Protein AF-0000000087163931 (afdb_homodimer)

Structure (mmCIF, N/CA/C/O backbone):
data_AF-0000000087163931-model_v1
#
loop_
_entity.id
_entity.type
_entity.pdbx_description
1 polymer 'Uncharacterized protein'
#
loop_
_atom_site.group_PDB
_atom_site.id
_atom_site.type_symbol
_atom_site.label_atom_id
_atom_site.label_alt_id
_atom_site.label_comp_id
_atom_site.label_asym_id
_atom_site.label_entity_id
_atom_site.label_seq_id
_atom_site.pdbx_PDB_ins_code
_atom_site.Cartn_x
_atom_site.Cartn_y
_atom_site.Cartn_z
_atom_site.occupancy
_atom_site.B_iso_or_equiv
_atom_site.auth_seq_id
_atom_site.auth_comp_id
_atom_site.auth_asym_id
_atom_site.auth_atom_id
_atom_site.pdbx_PDB_model_num
ATOM 1 N N . MET A 1 1 ? 24.859 11.789 -17.938 1 89.94 1 MET A N 1
ATOM 2 C CA . MET A 1 1 ? 25.141 10.383 -17.672 1 89.94 1 MET A CA 1
ATOM 3 C C . MET A 1 1 ? 26.047 9.797 -18.766 1 89.94 1 MET A C 1
ATOM 5 O O . MET A 1 1 ? 25.672 8.828 -19.422 1 89.94 1 MET A O 1
ATOM 9 N N . ASN A 1 2 ? 27.188 10.312 -18.781 1 89.44 2 ASN A N 1
ATOM 10 C CA . ASN A 1 2 ? 28.094 10.109 -19.906 1 89.44 2 ASN A CA 1
ATOM 11 C C . ASN A 1 2 ? 28.797 8.758 -19.812 1 89.44 2 ASN A C 1
ATOM 13 O O . ASN A 1 2 ? 29.438 8.328 -20.766 1 89.44 2 ASN A O 1
ATOM 17 N N . SER A 1 3 ? 28.703 8.125 -18.766 1 90.62 3 SER A N 1
ATOM 18 C CA . SER A 1 3 ? 29.359 6.832 -18.609 1 90.62 3 SER A CA 1
ATOM 19 C C . SER A 1 3 ? 28.344 5.691 -18.703 1 90.62 3 SER A C 1
ATOM 21 O O . SER A 1 3 ? 28.672 4.535 -18.422 1 90.62 3 SER A O 1
ATOM 23 N N . THR A 1 4 ? 27.172 6.043 -18.984 1 92.12 4 THR A N 1
ATOM 24 C CA . THR A 1 4 ? 26.125 5.039 -19.141 1 92.12 4 THR A CA 1
ATOM 25 C C . THR A 1 4 ? 25.953 4.664 -20.609 1 92.12 4 THR A C 1
ATOM 27 O O . THR A 1 4 ? 25.828 5.543 -21.469 1 92.12 4 THR A O 1
ATOM 30 N N . THR A 1 5 ? 26 3.357 -20.859 1 90.06 5 THR A N 1
ATOM 31 C CA . THR A 1 5 ? 26.016 2.924 -22.25 1 90.06 5 THR A CA 1
ATOM 32 C C . THR A 1 5 ? 25.469 1.506 -22.391 1 90.06 5 THR A C 1
ATOM 34 O O . THR A 1 5 ? 25.438 0.75 -21.406 1 90.06 5 THR A O 1
ATOM 37 N N . LEU A 1 6 ? 25.062 1.164 -23.562 1 88.94 6 LEU A N 1
ATOM 38 C CA . LEU A 1 6 ? 24.641 -0.198 -23.875 1 88.94 6 LEU A CA 1
ATOM 39 C C . LEU A 1 6 ? 25.797 -1.001 -24.469 1 88.94 6 LEU A C 1
ATOM 41 O O . LEU A 1 6 ? 25.703 -2.225 -24.594 1 88.94 6 LEU A O 1
ATOM 45 N N . ASP A 1 7 ? 26.828 -0.286 -24.766 1 87.56 7 ASP A N 1
ATOM 46 C CA . ASP A 1 7 ? 28.047 -0.945 -25.25 1 87.56 7 ASP A CA 1
ATOM 47 C C . ASP A 1 7 ? 29 -1.251 -24.094 1 87.56 7 ASP A C 1
ATOM 49 O O . ASP A 1 7 ? 29.25 -0.392 -23.25 1 87.56 7 ASP A O 1
ATOM 53 N N . PRO A 1 8 ? 29.516 -2.488 -24.172 1 87.62 8 PRO A N 1
ATOM 54 C CA . PRO A 1 8 ? 30.438 -2.811 -23.078 1 87.62 8 PRO A CA 1
ATOM 55 C C . PRO A 1 8 ? 31.672 -1.894 -23.062 1 87.62 8 PRO A C 1
ATOM 57 O O . PRO A 1 8 ? 32.344 -1.74 -24.078 1 87.62 8 PRO A O 1
ATOM 60 N N . PRO A 1 9 ? 31.906 -1.348 -21.906 1 87.69 9 PRO A N 1
ATOM 61 C CA . PRO A 1 9 ? 33.125 -0.533 -21.797 1 87.69 9 PRO A CA 1
ATOM 62 C C . PRO A 1 9 ? 34.375 -1.372 -21.766 1 87.69 9 PRO A C 1
ATOM 64 O O . PRO A 1 9 ? 34.344 -2.59 -21.578 1 87.69 9 PRO A O 1
ATOM 67 N N . PRO A 1 10 ? 35.469 -0.564 -22.016 1 88.12 10 PRO A N 1
ATOM 68 C CA . PRO A 1 10 ? 36.75 -1.302 -21.859 1 88.12 10 PRO A CA 1
ATOM 69 C C . PRO A 1 10 ? 36.875 -1.946 -20.484 1 88.12 10 PRO A C 1
ATOM 71 O O . PRO A 1 10 ? 36.375 -1.405 -19.484 1 88.12 10 PRO A O 1
ATOM 74 N N . ARG A 1 11 ? 37.5 -3.086 -20.422 1 88.5 11 ARG A N 1
ATOM 75 C CA . ARG A 1 11 ? 37.625 -3.865 -19.203 1 88.5 11 ARG A CA 1
ATOM 76 C C . ARG A 1 11 ? 38.281 -3.033 -18.078 1 88.5 11 ARG A C 1
ATOM 78 O O . ARG A 1 11 ? 37.969 -3.242 -16.906 1 88.5 11 ARG A O 1
ATOM 85 N N . SER A 1 12 ? 39.094 -2.098 -18.453 1 89.5 12 SER A N 1
ATOM 86 C CA . SER A 1 12 ? 39.75 -1.257 -17.469 1 89.5 12 SER A CA 1
ATOM 87 C C . SER A 1 12 ? 38.781 -0.348 -16.75 1 89.5 12 SER A C 1
ATOM 89 O O . SER A 1 12 ? 39.062 0.146 -15.656 1 89.5 12 SER A O 1
ATOM 91 N N . ALA A 1 13 ? 37.688 -0.2 -17.359 1 85.81 13 ALA A N 1
ATOM 92 C CA . ALA A 1 13 ? 36.688 0.707 -16.797 1 85.81 13 ALA A CA 1
ATOM 93 C C . ALA A 1 13 ? 35.656 -0.055 -15.953 1 85.81 13 ALA A C 1
ATOM 95 O O . ALA A 1 13 ? 34.844 0.551 -15.258 1 85.81 13 ALA A O 1
ATOM 96 N N . GLY A 1 14 ? 35.75 -1.362 -16.109 1 85.56 14 GLY A N 1
ATOM 97 C CA . GLY A 1 14 ? 34.75 -2.162 -15.453 1 85.56 14 GLY A CA 1
ATOM 98 C C . GLY A 1 14 ? 35.25 -2.943 -14.266 1 85.56 14 GLY A C 1
ATOM 99 O O . GLY A 1 14 ? 36.469 -3.109 -14.109 1 85.56 14 GLY A O 1
ATOM 100 N N . ILE A 1 15 ? 34.344 -3.205 -13.289 1 89.94 15 ILE A N 1
ATOM 101 C CA . ILE A 1 15 ? 34.625 -4.164 -12.227 1 89.94 15 ILE A CA 1
ATOM 102 C C . ILE A 1 15 ? 34.219 -5.566 -12.672 1 89.94 15 ILE A C 1
ATOM 104 O O . ILE A 1 15 ? 33.031 -5.852 -12.828 1 89.94 15 ILE A O 1
ATOM 108 N N . ILE A 1 16 ? 35.188 -6.375 -12.883 1 92.19 16 ILE A N 1
ATOM 109 C CA . ILE A 1 16 ? 34.938 -7.723 -13.383 1 92.19 16 ILE A CA 1
ATOM 110 C C . ILE A 1 16 ? 35.125 -8.734 -12.258 1 92.19 16 ILE A C 1
ATOM 112 O O . ILE A 1 16 ? 36.219 -8.891 -11.734 1 92.19 16 ILE A O 1
ATOM 116 N N . PRO A 1 17 ? 34.031 -9.32 -11.891 1 91.31 17 PRO A N 1
ATOM 117 C CA . PRO A 1 17 ? 34.156 -10.297 -10.805 1 91.31 17 PRO A CA 1
ATOM 118 C C . PRO A 1 17 ? 34.844 -11.586 -11.234 1 91.31 17 PRO A C 1
ATOM 120 O O . PRO A 1 17 ? 34.906 -11.875 -12.438 1 91.31 17 PRO A O 1
ATOM 123 N N . PRO A 1 18 ? 35.344 -12.219 -10.141 1 86.88 18 PRO A N 1
ATOM 124 C CA . PRO A 1 18 ? 35.844 -13.555 -10.477 1 86.88 18 PRO A CA 1
ATOM 125 C C . PRO A 1 18 ? 34.75 -14.555 -10.781 1 86.88 18 PRO A C 1
ATOM 127 O O . PRO A 1 18 ? 33.594 -14.352 -10.375 1 86.88 18 PRO A O 1
ATOM 130 N N . GLY A 1 19 ? 34.969 -15.57 -11.648 1 84.69 19 GLY A N 1
ATOM 131 C CA . GLY A 1 19 ? 34 -16.609 -11.938 1 84.69 19 GLY A CA 1
ATOM 132 C C . GLY A 1 19 ? 33.125 -16.281 -13.133 1 84.69 19 GLY A C 1
ATOM 133 O O . GLY A 1 19 ? 33.438 -15.383 -13.914 1 84.69 19 GLY A O 1
ATOM 134 N N . PRO A 1 20 ? 32.062 -17.016 -13.227 1 84.81 20 PRO A N 1
ATOM 135 C CA . PRO A 1 20 ? 31.172 -16.797 -14.359 1 84.81 20 PRO A CA 1
ATOM 136 C C . PRO A 1 20 ? 30.438 -15.453 -14.273 1 84.81 20 PRO A C 1
ATOM 138 O O . PRO A 1 20 ? 29.969 -15.078 -13.195 1 84.81 20 PRO A O 1
ATOM 141 N N . HIS A 1 21 ? 30.5 -14.641 -15.336 1 86.62 21 HIS A N 1
ATOM 142 C CA . HIS A 1 21 ? 29.828 -13.344 -15.398 1 86.62 21 HIS A CA 1
ATOM 143 C C . HIS A 1 21 ? 29.422 -13.008 -16.828 1 86.62 21 HIS A C 1
ATOM 145 O O . HIS A 1 21 ? 29.875 -13.656 -17.781 1 86.62 21 HIS A O 1
ATOM 151 N N . TRP A 1 22 ? 28.594 -11.961 -16.906 1 86.62 22 TRP A N 1
ATOM 152 C CA . TRP A 1 22 ? 28.062 -11.594 -18.219 1 86.62 22 TRP A CA 1
ATOM 153 C C . TRP A 1 22 ? 28.672 -10.289 -18.703 1 86.62 22 TRP A C 1
ATOM 155 O O . TRP A 1 22 ? 28.078 -9.609 -19.562 1 86.62 22 TRP A O 1
ATOM 165 N N . TYR A 1 23 ? 29.812 -9.992 -18.156 1 87.38 23 TYR A N 1
ATOM 166 C CA . TYR A 1 23 ? 30.484 -8.805 -18.688 1 87.38 23 TYR A CA 1
ATOM 167 C C . TYR A 1 23 ? 30.75 -8.953 -20.172 1 87.38 23 TYR A C 1
ATOM 169 O O . TYR A 1 23 ? 31.359 -9.938 -20.609 1 87.38 23 TYR A O 1
ATOM 177 N N . GLY A 1 24 ? 30.281 -8.086 -20.891 1 84.88 24 GLY A N 1
ATOM 178 C CA . GLY A 1 24 ? 30.625 -8.039 -22.312 1 84.88 24 GLY A CA 1
ATOM 179 C C . GLY A 1 24 ? 29.719 -8.906 -23.172 1 84.88 24 GLY A C 1
ATOM 180 O O . GLY A 1 24 ? 29.906 -9 -24.375 1 84.88 24 GLY A O 1
ATOM 181 N N . ILE A 1 25 ? 28.797 -9.508 -22.562 1 81.38 25 ILE A N 1
ATOM 182 C CA . ILE A 1 25 ? 27.875 -10.344 -23.312 1 81.38 25 ILE A CA 1
ATOM 183 C C . ILE A 1 25 ? 26.938 -9.461 -24.125 1 81.38 25 ILE A C 1
ATOM 185 O O . ILE A 1 25 ? 26.438 -8.445 -23.625 1 81.38 25 ILE A O 1
ATOM 189 N N . ASP A 1 26 ? 26.906 -9.719 -25.422 1 73.69 26 ASP A N 1
ATOM 190 C CA . ASP A 1 26 ? 25.953 -9.055 -26.297 1 73.69 26 ASP A CA 1
ATOM 191 C C . ASP A 1 26 ? 24.656 -9.852 -26.406 1 73.69 26 ASP A C 1
ATOM 193 O O . ASP A 1 26 ? 24.609 -10.859 -27.125 1 73.69 26 ASP A O 1
ATOM 197 N N . ASP A 1 27 ? 23.719 -9.516 -25.688 1 72.81 27 ASP A N 1
ATOM 198 C CA . ASP A 1 27 ? 22.453 -10.242 -25.703 1 72.81 27 ASP A CA 1
ATOM 199 C C . ASP A 1 27 ? 21.469 -9.625 -26.688 1 72.81 27 ASP A C 1
ATOM 201 O O . ASP A 1 27 ? 20.25 -9.742 -26.516 1 72.81 27 ASP A O 1
ATOM 205 N N . ASP A 1 28 ? 21.938 -8.883 -27.625 1 75.69 28 ASP A N 1
ATOM 206 C CA . ASP A 1 28 ? 21.188 -8.305 -28.734 1 75.69 28 ASP A CA 1
ATOM 207 C C . ASP A 1 28 ? 19.906 -7.645 -28.25 1 75.69 28 ASP A C 1
ATOM 209 O O . ASP A 1 28 ? 19.938 -6.668 -27.5 1 75.69 28 ASP A O 1
ATOM 213 N N . ALA A 1 29 ? 18.734 -8.383 -28.672 1 72.94 29 ALA A N 1
ATOM 214 C CA . ALA A 1 29 ? 17.406 -7.809 -28.438 1 72.94 29 ALA A CA 1
ATOM 215 C C . ALA A 1 29 ? 17.125 -7.707 -26.938 1 72.94 29 ALA A C 1
ATOM 217 O O . ALA A 1 29 ? 16.266 -6.926 -26.516 1 72.94 29 ALA A O 1
ATOM 218 N N . ASN A 1 30 ? 17.969 -8.352 -26.078 1 72.69 30 ASN A N 1
ATOM 219 C CA . ASN A 1 30 ? 17.703 -8.375 -24.641 1 72.69 30 ASN A CA 1
ATOM 220 C C . ASN A 1 30 ? 18.594 -7.367 -23.906 1 72.69 30 ASN A C 1
ATOM 222 O O . ASN A 1 30 ? 18.484 -7.227 -22.688 1 72.69 30 ASN A O 1
ATOM 226 N N . ARG A 1 31 ? 19.297 -6.566 -24.672 1 75.31 31 ARG A N 1
ATOM 227 C CA . ARG A 1 31 ? 20.219 -5.609 -24.062 1 75.31 31 ARG A CA 1
ATOM 228 C C . ARG A 1 31 ? 19.484 -4.664 -23.125 1 75.31 31 ARG A C 1
ATOM 230 O O . ARG A 1 31 ? 19.984 -4.352 -22.031 1 75.31 31 ARG A O 1
ATOM 237 N N . PRO A 1 32 ? 18.281 -4.332 -23.484 1 72.12 32 PRO A N 1
ATOM 238 C CA . PRO A 1 32 ? 17.609 -3.379 -22.594 1 72.12 32 PRO A CA 1
ATOM 239 C C . PRO A 1 32 ? 17.188 -4 -21.266 1 72.12 32 PRO A C 1
ATOM 241 O O . PRO A 1 32 ? 16.891 -3.281 -20.312 1 72.12 32 PRO A O 1
ATOM 244 N N . THR A 1 33 ? 17.141 -5.234 -21.188 1 72 33 THR A N 1
ATOM 245 C CA . THR A 1 33 ? 16.688 -5.887 -19.969 1 72 33 THR A CA 1
ATOM 246 C C . THR A 1 33 ? 17.859 -6.184 -19.031 1 72 33 THR A C 1
ATOM 248 O O . THR A 1 33 ? 17.688 -6.844 -18.016 1 72 33 THR A O 1
ATOM 251 N N . GLY A 1 34 ? 18.984 -5.559 -19.266 1 77.81 34 GLY A N 1
ATOM 252 C CA . GLY A 1 34 ? 20.078 -5.859 -18.344 1 77.81 34 GLY A CA 1
ATOM 253 C C . GLY A 1 34 ? 21.438 -5.516 -18.922 1 77.81 34 GLY A C 1
ATOM 254 O O . GLY A 1 34 ? 22.469 -5.691 -18.25 1 77.81 34 GLY A O 1
ATOM 255 N N . GLY A 1 35 ? 21.484 -4.93 -20.062 1 82.62 35 GLY A N 1
ATOM 256 C CA . GLY A 1 35 ? 22.766 -4.727 -20.734 1 82.62 35 GLY A CA 1
ATOM 257 C C . GLY A 1 35 ? 23.297 -3.32 -20.562 1 82.62 35 GLY A C 1
ATOM 258 O O . GLY A 1 35 ? 24.297 -2.955 -21.203 1 82.62 35 GLY A O 1
ATOM 259 N N . ILE A 1 36 ? 22.641 -2.621 -19.703 1 88.56 36 ILE A N 1
ATOM 260 C CA . ILE A 1 36 ? 23.094 -1.244 -19.531 1 88.56 36 ILE A CA 1
ATOM 261 C C . ILE A 1 36 ? 24.25 -1.199 -18.531 1 88.56 36 ILE A C 1
ATOM 263 O O . ILE A 1 36 ? 24.125 -1.714 -17.422 1 88.56 36 ILE A O 1
ATOM 267 N N . TYR A 1 37 ? 25.344 -0.644 -18.984 1 91 37 TYR A N 1
ATOM 268 C CA . TYR A 1 37 ? 26.484 -0.362 -18.109 1 91 37 TYR A CA 1
ATOM 269 C C . TYR A 1 37 ? 26.391 1.051 -17.547 1 91 37 TYR A C 1
ATOM 271 O O . TYR A 1 37 ? 26.078 1.999 -18.266 1 91 37 TYR A O 1
ATOM 279 N N . SER A 1 38 ? 26.625 1.112 -16.266 1 92.81 38 SER A N 1
ATOM 280 C CA . SER A 1 38 ? 26.609 2.436 -15.656 1 92.81 38 SER A CA 1
ATOM 281 C C . SER A 1 38 ? 27.547 2.504 -14.453 1 92.81 38 SER A C 1
ATOM 283 O O . SER A 1 38 ? 28.344 1.594 -14.234 1 92.81 38 SER A O 1
ATOM 285 N N . CYS A 1 39 ? 27.641 3.711 -13.844 1 93.31 39 CYS A N 1
ATOM 286 C CA . CYS A 1 39 ? 28.484 3.936 -12.672 1 93.31 39 CYS A CA 1
ATOM 287 C C . CYS A 1 39 ? 27.734 4.723 -11.609 1 93.31 39 CYS A C 1
ATOM 289 O O . CYS A 1 39 ? 26.625 5.203 -11.844 1 93.31 39 CYS A O 1
ATOM 291 N N . THR A 1 40 ? 28.328 4.754 -10.438 1 93.56 40 THR A N 1
ATOM 292 C CA . THR A 1 40 ? 27.656 5.379 -9.297 1 93.56 40 THR A CA 1
ATOM 293 C C . THR A 1 40 ? 27.453 6.871 -9.547 1 93.56 40 THR A C 1
ATOM 295 O O . THR A 1 40 ? 26.453 7.445 -9.109 1 93.56 40 THR A O 1
ATOM 298 N N . ARG A 1 41 ? 28.375 7.508 -10.266 1 94.88 41 ARG A N 1
ATOM 299 C CA . ARG A 1 41 ? 28.234 8.93 -10.562 1 94.88 41 ARG A CA 1
ATOM 300 C C . ARG A 1 41 ? 27 9.203 -11.406 1 94.88 41 ARG A C 1
ATOM 302 O O . ARG A 1 41 ? 26.203 10.094 -11.086 1 94.88 41 ARG A O 1
ATOM 309 N N . ASP A 1 42 ? 26.891 8.477 -12.477 1 96.25 42 ASP A N 1
ATOM 310 C CA . ASP A 1 42 ? 25.734 8.648 -13.367 1 96.25 42 ASP A CA 1
ATOM 311 C C . ASP A 1 42 ? 24.438 8.305 -12.648 1 96.25 42 ASP A C 1
ATOM 313 O O . ASP A 1 42 ? 23.438 9.008 -12.797 1 96.25 42 ASP A O 1
ATOM 317 N N . MET A 1 43 ? 24.453 7.246 -11.883 1 96.19 43 MET A N 1
ATOM 318 C CA . MET A 1 43 ? 23.234 6.84 -11.172 1 96.19 43 MET A CA 1
ATOM 319 C C . MET A 1 43 ? 22.859 7.879 -10.117 1 96.19 43 MET A C 1
ATOM 321 O O . MET A 1 43 ? 21.672 8.109 -9.883 1 96.19 43 MET A O 1
ATOM 325 N N . SER A 1 44 ? 23.844 8.469 -9.523 1 96.06 44 SER A N 1
ATOM 326 C CA . SER A 1 44 ? 23.578 9.555 -8.586 1 96.06 44 SER A CA 1
ATOM 327 C C . SER A 1 44 ? 22.875 10.719 -9.281 1 96.06 44 SER A C 1
ATOM 329 O O . SER A 1 44 ? 21.938 11.297 -8.734 1 96.06 44 SER A O 1
ATOM 331 N N . ALA A 1 45 ? 23.375 11.062 -10.438 1 96.62 45 ALA A N 1
ATOM 332 C CA . ALA A 1 45 ? 22.734 12.133 -11.203 1 96.62 45 ALA A CA 1
ATOM 333 C C . ALA A 1 45 ? 21.297 11.773 -11.555 1 96.62 45 ALA A C 1
ATOM 335 O O . ALA A 1 45 ? 20.406 12.625 -11.461 1 96.62 45 ALA A O 1
ATOM 336 N N . TYR A 1 46 ? 21.141 10.57 -11.953 1 95.62 46 TYR A N 1
ATOM 337 C CA . TYR A 1 46 ? 19.812 10.094 -12.305 1 95.62 46 TYR A CA 1
ATOM 338 C C . TYR A 1 46 ? 18.859 10.203 -11.125 1 95.62 46 TYR A C 1
ATOM 340 O O . TYR A 1 46 ? 17.75 10.742 -11.258 1 95.62 46 TYR A O 1
ATOM 348 N N . LEU A 1 47 ? 19.234 9.734 -9.938 1 96 47 LEU A N 1
ATOM 349 C CA . LEU A 1 47 ? 18.375 9.734 -8.758 1 96 47 LEU A CA 1
ATOM 350 C C . LEU A 1 47 ? 18.094 11.164 -8.297 1 96 47 LEU A C 1
ATOM 352 O O . LEU A 1 47 ? 16.984 11.477 -7.887 1 96 47 LEU A O 1
ATOM 356 N N . ARG A 1 48 ? 19.109 12 -8.359 1 94.5 48 ARG A N 1
ATOM 357 C CA . ARG A 1 48 ? 18.891 13.398 -7.996 1 94.5 48 ARG A CA 1
ATOM 358 C C . ARG A 1 48 ? 17.859 14.047 -8.906 1 94.5 48 ARG A C 1
ATOM 360 O O . ARG A 1 48 ? 16.984 14.789 -8.438 1 94.5 48 ARG A O 1
ATOM 367 N N . TYR A 1 49 ? 18 13.734 -10.156 1 93.06 49 TYR A N 1
ATOM 368 C CA . TYR A 1 49 ? 17.031 14.273 -11.109 1 93.06 49 TYR A CA 1
ATOM 369 C C . TYR A 1 49 ? 15.625 13.773 -10.812 1 93.06 49 TYR A C 1
ATOM 371 O O . TYR A 1 49 ? 14.672 14.562 -10.781 1 93.06 49 TYR A O 1
ATOM 379 N N . ALA A 1 50 ? 15.516 12.5 -10.594 1 91.38 50 ALA A N 1
ATOM 380 C CA . ALA A 1 50 ? 14.211 11.906 -10.305 1 91.38 50 ALA A CA 1
ATOM 381 C C . ALA A 1 50 ? 13.602 12.516 -9.047 1 91.38 50 ALA A C 1
ATOM 383 O O . ALA A 1 50 ? 12.422 12.875 -9.031 1 91.38 50 ALA A O 1
ATOM 384 N N . LEU A 1 51 ? 14.359 12.734 -8.016 1 91.19 51 LEU A N 1
ATOM 385 C CA . LEU A 1 51 ? 13.883 13.227 -6.723 1 91.19 51 LEU A CA 1
ATOM 386 C C . LEU A 1 51 ? 13.484 14.695 -6.816 1 91.19 51 LEU A C 1
ATOM 388 O O . LEU A 1 51 ? 12.547 15.125 -6.145 1 91.19 51 LEU A O 1
ATOM 392 N N . THR A 1 52 ? 14.156 15.391 -7.645 1 87.12 52 THR A N 1
ATOM 393 C CA . THR A 1 52 ? 13.914 16.828 -7.699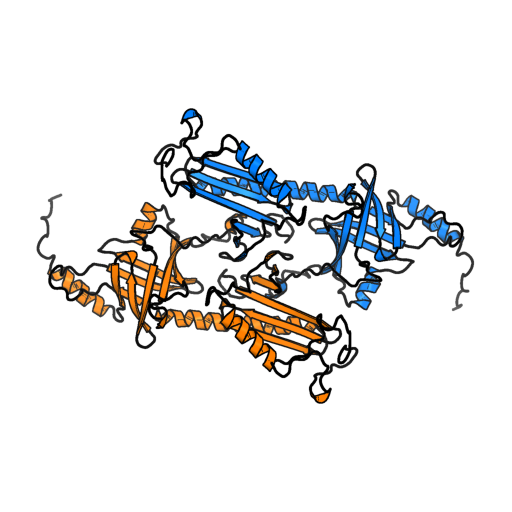 1 87.12 52 THR A CA 1
ATOM 394 C C . THR A 1 52 ? 12.781 17.141 -8.672 1 87.12 52 THR A C 1
ATOM 396 O O . THR A 1 52 ? 12.047 18.109 -8.477 1 87.12 52 THR A O 1
ATOM 399 N N . HIS A 1 53 ? 12.547 16.266 -9.656 1 85.88 53 HIS A N 1
ATOM 400 C CA . HIS A 1 53 ? 11.617 16.641 -10.719 1 85.88 53 HIS A CA 1
ATOM 401 C C . HIS A 1 53 ? 10.328 15.828 -10.633 1 85.88 53 HIS A C 1
ATOM 403 O O . HIS A 1 53 ? 9.297 16.234 -11.164 1 85.88 53 HIS A O 1
ATOM 409 N N . TYR A 1 54 ? 10.422 14.742 -9.938 1 84.19 54 TYR A N 1
ATOM 410 C CA . TYR A 1 54 ? 9.25 13.867 -10.023 1 84.19 54 TYR A CA 1
ATOM 411 C C . TYR A 1 54 ? 8.734 13.516 -8.633 1 84.19 54 TYR A C 1
ATOM 413 O O . TYR A 1 54 ? 7.965 12.57 -8.477 1 84.19 54 TYR A O 1
ATOM 421 N N . ASN A 1 55 ? 9.297 14.172 -7.621 1 74.81 55 ASN A N 1
ATOM 422 C CA . ASN A 1 55 ? 8.828 13.984 -6.254 1 74.81 55 ASN A CA 1
ATOM 423 C C . ASN A 1 55 ? 7.766 15.008 -5.883 1 74.81 55 ASN A C 1
ATOM 425 O O . ASN A 1 55 ? 8.078 16.078 -5.344 1 74.81 55 ASN A O 1
ATOM 429 N N . GLY A 1 56 ? 6.547 14.836 -6.09 1 64.25 56 GLY A N 1
ATOM 430 C CA . GLY A 1 56 ? 5.5 15.734 -5.641 1 64.25 56 GLY A CA 1
ATOM 431 C C . GLY A 1 56 ? 4.777 16.422 -6.785 1 64.25 56 GLY A C 1
ATOM 432 O O . GLY A 1 56 ? 4.957 16.062 -7.949 1 64.25 56 GLY A O 1
ATOM 433 N N . LEU A 1 57 ? 3.736 17.062 -6.398 1 56.78 57 LEU A N 1
ATOM 434 C CA . LEU A 1 57 ? 2.924 17.828 -7.34 1 56.78 57 LEU A CA 1
ATOM 435 C C . LEU A 1 57 ? 3.67 19.062 -7.828 1 56.78 57 LEU A C 1
ATOM 437 O O . LEU A 1 57 ? 3.113 19.875 -8.57 1 56.78 57 LEU A O 1
ATOM 441 N N . THR A 1 58 ? 4.98 18.922 -7.516 1 51.25 58 THR A N 1
ATOM 442 C CA . THR A 1 58 ? 5.66 20.141 -7.961 1 51.25 58 THR A CA 1
ATOM 443 C C . THR A 1 58 ? 5.895 20.094 -9.469 1 51.25 58 THR A C 1
ATOM 445 O O . THR A 1 58 ? 6.039 19.031 -10.055 1 51.25 58 THR A O 1
ATOM 448 N N . HIS A 1 59 ? 5.492 21.172 -10.078 1 50.22 59 HIS A N 1
ATOM 449 C CA . HIS A 1 59 ? 5.719 21.531 -11.469 1 50.22 59 HIS A CA 1
ATOM 450 C C . HIS A 1 59 ? 4.734 20.812 -12.391 1 50.22 59 HIS A C 1
ATOM 452 O O . HIS A 1 59 ? 5.055 20.516 -13.547 1 50.22 59 HIS A O 1
ATOM 458 N N . GLY A 1 60 ? 3.66 20.453 -11.742 1 50.06 60 GLY A N 1
ATOM 459 C CA . GLY A 1 60 ? 2.668 19.891 -12.641 1 50.06 60 GLY A CA 1
ATOM 460 C C . GLY A 1 60 ? 2.867 18.406 -12.883 1 50.06 60 GLY A C 1
ATOM 461 O O . GLY A 1 60 ? 2.139 17.797 -13.664 1 50.06 60 GLY A O 1
ATOM 462 N N . ALA A 1 61 ? 3.996 17.953 -12.352 1 53.97 61 ALA A N 1
ATOM 463 C CA . ALA A 1 61 ? 4.305 16.562 -12.703 1 53.97 61 ALA A CA 1
ATOM 464 C C . ALA A 1 61 ? 3.588 15.586 -11.781 1 53.97 61 ALA A C 1
ATOM 466 O O . ALA A 1 61 ? 3.254 15.93 -10.648 1 53.97 61 ALA A O 1
ATOM 467 N N . VAL A 1 62 ? 3.166 14.539 -12.406 1 62.84 62 VAL A N 1
ATOM 468 C CA . VAL A 1 62 ? 2.584 13.375 -11.742 1 62.84 62 VAL A CA 1
ATOM 469 C C . VAL A 1 62 ? 3.654 12.664 -10.914 1 62.84 62 VAL A C 1
ATOM 471 O O . VAL A 1 62 ? 4.785 12.484 -11.375 1 62.84 62 VAL A O 1
ATOM 474 N N . ASN A 1 63 ? 3.441 12.555 -9.594 1 75.25 63 ASN A N 1
ATOM 475 C CA . ASN A 1 63 ? 4.34 11.773 -8.742 1 75.25 63 ASN A CA 1
ATOM 476 C C . ASN A 1 63 ? 4.613 10.398 -9.328 1 75.25 63 ASN A C 1
ATOM 478 O O . ASN A 1 63 ? 3.691 9.602 -9.523 1 75.25 63 ASN A O 1
ATOM 482 N N . TRP A 1 64 ? 5.871 10.195 -9.703 1 83.81 64 TRP A N 1
ATOM 483 C CA . TRP A 1 64 ? 6.32 8.984 -10.375 1 83.81 64 TRP A CA 1
ATOM 484 C C . TRP A 1 64 ? 6.527 7.852 -9.367 1 83.81 64 TRP A C 1
ATOM 486 O O . TRP A 1 64 ? 6.863 6.727 -9.75 1 83.81 64 TRP A O 1
ATOM 496 N N . PHE A 1 65 ? 6.305 8.156 -8.062 1 89.06 65 PHE A N 1
ATOM 497 C CA . PHE A 1 65 ? 6.734 7.199 -7.051 1 89.06 65 PHE A CA 1
ATOM 498 C C . PHE A 1 65 ? 5.531 6.57 -6.359 1 89.06 65 PHE A C 1
ATOM 500 O O . PHE A 1 65 ? 5.688 5.852 -5.371 1 89.06 65 PHE A O 1
ATOM 507 N N . HIS A 1 66 ? 4.461 6.75 -6.957 1 89.31 66 HIS A N 1
ATOM 508 C CA . HIS A 1 66 ? 3.248 6.23 -6.336 1 89.31 66 HIS A CA 1
ATOM 509 C C . HIS A 1 66 ? 3.047 4.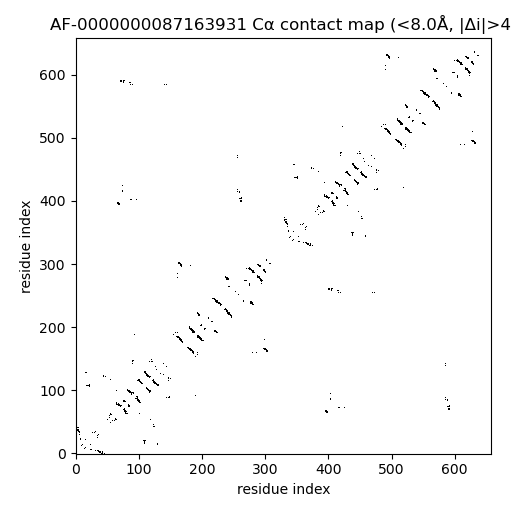758 -6.668 1 89.31 66 HIS A C 1
ATOM 511 O O . HIS A 1 66 ? 3.496 4.285 -7.715 1 89.31 66 HIS A O 1
ATOM 517 N N . PRO A 1 67 ? 2.309 4.027 -5.766 1 90.81 67 PRO A N 1
ATOM 518 C CA . PRO A 1 67 ? 1.949 2.643 -6.074 1 90.81 67 PRO A CA 1
ATOM 519 C C . PRO A 1 67 ? 0.894 2.539 -7.172 1 90.81 67 PRO A C 1
ATOM 521 O O . PRO A 1 67 ? 0.094 3.461 -7.355 1 90.81 67 PRO A O 1
ATOM 524 N N . GLN A 1 68 ? 0.972 1.372 -7.863 1 87.94 68 GLN A N 1
ATOM 525 C CA . GLN A 1 68 ? -0.003 1.134 -8.922 1 87.94 68 GLN A CA 1
ATOM 526 C C . GLN A 1 68 ? -0.699 -0.211 -8.734 1 87.94 68 GLN A C 1
ATOM 528 O O . GLN A 1 68 ? -1.784 -0.435 -9.281 1 87.94 68 GLN A O 1
ATOM 533 N N . SER A 1 69 ? -0.023 -1.054 -8.062 1 87.69 69 SER A N 1
ATOM 534 C CA . SER A 1 69 ? -0.616 -2.342 -7.723 1 87.69 69 SER A CA 1
ATOM 535 C C . SER A 1 69 ? 0.039 -2.938 -6.48 1 87.69 69 SER A C 1
ATOM 537 O O . SER A 1 69 ? 1.149 -2.551 -6.109 1 87.69 69 SER A O 1
ATOM 539 N N . PHE A 1 70 ? -0.654 -3.775 -5.91 1 87.56 70 PHE A N 1
ATOM 540 C CA . PHE A 1 70 ? -0.074 -4.484 -4.773 1 87.56 70 PHE A CA 1
ATOM 541 C C . PHE A 1 70 ? 0.872 -5.582 -5.246 1 87.56 70 PHE A C 1
ATOM 543 O O . PHE A 1 70 ? 0.655 -6.184 -6.297 1 87.56 70 PHE A O 1
ATOM 550 N N . ALA A 1 71 ? 1.898 -5.742 -4.508 1 87.44 71 ALA A N 1
ATOM 551 C CA . ALA A 1 71 ? 2.764 -6.91 -4.641 1 87.44 71 ALA A CA 1
ATOM 552 C C . ALA A 1 71 ? 2.451 -7.945 -3.566 1 87.44 71 ALA A C 1
ATOM 554 O O . ALA A 1 71 ? 1.336 -7.992 -3.043 1 87.44 71 ALA A O 1
ATOM 555 N N . ASP A 1 72 ? 3.391 -8.836 -3.373 1 81.69 72 ASP A N 1
ATOM 556 C CA . ASP A 1 72 ? 3.158 -9.836 -2.338 1 81.69 72 ASP A CA 1
ATOM 557 C C . ASP A 1 72 ? 3.355 -9.242 -0.944 1 81.69 72 ASP A C 1
ATOM 559 O O . ASP A 1 72 ? 4.164 -8.328 -0.762 1 81.69 72 ASP A O 1
ATOM 563 N N . GLY A 1 73 ? 2.535 -9.672 -0.009 1 82.69 73 GLY A N 1
ATOM 564 C CA . GLY A 1 73 ? 2.666 -9.227 1.37 1 82.69 73 GLY A CA 1
ATOM 565 C C . GLY A 1 73 ? 1.977 -7.906 1.641 1 82.69 73 GLY A C 1
ATOM 566 O O . GLY A 1 73 ? 1.261 -7.387 0.782 1 82.69 73 GLY A O 1
ATOM 567 N N . SER A 1 74 ? 2.217 -7.359 2.852 1 88.5 74 SER A N 1
ATOM 568 C CA . SER A 1 74 ? 1.499 -6.164 3.281 1 88.5 74 SER A CA 1
ATOM 569 C C . SER A 1 74 ? 2.338 -4.906 3.062 1 88.5 74 SER A C 1
ATOM 571 O O . SER A 1 74 ? 1.821 -3.791 3.137 1 88.5 74 SER A O 1
ATOM 573 N N . HIS A 1 75 ? 3.586 -5.09 2.65 1 92.94 75 HIS A N 1
ATOM 574 C CA . HIS A 1 75 ? 4.484 -3.943 2.711 1 92.94 75 HIS A CA 1
ATOM 575 C C . HIS A 1 75 ? 5.004 -3.576 1.324 1 92.94 75 HIS A C 1
ATOM 577 O O . HIS A 1 75 ? 5.73 -2.594 1.169 1 92.94 75 HIS A O 1
ATOM 583 N N . SER A 1 76 ? 4.59 -4.312 0.35 1 93.38 76 SER A N 1
ATOM 584 C CA . SER A 1 76 ? 5.203 -4.145 -0.963 1 93.38 76 SER A CA 1
ATOM 585 C C . SER A 1 76 ? 4.16 -3.789 -2.018 1 93.38 76 SER A C 1
ATOM 587 O O . SER A 1 76 ? 3.066 -4.355 -2.029 1 93.38 76 SER A O 1
ATOM 589 N N . THR A 1 77 ? 4.5 -2.857 -2.822 1 92.88 77 THR A N 1
ATOM 590 C CA . THR A 1 77 ? 3.682 -2.48 -3.969 1 92.88 77 THR A CA 1
ATOM 591 C C . THR A 1 77 ? 4.547 -2.266 -5.207 1 92.88 77 THR A C 1
ATOM 593 O O . THR A 1 77 ? 5.766 -2.102 -5.098 1 92.88 77 THR A O 1
ATOM 596 N N . TYR A 1 78 ? 3.914 -2.381 -6.336 1 91.19 78 TYR A N 1
ATOM 597 C CA . TYR A 1 78 ? 4.555 -2.029 -7.598 1 91.19 78 TYR A CA 1
ATOM 598 C C . TYR A 1 78 ? 4.145 -0.632 -8.047 1 91.19 78 TYR A C 1
ATOM 600 O O . TYR A 1 78 ? 2.98 -0.246 -7.906 1 91.19 78 TYR A O 1
ATOM 608 N N . GLY A 1 79 ? 5.109 0.064 -8.445 1 90.25 79 GLY A N 1
ATOM 609 C CA . GLY A 1 79 ? 4.891 1.257 -9.242 1 90.25 79 GLY A CA 1
ATOM 610 C C . GLY A 1 79 ? 5.23 1.063 -10.711 1 90.25 79 GLY A C 1
ATOM 611 O O . GLY A 1 79 ? 5.23 -0.064 -11.211 1 90.25 79 GLY A O 1
ATOM 612 N N . MET A 1 80 ? 5.297 2.041 -11.336 1 85.94 80 MET A N 1
ATOM 613 C CA . MET A 1 80 ? 5.734 1.991 -12.727 1 85.94 80 MET A CA 1
ATOM 614 C C . MET A 1 80 ? 7.016 2.797 -12.922 1 85.94 80 MET A C 1
ATOM 616 O O . MET A 1 80 ? 6.969 4.016 -13.094 1 85.94 80 MET A O 1
ATOM 620 N N . PRO A 1 81 ? 8.188 2.074 -12.977 1 88.94 81 PRO A N 1
ATOM 621 C CA . PRO A 1 81 ? 8.414 0.631 -12.891 1 88.94 81 PRO A CA 1
ATOM 622 C C . PRO A 1 81 ? 8.977 0.208 -11.531 1 88.94 81 PRO A C 1
ATOM 624 O O . PRO A 1 81 ? 9.836 -0.679 -11.461 1 88.94 81 PRO A O 1
ATOM 627 N N . TRP A 1 82 ? 8.523 0.761 -10.547 1 93.88 82 TRP A N 1
ATOM 628 C CA . TRP A 1 82 ? 9.203 0.716 -9.258 1 93.88 82 TRP A CA 1
ATOM 629 C C . TRP A 1 82 ? 8.734 -0.484 -8.438 1 93.88 82 TRP A C 1
ATOM 631 O O . TRP A 1 82 ? 7.633 -0.996 -8.648 1 93.88 82 TRP A O 1
ATOM 641 N N . GLU A 1 83 ? 9.641 -0.937 -7.621 1 95.12 83 GLU A N 1
ATOM 642 C CA . GLU A 1 83 ? 9.383 -1.813 -6.48 1 95.12 83 GLU A CA 1
ATOM 643 C C . GLU A 1 83 ? 9.367 -1.028 -5.172 1 95.12 83 GLU A C 1
ATOM 645 O O . GLU A 1 83 ? 10.398 -0.502 -4.746 1 95.12 83 GLU A O 1
ATOM 650 N N . ILE A 1 84 ? 8.258 -1.057 -4.52 1 96.06 84 ILE A N 1
ATOM 651 C CA . ILE A 1 84 ? 8.102 -0.101 -3.428 1 96.06 84 ILE A CA 1
ATOM 652 C C . ILE A 1 84 ? 7.914 -0.85 -2.109 1 96.06 84 ILE A C 1
ATOM 654 O O . ILE A 1 84 ? 7.102 -1.773 -2.023 1 96.06 84 ILE A O 1
ATOM 658 N N . LEU A 1 85 ? 8.711 -0.456 -1.11 1 96.12 85 LEU A N 1
ATOM 659 C CA . LEU A 1 85 ? 8.602 -0.956 0.255 1 96.12 85 LEU A CA 1
ATOM 660 C C . LEU A 1 85 ? 8.094 0.133 1.195 1 96.12 85 LEU A C 1
ATOM 662 O O . LEU A 1 85 ? 8.656 1.231 1.237 1 96.12 85 LEU A O 1
ATOM 666 N N . ARG A 1 86 ? 7.078 -0.139 1.887 1 95.56 86 ARG A N 1
ATOM 667 C CA . ARG A 1 86 ? 6.586 0.73 2.951 1 95.56 86 ARG A CA 1
ATOM 668 C C . ARG A 1 86 ? 6.457 -0.033 4.266 1 95.56 86 ARG A C 1
ATOM 670 O O . ARG A 1 86 ? 5.75 -1.042 4.336 1 95.56 86 ARG A O 1
ATOM 677 N N . THR A 1 87 ? 7.176 0.42 5.285 1 94.25 87 THR A N 1
ATOM 678 C CA . THR A 1 87 ? 7.223 -0.316 6.543 1 94.25 87 THR A CA 1
ATOM 679 C C . THR A 1 87 ? 7.449 0.633 7.719 1 94.25 87 THR A C 1
ATOM 681 O O . THR A 1 87 ? 8.031 1.707 7.551 1 94.25 87 THR A O 1
ATOM 684 N N . ASP A 1 88 ? 6.98 0.216 8.906 1 91.5 88 ASP A N 1
ATOM 685 C CA . ASP A 1 88 ? 7.18 1.02 10.109 1 91.5 88 ASP A CA 1
ATOM 686 C C . ASP A 1 88 ? 8.359 0.497 10.93 1 91.5 88 ASP A C 1
ATOM 688 O O . ASP A 1 88 ? 8.516 0.855 12.102 1 91.5 88 ASP A O 1
ATOM 692 N N . LYS A 1 89 ? 9.234 -0.277 10.328 1 93.19 89 LYS A N 1
ATOM 693 C CA . LYS A 1 89 ? 10.336 -0.908 11.047 1 93.19 89 LYS A CA 1
ATOM 694 C C . LYS A 1 89 ? 11.578 -0.022 11.039 1 93.19 89 LYS A C 1
ATOM 696 O O . LYS A 1 89 ? 12.539 -0.276 11.773 1 93.19 89 LYS A O 1
ATOM 701 N N . VAL A 1 90 ? 11.578 0.939 10.211 1 95.5 90 VAL A N 1
ATOM 702 C CA . VAL A 1 90 ? 12.797 1.718 10.016 1 95.5 90 VAL A CA 1
ATOM 703 C C . VAL A 1 90 ? 13.031 2.621 11.219 1 95.5 90 VAL A C 1
ATOM 705 O O . VAL A 1 90 ? 14.102 2.588 11.828 1 95.5 90 VAL A O 1
ATOM 708 N N . LEU A 1 91 ? 12.008 3.398 11.531 1 92.56 91 LEU A N 1
ATOM 709 C CA . LEU A 1 91 ? 12.133 4.355 12.625 1 92.56 91 LEU A CA 1
ATOM 710 C C . LEU A 1 91 ? 11.805 3.701 13.961 1 92.56 91 LEU A C 1
ATOM 712 O O . LEU A 1 91 ? 10.914 2.855 14.039 1 92.56 91 LEU A O 1
ATOM 716 N N . ARG A 1 92 ? 12.469 4.082 14.977 1 88 92 ARG A N 1
ATOM 717 C CA . ARG A 1 92 ? 12.266 3.508 16.297 1 88 92 ARG A CA 1
ATOM 718 C C . ARG A 1 92 ? 11.305 4.352 17.125 1 88 92 ARG A C 1
ATOM 720 O O . ARG A 1 92 ? 11.344 5.582 17.078 1 88 92 ARG A O 1
ATOM 727 N N . GLY A 1 93 ? 10.422 3.668 17.891 1 83.31 93 GLY A N 1
ATOM 728 C CA . GLY A 1 93 ? 9.547 4.363 18.828 1 83.31 93 GLY A CA 1
ATOM 729 C C . GLY A 1 93 ? 8.336 4.988 18.156 1 83.31 93 GLY A C 1
ATOM 730 O O . GLY A 1 93 ? 7.652 5.82 18.75 1 83.31 93 GLY A O 1
ATOM 731 N N . THR A 1 94 ? 8.125 4.758 16.953 1 84.38 94 THR A N 1
ATOM 732 C CA . THR A 1 94 ? 6.992 5.289 16.203 1 84.38 94 THR A CA 1
ATOM 733 C C . THR A 1 94 ? 6.473 4.258 15.211 1 84.38 94 THR A C 1
ATOM 735 O O . THR A 1 94 ? 7.211 3.367 14.789 1 84.38 94 THR A O 1
ATOM 738 N N . THR A 1 95 ? 5.238 4.395 14.82 1 84.69 95 THR A N 1
ATOM 739 C CA . THR A 1 95 ? 4.656 3.533 13.797 1 84.69 95 THR A CA 1
ATOM 740 C C . THR A 1 95 ? 4.609 4.254 12.453 1 84.69 95 THR A C 1
ATOM 742 O O . THR A 1 95 ? 3.959 3.787 11.516 1 84.69 95 THR A O 1
ATOM 745 N N . ARG A 1 96 ? 5.234 5.441 12.453 1 87.44 96 ARG A N 1
ATOM 746 C CA . ARG A 1 96 ? 5.293 6.152 11.18 1 87.44 96 ARG A CA 1
ATOM 747 C C . ARG A 1 96 ? 6.031 5.332 10.125 1 87.44 96 ARG A C 1
ATOM 749 O O . ARG A 1 96 ? 7.18 4.93 10.344 1 87.44 96 ARG A O 1
ATOM 756 N N . PRO A 1 97 ? 5.441 5.133 9.016 1 92.56 97 PRO A N 1
ATOM 757 C CA . PRO A 1 97 ? 6.117 4.316 8.008 1 92.56 97 PRO A CA 1
ATOM 758 C C . PRO A 1 97 ? 7.133 5.109 7.191 1 92.56 97 PRO A C 1
ATOM 760 O O . PRO A 1 97 ? 7.051 6.34 7.121 1 92.56 97 PRO A O 1
ATOM 763 N N . VAL A 1 98 ? 8.055 4.387 6.695 1 95.25 98 VAL A N 1
ATOM 764 C CA . VAL A 1 98 ? 8.992 4.887 5.699 1 95.25 98 VAL A CA 1
ATOM 765 C C . VAL A 1 98 ? 8.797 4.137 4.379 1 95.25 98 VAL A C 1
ATOM 767 O O . VAL A 1 98 ? 8.609 2.92 4.371 1 95.25 98 VAL A O 1
ATOM 770 N N . THR A 1 99 ? 8.836 4.898 3.316 1 95.81 99 THR A N 1
ATOM 771 C CA . THR A 1 99 ? 8.672 4.312 1.992 1 95.81 99 THR A CA 1
ATOM 772 C C . THR A 1 99 ? 9.992 4.32 1.229 1 95.81 99 THR A C 1
ATOM 774 O O . THR A 1 99 ? 10.656 5.352 1.144 1 95.81 99 THR A O 1
ATOM 777 N N . PHE A 1 100 ? 10.344 3.186 0.711 1 97.25 100 PHE A N 1
ATOM 778 C CA . PHE A 1 100 ? 11.469 3.057 -0.209 1 97.25 100 PHE A CA 1
ATOM 779 C C . PHE A 1 100 ? 10.984 2.734 -1.616 1 97.25 100 PHE A C 1
ATOM 781 O O . PHE A 1 100 ? 10.242 1.77 -1.817 1 97.25 100 PHE A O 1
ATOM 788 N N . VAL A 1 101 ? 11.336 3.582 -2.535 1 96.56 101 VAL A N 1
ATOM 789 C CA . VAL A 1 101 ? 11.117 3.33 -3.955 1 96.56 101 VAL A CA 1
ATOM 790 C C . VAL A 1 101 ? 12.383 2.746 -4.578 1 96.56 101 VAL A C 1
ATOM 792 O O . VAL A 1 101 ? 13.438 3.375 -4.555 1 96.56 101 VAL A O 1
ATOM 795 N N . THR A 1 102 ? 12.242 1.542 -5.133 1 97 102 THR A N 1
ATOM 796 C CA . THR A 1 102 ? 13.461 0.862 -5.551 1 97 102 THR A CA 1
ATOM 797 C C . THR A 1 102 ? 13.273 0.215 -6.922 1 97 102 THR A C 1
ATOM 799 O O . THR A 1 102 ? 12.156 0.128 -7.426 1 97 102 THR A O 1
ATOM 802 N N . LYS A 1 103 ? 14.352 -0.087 -7.488 1 95.06 103 LYS A N 1
ATOM 803 C CA . LYS A 1 103 ? 14.43 -0.951 -8.664 1 95.06 103 LYS A CA 1
ATOM 804 C C . LYS A 1 103 ? 15.719 -1.768 -8.656 1 95.06 103 LYS A C 1
ATOM 806 O O . LYS A 1 103 ? 16.812 -1.213 -8.516 1 95.06 103 LYS A O 1
ATOM 811 N N . SER A 1 104 ? 15.477 -3.043 -8.742 1 92.12 104 SER A N 1
ATOM 812 C CA . SER A 1 104 ? 16.641 -3.922 -8.734 1 92.12 104 SER A CA 1
ATOM 813 C C . SER A 1 104 ? 16.938 -4.465 -10.125 1 92.12 104 SER A C 1
ATOM 815 O O . SER A 1 104 ? 16.094 -4.406 -11.016 1 92.12 104 SER A O 1
ATOM 817 N N . GLY A 1 105 ? 18.141 -4.789 -10.305 1 87.75 105 GLY A N 1
ATOM 818 C CA . GLY A 1 105 ? 18.609 -5.441 -11.516 1 87.75 105 GLY A CA 1
ATOM 819 C C . GLY A 1 105 ? 19.719 -6.445 -11.266 1 87.75 105 GLY A C 1
ATOM 820 O O . GLY A 1 105 ? 20.422 -6.363 -10.258 1 87.75 105 GLY A O 1
ATOM 821 N N . GLY A 1 106 ? 19.75 -7.414 -12.258 1 86.94 106 GLY A N 1
ATOM 822 C CA . GLY A 1 106 ? 20.828 -8.383 -12.141 1 86.94 106 GLY A CA 1
ATOM 823 C C . GLY A 1 106 ? 21 -9.242 -13.375 1 86.94 106 GLY A C 1
ATOM 824 O O . GLY A 1 106 ? 20.016 -9.531 -14.07 1 86.94 106 GLY A O 1
ATOM 825 N N . VAL A 1 107 ? 22.25 -9.555 -13.633 1 84.94 107 VAL A N 1
ATOM 826 C CA . VAL A 1 107 ? 22.688 -10.578 -14.57 1 84.94 107 VAL A CA 1
ATOM 827 C C . VAL A 1 107 ? 23.75 -11.461 -13.906 1 84.94 107 VAL A C 1
ATOM 829 O O . VAL A 1 107 ? 24.266 -11.125 -12.844 1 84.94 107 VAL A O 1
ATOM 832 N N . PRO A 1 108 ? 23.906 -12.602 -14.445 1 83.88 108 PRO A N 1
ATOM 833 C CA . PRO A 1 108 ? 24.922 -13.453 -13.797 1 83.88 108 PRO A CA 1
ATOM 834 C C . PRO A 1 108 ? 26.203 -12.703 -13.477 1 83.88 108 PRO A C 1
ATOM 836 O O . PRO A 1 108 ? 26.781 -12.055 -14.359 1 83.88 108 PRO A O 1
ATOM 839 N N . GLY A 1 109 ? 26.578 -12.734 -12.227 1 88.81 109 GLY A N 1
ATOM 840 C CA . GLY A 1 109 ? 27.797 -12.109 -11.758 1 88.81 109 GLY A CA 1
ATOM 841 C C . GLY A 1 109 ? 27.609 -10.68 -11.305 1 88.81 109 GLY A C 1
ATOM 842 O O . GLY A 1 109 ? 28.531 -10.055 -10.781 1 88.81 109 GLY A O 1
ATOM 843 N N . TYR A 1 110 ? 26.438 -10.109 -11.508 1 91.06 110 TYR A N 1
ATOM 844 C CA . TYR A 1 110 ? 26.188 -8.719 -11.148 1 91.06 110 TYR A CA 1
ATOM 845 C C . TYR A 1 110 ? 24.812 -8.547 -10.523 1 91.06 110 TYR A C 1
ATOM 847 O O . TYR A 1 110 ? 23.844 -9.172 -10.945 1 91.06 110 TYR A O 1
ATOM 855 N N . ALA A 1 111 ? 24.734 -7.723 -9.523 1 92.31 111 ALA A N 1
ATOM 856 C CA . ALA A 1 111 ? 23.484 -7.324 -8.891 1 92.31 111 ALA A CA 1
ATOM 857 C C . ALA A 1 111 ? 23.5 -5.84 -8.539 1 92.31 111 ALA A C 1
ATOM 859 O O . ALA A 1 111 ? 24.531 -5.297 -8.141 1 92.31 111 ALA A O 1
ATOM 860 N N . SER A 1 112 ? 22.406 -5.184 -8.734 1 94.38 112 SER A N 1
ATOM 861 C CA . SER A 1 112 ? 22.328 -3.754 -8.453 1 94.38 112 SER A CA 1
ATOM 862 C C . SER A 1 112 ? 20.953 -3.371 -7.926 1 94.38 112 SER A C 1
ATOM 864 O O . SER A 1 112 ? 19.984 -4.105 -8.117 1 94.38 112 SER A O 1
ATOM 866 N N . ARG A 1 113 ? 20.938 -2.281 -7.215 1 95.81 113 ARG A N 1
ATOM 867 C CA . ARG A 1 113 ? 19.672 -1.699 -6.766 1 95.81 113 ARG A CA 1
ATOM 868 C C . ARG A 1 113 ? 19.812 -0.194 -6.562 1 95.81 113 ARG A C 1
ATOM 870 O O . ARG A 1 113 ? 20.797 0.276 -6 1 95.81 113 ARG A O 1
ATOM 877 N N . ILE A 1 114 ? 18.906 0.477 -7.105 1 96.94 114 ILE A N 1
ATOM 878 C CA . ILE A 1 114 ? 18.734 1.872 -6.719 1 96.94 114 ILE A CA 1
ATOM 879 C C . ILE A 1 114 ? 17.578 1.991 -5.727 1 96.94 114 ILE A C 1
ATOM 881 O O . ILE A 1 114 ? 16.578 1.273 -5.84 1 96.94 114 ILE A O 1
ATOM 885 N N . THR A 1 115 ? 17.75 2.842 -4.75 1 97.81 115 THR A N 1
ATOM 886 C CA . THR A 1 115 ? 16.781 3.041 -3.689 1 97.81 115 THR A CA 1
ATOM 887 C C . THR A 1 115 ? 16.609 4.523 -3.377 1 97.81 115 THR A C 1
ATOM 889 O O . THR A 1 115 ? 17.594 5.246 -3.211 1 97.81 115 THR A O 1
ATOM 892 N N . MET A 1 116 ? 15.359 4.914 -3.293 1 96.94 116 MET A N 1
ATOM 893 C CA . MET A 1 116 ? 15.078 6.297 -2.922 1 96.94 116 MET A CA 1
ATOM 894 C C . MET A 1 116 ? 14.125 6.355 -1.729 1 96.94 116 MET A C 1
ATOM 896 O O . MET A 1 116 ? 13.188 5.57 -1.643 1 96.94 116 MET A O 1
ATOM 900 N N . SER A 1 117 ? 14.438 7.188 -0.807 1 96.44 117 SER A N 1
ATOM 901 C CA . SER A 1 117 ? 13.477 7.707 0.157 1 96.44 117 SER A CA 1
ATOM 902 C C . SER A 1 117 ? 13.07 9.141 -0.184 1 96.44 117 SER A C 1
ATOM 904 O O . SER A 1 117 ? 13.727 10.094 0.237 1 96.44 117 SER A O 1
ATOM 906 N N . ALA A 1 118 ? 12.031 9.219 -0.869 1 91.81 118 ALA A N 1
ATOM 907 C CA . ALA A 1 118 ? 11.609 10.523 -1.378 1 91.81 118 ALA A CA 1
ATOM 908 C C . ALA A 1 118 ? 11.273 11.477 -0.235 1 91.81 118 ALA A C 1
ATOM 910 O O . ALA A 1 118 ? 11.547 12.672 -0.32 1 91.81 118 ALA A O 1
ATOM 911 N N . GLU A 1 119 ? 10.719 10.969 0.805 1 88.38 119 GLU A N 1
ATOM 912 C CA . GLU A 1 119 ? 10.336 11.773 1.962 1 88.38 119 GLU A CA 1
ATOM 913 C C . GLU A 1 119 ? 11.555 12.43 2.6 1 88.38 119 GLU A C 1
ATOM 915 O O . GLU A 1 119 ? 11.453 13.508 3.193 1 88.38 119 GLU A O 1
ATOM 920 N N . HIS A 1 120 ? 12.641 11.805 2.441 1 92.94 120 HIS A N 1
ATOM 921 C CA . HIS A 1 120 ? 13.852 12.312 3.076 1 92.94 120 HIS A CA 1
ATOM 922 C C . HIS A 1 120 ? 14.797 12.922 2.049 1 92.94 120 HIS A C 1
ATOM 924 O O . HIS A 1 120 ? 15.898 13.367 2.396 1 92.94 120 HIS A O 1
ATOM 930 N N . GLY A 1 121 ? 14.406 12.805 0.794 1 92.12 121 GLY A N 1
ATOM 931 C CA . GLY A 1 121 ? 15.25 13.344 -0.265 1 92.12 121 GLY A CA 1
ATOM 932 C C . GLY A 1 121 ? 16.562 12.594 -0.427 1 92.12 121 GLY A C 1
ATOM 933 O O . GLY A 1 121 ? 17.594 13.195 -0.691 1 92.12 121 GLY A O 1
ATOM 934 N N . LEU A 1 122 ? 16.516 11.32 -0.172 1 96.5 122 LEU A N 1
ATOM 935 C CA . LEU A 1 122 ? 17.719 10.508 -0.218 1 96.5 122 LEU A CA 1
ATOM 936 C C . LEU A 1 122 ? 17.656 9.5 -1.362 1 96.5 122 LEU A C 1
ATOM 938 O O . LEU A 1 122 ? 16.578 8.961 -1.659 1 96.5 122 LEU A O 1
ATOM 942 N N . GLY A 1 123 ? 18.781 9.289 -1.97 1 97.44 123 GLY A N 1
ATOM 943 C CA . GLY A 1 123 ? 18.984 8.25 -2.971 1 97.44 123 GLY A CA 1
ATOM 944 C C . GLY A 1 123 ? 20.266 7.453 -2.752 1 97.44 123 GLY A C 1
ATOM 945 O O . GLY A 1 123 ? 21.297 8.008 -2.365 1 97.44 123 GLY A O 1
ATOM 946 N N . VAL A 1 124 ? 20.156 6.164 -2.939 1 98.12 124 VAL A N 1
ATOM 947 C CA . VAL A 1 124 ? 21.297 5.262 -2.766 1 98.12 124 VAL A CA 1
ATOM 948 C C . VAL A 1 124 ? 21.406 4.332 -3.971 1 98.12 124 VAL A C 1
ATOM 950 O O . VAL A 1 124 ? 20.406 3.762 -4.414 1 98.12 124 VAL A O 1
ATOM 953 N N . THR A 1 125 ? 22.578 4.227 -4.516 1 97.5 125 THR A N 1
ATOM 954 C CA . THR A 1 125 ? 22.906 3.258 -5.562 1 97.5 125 THR A CA 1
ATOM 955 C C . THR A 1 125 ? 23.922 2.24 -5.062 1 97.5 125 THR A C 1
ATOM 957 O O . THR A 1 125 ? 24.969 2.613 -4.539 1 97.5 125 THR A O 1
ATOM 960 N N . ILE A 1 126 ? 23.578 0.973 -5.199 1 96.75 126 ILE A N 1
ATOM 961 C CA . ILE A 1 126 ? 24.5 -0.108 -4.871 1 96.75 126 ILE A CA 1
ATOM 962 C C . ILE A 1 126 ? 24.734 -0.976 -6.105 1 96.75 126 ILE A C 1
ATOM 964 O O . ILE A 1 126 ? 23.797 -1.564 -6.648 1 96.75 126 ILE A O 1
ATOM 968 N N . LEU A 1 127 ? 25.922 -0.991 -6.543 1 95 127 LEU A N 1
ATOM 969 C CA . LEU A 1 127 ? 26.375 -1.829 -7.652 1 95 127 LEU A CA 1
ATOM 970 C C . LEU A 1 127 ? 27.344 -2.902 -7.172 1 95 127 LEU A C 1
ATOM 972 O O . LEU A 1 127 ? 28.406 -2.588 -6.633 1 95 127 LEU A O 1
ATOM 976 N N . VAL A 1 128 ? 26.953 -4.137 -7.383 1 93.56 128 VAL A N 1
ATOM 977 C CA . VAL A 1 128 ? 27.766 -5.238 -6.863 1 93.56 128 VAL A CA 1
ATOM 978 C C . VAL A 1 128 ? 28.25 -6.117 -8.016 1 93.56 128 VAL A C 1
ATOM 980 O O . VAL A 1 128 ? 27.453 -6.52 -8.867 1 93.56 128 VAL A O 1
ATOM 983 N N . ALA A 1 129 ? 29.5 -6.301 -8.109 1 92.44 129 ALA A N 1
ATOM 984 C CA . ALA A 1 129 ? 30.109 -7.336 -8.938 1 92.44 129 ALA A CA 1
ATOM 985 C C . ALA A 1 129 ? 30.516 -8.547 -8.094 1 92.44 129 ALA A C 1
ATOM 987 O O . ALA A 1 129 ? 31.344 -8.438 -7.191 1 92.44 129 ALA A O 1
ATOM 988 N N . GLY A 1 130 ? 29.906 -9.648 -8.398 1 87.62 130 GLY A N 1
ATOM 989 C CA . GLY A 1 130 ? 30.094 -10.836 -7.586 1 87.62 130 GLY A CA 1
ATOM 990 C C . GLY A 1 130 ? 28.797 -11.422 -7.062 1 87.62 130 GLY A C 1
ATOM 991 O O . GLY A 1 130 ? 27.781 -11.414 -7.762 1 87.62 130 GLY A O 1
ATOM 992 N N . GLY A 1 131 ? 28.875 -12.023 -5.852 1 80.06 131 GLY A N 1
ATOM 993 C CA . GLY A 1 131 ? 27.719 -12.68 -5.262 1 80.06 131 GLY A CA 1
ATOM 994 C C . GLY A 1 131 ? 26.609 -11.711 -4.875 1 80.06 131 GLY A C 1
ATOM 995 O O . GLY A 1 131 ? 26.875 -10.68 -4.254 1 80.06 131 GLY A O 1
ATOM 996 N N . SER A 1 132 ? 25.406 -11.992 -5.227 1 80.94 132 SER A N 1
ATOM 997 C CA . SER A 1 132 ? 24.234 -11.133 -5.027 1 80.94 132 SER A CA 1
ATOM 998 C C . SER A 1 132 ? 23.875 -11.023 -3.549 1 80.94 132 SER A C 1
ATOM 1000 O O . SER A 1 132 ? 23.156 -10.109 -3.145 1 80.94 132 SER A O 1
ATOM 1002 N N . GLU A 1 133 ? 24.375 -11.883 -2.707 1 81.12 133 GLU A N 1
ATOM 1003 C CA . GLU A 1 133 ? 24.047 -11.891 -1.284 1 81.12 133 GLU A CA 1
ATOM 1004 C C . GLU A 1 133 ? 24.516 -10.609 -0.602 1 81.12 133 GLU A C 1
ATOM 1006 O O . GLU A 1 133 ? 23.906 -10.148 0.363 1 81.12 133 GLU A O 1
ATOM 1011 N N . PHE A 1 134 ? 25.531 -10.062 -1.123 1 87.94 134 PHE A N 1
ATOM 1012 C CA . PHE A 1 134 ? 26.078 -8.844 -0.542 1 87.94 134 PHE A CA 1
ATOM 1013 C C . PHE A 1 134 ? 25.125 -7.672 -0.726 1 87.94 134 PHE A C 1
ATOM 1015 O O . PHE A 1 134 ? 25.062 -6.777 0.118 1 87.94 134 PHE A O 1
ATOM 1022 N N . LEU A 1 135 ? 24.406 -7.691 -1.782 1 91.62 135 LEU A N 1
ATOM 1023 C CA . LEU A 1 135 ? 23.5 -6.59 -2.082 1 91.62 135 LEU A CA 1
ATOM 1024 C C . LEU A 1 135 ? 22.469 -6.418 -0.968 1 91.62 135 LEU A C 1
ATOM 1026 O O . LEU A 1 135 ? 22.219 -5.293 -0.527 1 91.62 135 LEU A O 1
ATOM 1030 N N . GLU A 1 136 ? 21.938 -7.461 -0.451 1 86.5 136 GLU A N 1
ATOM 1031 C CA . GLU A 1 136 ? 20.906 -7.395 0.585 1 86.5 136 GLU A CA 1
ATOM 1032 C C . GLU A 1 136 ? 21.484 -6.844 1.89 1 86.5 136 GLU A C 1
ATOM 1034 O O . GLU A 1 136 ? 20.844 -6.027 2.553 1 86.5 136 GLU A O 1
ATOM 1039 N N . VAL A 1 137 ? 22.641 -7.332 2.182 1 90.75 137 VAL A N 1
ATOM 1040 C CA . VAL A 1 137 ? 23.297 -6.883 3.402 1 90.75 137 VAL A CA 1
ATOM 1041 C C . VAL A 1 137 ? 23.625 -5.395 3.293 1 90.75 137 VAL A C 1
ATOM 1043 O O . VAL A 1 137 ? 23.344 -4.621 4.215 1 90.75 137 VAL A O 1
ATOM 1046 N N . ALA A 1 138 ? 24.172 -5.031 2.174 1 95.19 138 ALA A N 1
ATOM 1047 C CA . ALA A 1 138 ? 24.547 -3.637 1.957 1 95.19 138 ALA A CA 1
ATOM 1048 C C . ALA A 1 138 ? 23.328 -2.73 1.998 1 95.19 138 ALA A C 1
ATOM 1050 O O . ALA A 1 138 ? 23.375 -1.629 2.553 1 95.19 138 ALA A O 1
ATOM 1051 N N . GLN A 1 139 ? 22.281 -3.193 1.441 1 95.81 139 GLN A N 1
ATOM 1052 C CA . GLN A 1 139 ? 21.047 -2.432 1.423 1 95.81 139 GLN A CA 1
ATOM 1053 C C . GLN A 1 139 ? 20.578 -2.088 2.838 1 95.81 139 GLN A C 1
ATOM 1055 O O . GLN A 1 139 ? 20.266 -0.935 3.129 1 95.81 139 GLN A O 1
ATOM 1060 N N . GLU A 1 140 ? 20.562 -3.07 3.67 1 96 140 GLU A N 1
ATOM 1061 C CA . GLU A 1 140 ? 20.156 -2.896 5.062 1 96 140 GLU A CA 1
ATOM 1062 C C . GLU A 1 140 ? 21.094 -1.95 5.797 1 96 140 GLU A C 1
ATOM 1064 O O . GLU A 1 140 ? 20.656 -0.988 6.43 1 96 140 GLU A O 1
ATOM 1069 N N . LEU A 1 141 ? 22.344 -2.162 5.664 1 96.5 141 LEU A N 1
ATOM 1070 C CA . LEU A 1 141 ? 23.359 -1.479 6.449 1 96.5 141 LEU A CA 1
ATOM 1071 C C . LEU A 1 141 ? 23.484 -0.02 6.023 1 96.5 141 LEU A C 1
ATOM 1073 O O . LEU A 1 141 ? 23.875 0.832 6.824 1 96.5 141 LEU A O 1
ATOM 1077 N N . VAL A 1 142 ? 23.109 0.27 4.816 1 97.56 142 VAL A N 1
ATOM 1078 C CA . VAL A 1 142 ? 23.297 1.627 4.312 1 97.56 142 VAL A CA 1
ATOM 1079 C C . VAL A 1 142 ? 22 2.418 4.465 1 97.56 142 VAL A C 1
ATOM 1081 O O . VAL A 1 142 ? 21.984 3.494 5.066 1 97.56 142 VAL A O 1
ATOM 1084 N N . THR A 1 143 ? 20.922 1.923 4.043 1 98.19 143 THR A N 1
ATOM 1085 C CA . THR A 1 143 ? 19.703 2.709 3.902 1 98.19 143 THR A CA 1
ATOM 1086 C C . THR A 1 143 ? 19.062 2.967 5.266 1 98.19 143 THR A C 1
ATOM 1088 O O . THR A 1 143 ? 18.578 4.07 5.531 1 98.19 143 THR A O 1
ATOM 1091 N N . VAL A 1 144 ? 19.062 1.97 6.16 1 97.69 144 VAL A N 1
ATOM 1092 C CA . VAL A 1 144 ? 18.328 2.068 7.418 1 97.69 144 VAL A CA 1
ATOM 1093 C C . VAL A 1 144 ? 18.969 3.123 8.312 1 97.69 144 VAL A C 1
ATOM 1095 O O . VAL A 1 144 ? 18.312 4.082 8.727 1 97.69 144 VAL A O 1
ATOM 1098 N N . PRO A 1 145 ? 20.266 3.023 8.547 1 97.81 145 PRO A N 1
ATOM 1099 C CA . PRO A 1 145 ? 20.844 4.074 9.375 1 97.81 145 PRO A CA 1
ATOM 1100 C C . PRO A 1 145 ? 20.797 5.449 8.719 1 97.81 145 PRO A C 1
ATOM 1102 O O . PRO A 1 145 ? 20.672 6.465 9.406 1 97.81 145 PRO A O 1
ATOM 1105 N N . LEU A 1 146 ? 20.922 5.496 7.445 1 98.12 146 LEU A N 1
ATOM 1106 C CA . LEU A 1 146 ? 20.891 6.77 6.738 1 98.12 146 LEU A CA 1
ATOM 1107 C C . LEU A 1 146 ? 19.531 7.453 6.914 1 98.12 146 LEU A C 1
ATOM 1109 O O . LEU A 1 146 ? 19.469 8.641 7.223 1 98.12 146 LEU A O 1
ATOM 1113 N N . VAL A 1 147 ? 18.5 6.75 6.762 1 97.81 147 VAL A N 1
ATOM 1114 C CA . VAL A 1 147 ? 17.156 7.305 6.898 1 97.81 147 VAL A CA 1
ATOM 1115 C C . VAL A 1 147 ? 16.906 7.699 8.352 1 97.81 147 VAL A C 1
ATOM 1117 O O . VAL A 1 147 ? 16.312 8.75 8.625 1 97.81 147 VAL A O 1
ATOM 1120 N N . ARG A 1 148 ? 17.359 6.887 9.258 1 96.62 148 ARG A N 1
ATOM 1121 C CA . ARG A 1 148 ? 17.234 7.227 10.672 1 96.62 148 ARG A CA 1
ATOM 1122 C C . ARG A 1 148 ? 17.938 8.539 10.992 1 96.62 148 ARG A C 1
ATOM 1124 O O . ARG A 1 148 ? 17.391 9.383 11.711 1 96.62 148 ARG A O 1
ATOM 1131 N N . ALA A 1 149 ? 19.109 8.672 10.453 1 97.12 149 ALA A N 1
ATOM 1132 C CA . ALA A 1 149 ? 19.859 9.898 10.672 1 97.12 149 ALA A CA 1
ATOM 1133 C C . ALA A 1 149 ? 19.156 11.094 10.047 1 97.12 149 ALA A C 1
ATOM 1135 O O . ALA A 1 149 ? 19.047 12.156 10.672 1 97.12 149 ALA A O 1
ATOM 1136 N N . ALA A 1 150 ? 18.719 10.922 8.883 1 96.56 150 ALA A N 1
ATOM 1137 C CA . ALA A 1 150 ? 18 12 8.203 1 96.56 150 ALA A CA 1
ATOM 1138 C C . ALA A 1 150 ? 16.75 12.391 8.977 1 96.56 150 ALA A C 1
ATOM 1140 O O . ALA A 1 150 ? 16.422 13.578 9.094 1 96.56 150 ALA A O 1
ATOM 1141 N N . ASP A 1 151 ? 16.047 11.438 9.422 1 93.69 151 ASP A N 1
ATOM 1142 C CA . ASP A 1 151 ? 14.836 11.688 10.188 1 93.69 151 ASP A CA 1
ATOM 1143 C C . ASP A 1 151 ? 15.141 12.469 11.461 1 93.69 151 ASP A C 1
ATOM 1145 O O . ASP A 1 151 ? 14.414 13.398 11.82 1 93.69 151 ASP A O 1
ATOM 1149 N N . ARG A 1 152 ? 16.188 12.078 12.141 1 92.5 152 ARG A N 1
ATOM 1150 C CA . ARG A 1 152 ? 16.594 12.781 13.352 1 92.5 152 ARG A CA 1
ATOM 1151 C C . ARG A 1 152 ? 16.906 14.242 13.055 1 92.5 152 ARG A C 1
ATOM 1153 O O . ARG A 1 152 ? 16.5 15.133 13.805 1 92.5 152 ARG A O 1
ATOM 1160 N N . VAL A 1 153 ? 17.625 14.469 12.039 1 93.5 153 VAL A N 1
ATOM 1161 C CA . VAL A 1 153 ? 17.984 15.828 11.656 1 93.5 153 VAL A CA 1
ATOM 1162 C C . VAL A 1 153 ? 16.719 16.625 11.328 1 93.5 153 VAL A C 1
ATOM 1164 O O . VAL A 1 153 ? 16.578 17.781 11.734 1 93.5 153 VAL A O 1
ATOM 1167 N N . ALA A 1 154 ? 15.836 16.031 10.617 1 90.75 154 ALA A N 1
ATOM 1168 C CA . ALA A 1 154 ? 14.578 16.688 10.266 1 90.75 154 ALA A CA 1
ATOM 1169 C C . ALA A 1 154 ? 13.789 17.062 11.516 1 90.75 154 ALA A C 1
ATOM 1171 O O . ALA A 1 154 ? 13.25 18.172 11.609 1 90.75 154 ALA A O 1
ATOM 1172 N N . LEU A 1 155 ? 13.68 16.172 12.422 1 88.94 155 LEU A N 1
ATOM 1173 C CA . LEU A 1 155 ? 12.953 16.422 13.664 1 88.94 155 LEU A CA 1
ATOM 1174 C C 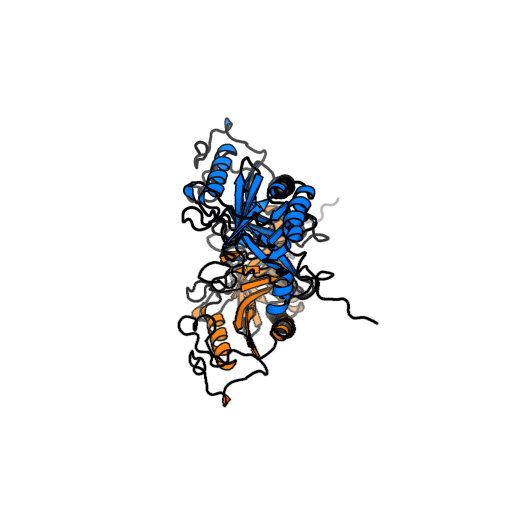. LEU A 1 155 ? 13.609 17.547 14.461 1 88.94 155 LEU A C 1
ATOM 1176 O O . LEU A 1 155 ? 12.922 18.375 15.047 1 88.94 155 LEU A O 1
ATOM 1180 N N . GLU A 1 156 ? 14.891 17.547 14.469 1 90.31 156 GLU A N 1
ATOM 1181 C CA . GLU A 1 156 ? 15.617 18.609 15.141 1 90.31 156 GLU A CA 1
ATOM 1182 C C . GLU A 1 156 ? 15.32 19.969 14.508 1 90.31 156 GLU A C 1
ATOM 1184 O O . GLU A 1 156 ? 15.203 20.984 15.203 1 90.31 156 GLU A O 1
ATOM 1189 N N . GLN A 1 157 ? 15.172 19.953 13.258 1 90.25 157 GLN A N 1
ATOM 1190 C CA . GLN A 1 157 ? 14.914 21.203 12.531 1 90.25 157 GLN A CA 1
ATOM 1191 C C . GLN A 1 157 ? 13.523 21.734 12.844 1 90.25 157 GLN A C 1
ATOM 1193 O O . GLN A 1 157 ? 13.242 22.922 12.602 1 90.25 157 GLN A O 1
ATOM 1198 N N . LEU A 1 158 ? 12.664 20.938 13.352 1 92 158 LEU A N 1
ATOM 1199 C CA . LEU A 1 158 ? 11.32 21.375 13.703 1 92 158 LEU A CA 1
ATOM 1200 C C . LEU A 1 158 ? 11.359 22.328 14.898 1 92 158 LEU A C 1
ATOM 1202 O O . LEU A 1 158 ? 10.383 23.031 15.172 1 92 158 LEU A O 1
ATOM 1206 N N . GLN A 1 159 ? 12.422 22.344 15.602 1 89.88 159 GLN A N 1
ATOM 1207 C CA . GLN A 1 159 ? 12.562 23.219 16.766 1 89.88 159 GLN A CA 1
ATOM 1208 C C . GLN A 1 159 ? 12.344 24.672 16.391 1 89.88 159 GLN A C 1
ATOM 1210 O O . GLN A 1 159 ? 11.898 25.469 17.219 1 89.88 159 GLN A O 1
ATOM 1215 N N . ARG A 1 160 ? 12.641 24.953 15.18 1 91.69 160 ARG A N 1
ATOM 1216 C CA . ARG A 1 160 ? 12.523 26.344 14.734 1 91.69 160 ARG A CA 1
ATOM 1217 C C . ARG A 1 160 ? 11.07 26.797 14.75 1 91.69 160 ARG A C 1
ATOM 1219 O O . ARG A 1 160 ? 10.789 28 14.742 1 91.69 160 ARG A O 1
ATOM 1226 N N . TYR A 1 161 ? 10.141 25.859 14.711 1 94 161 TYR A N 1
ATOM 1227 C CA . TYR A 1 161 ? 8.719 26.172 14.695 1 94 161 TYR A CA 1
ATOM 1228 C C . TYR A 1 161 ? 8.156 26.203 16.109 1 94 161 TYR A C 1
ATOM 1230 O O . TYR A 1 161 ? 7.062 26.734 16.344 1 94 161 TYR A O 1
ATOM 1238 N N . GLU A 1 162 ? 8.867 25.641 17.031 1 93 162 GLU A N 1
ATOM 1239 C CA . GLU A 1 162 ? 8.391 25.531 18.406 1 93 162 GLU A CA 1
ATOM 1240 C C . GLU A 1 162 ? 8.328 26.906 19.078 1 93 162 GLU A C 1
ATOM 1242 O O . GLU A 1 162 ? 9.195 27.75 18.844 1 93 162 GLU A O 1
ATOM 1247 N N . GLY A 1 163 ? 7.262 27 19.938 1 93.44 163 GLY A N 1
ATOM 1248 C CA . GLY A 1 163 ? 7.148 28.234 20.703 1 93.44 163 GLY A CA 1
ATOM 1249 C C . GLY A 1 163 ? 5.711 28.625 20.984 1 93.44 163 GLY A C 1
ATOM 1250 O O . GLY A 1 163 ? 4.777 27.906 20.625 1 93.44 163 GLY A O 1
ATOM 1251 N N . THR A 1 164 ? 5.645 29.688 21.719 1 94.69 164 THR A N 1
ATOM 1252 C CA . THR A 1 164 ? 4.352 30.312 21.984 1 94.69 164 THR A CA 1
ATOM 1253 C C . THR A 1 164 ? 4.168 31.562 21.125 1 94.69 164 THR A C 1
ATOM 1255 O O . THR A 1 164 ? 5.066 32.406 21.031 1 94.69 164 THR A O 1
ATOM 1258 N N . TYR A 1 165 ? 3.082 31.578 20.484 1 94.81 165 TYR A N 1
ATOM 1259 C CA . TYR A 1 165 ? 2.713 32.688 19.609 1 94.81 165 TYR A CA 1
ATOM 1260 C C . TYR A 1 165 ? 1.538 33.469 20.188 1 94.81 165 TYR A C 1
ATOM 1262 O O . TYR A 1 165 ? 0.54 32.875 20.609 1 94.81 165 TYR A O 1
ATOM 1270 N N . VAL A 1 166 ? 1.655 34.781 20.203 1 92.94 166 VAL A N 1
ATOM 1271 C CA . VAL A 1 166 ? 0.641 35.625 20.844 1 92.94 166 VAL A CA 1
ATOM 1272 C C . VAL A 1 166 ? 0.23 36.75 19.906 1 92.94 166 VAL A C 1
ATOM 1274 O O . VAL A 1 166 ? 1.032 37.219 19.078 1 92.94 166 VAL A O 1
ATOM 1277 N N . ALA A 1 167 ? -1.038 37.031 20.031 1 90.25 167 ALA A N 1
ATOM 1278 C CA . ALA A 1 167 ? -1.527 38.188 19.266 1 90.25 167 ALA A CA 1
ATOM 1279 C C . ALA A 1 167 ? -0.874 39.469 19.75 1 90.25 167 ALA A C 1
ATOM 1281 O O . ALA A 1 167 ? -0.721 39.688 20.953 1 90.25 167 ALA A O 1
ATOM 1282 N N . VAL A 1 168 ? -0.156 40.094 18.859 1 72.81 168 VAL A N 1
ATOM 1283 C CA . VAL A 1 168 ? 0.411 41.375 19.266 1 72.81 168 VAL A CA 1
ATOM 1284 C C . VAL A 1 168 ? -0.546 42.5 18.875 1 72.81 168 VAL A C 1
ATOM 1286 O O . VAL A 1 168 ? -1.236 42.406 17.859 1 72.81 168 VAL A O 1
ATOM 1289 N N . GLY A 1 169 ? -1.013 43.188 19.781 1 59.28 169 GLY A N 1
ATOM 1290 C CA . GLY A 1 169 ? -1.876 44.344 19.609 1 59.28 169 GLY A CA 1
ATOM 1291 C C . GLY A 1 169 ? -1.532 45.156 18.391 1 59.28 169 GLY A C 1
ATOM 1292 O O . GLY A 1 169 ? -0.357 45.438 18.109 1 59.28 169 GLY A O 1
ATOM 1293 N N . GLY A 1 170 ? -1.913 44.844 17.219 1 48.22 170 GLY A N 1
ATOM 1294 C CA . GLY A 1 170 ? -1.756 45.812 16.156 1 48.22 170 GLY A CA 1
ATOM 1295 C C . GLY A 1 170 ? -1.922 47.25 16.625 1 48.22 170 GLY A C 1
ATOM 1296 O O . GLY A 1 170 ? -2.477 47.469 17.703 1 48.22 170 GLY A O 1
ATOM 1297 N N . SER A 1 171 ? -0.935 48.125 16.188 1 39.47 171 SER A N 1
ATOM 1298 C CA . SER A 1 171 ? -1.054 49.562 16.328 1 39.47 171 SER A CA 1
ATOM 1299 C C . SER A 1 171 ? -2.455 50.031 15.977 1 39.47 171 SER A C 1
ATOM 1301 O O . SER A 1 171 ? -2.705 51.25 15.891 1 39.47 171 SER A O 1
ATOM 1303 N N . ASN A 1 172 ? -3.293 49.375 15.266 1 38.56 172 ASN A N 1
ATOM 1304 C CA . ASN A 1 172 ? -4.426 50.25 14.953 1 38.56 172 ASN A CA 1
ATOM 1305 C C . ASN A 1 172 ? -5.141 50.719 16.219 1 38.56 172 ASN A C 1
ATOM 1307 O O . ASN A 1 172 ? -5.406 49.906 17.125 1 38.56 172 ASN A O 1
ATOM 1311 N N . ALA A 1 173 ? -5.199 52.031 16.547 1 41 173 ALA A N 1
ATOM 1312 C CA . ALA A 1 173 ? -5.77 52.938 17.531 1 41 173 ALA A CA 1
ATOM 1313 C C . ALA A 1 173 ? -7.121 52.438 18.031 1 41 173 ALA A C 1
ATOM 1315 O O . ALA A 1 173 ? -7.512 52.688 19.172 1 41 173 ALA A O 1
ATOM 1316 N N . ASP A 1 174 ? -8.039 52.094 17.094 1 40.59 174 ASP A N 1
ATOM 1317 C CA . ASP A 1 174 ? -9.414 52.156 17.578 1 40.59 174 ASP A CA 1
ATOM 1318 C C . ASP A 1 174 ? -9.727 50.969 18.469 1 40.59 174 ASP A C 1
ATOM 1320 O O . ASP A 1 174 ? -10.664 51 19.281 1 40.59 174 ASP A O 1
ATOM 1324 N N . HIS A 1 175 ? -9.664 49.719 18.047 1 43.06 175 HIS A N 1
ATOM 1325 C CA . HIS A 1 175 ? -10.117 48.656 18.938 1 43.06 175 HIS A CA 1
ATOM 1326 C C . HIS A 1 175 ? -8.938 48 19.641 1 43.06 175 HIS A C 1
ATOM 1328 O O . HIS A 1 175 ? -8.242 47.156 19.047 1 43.06 175 HIS A O 1
ATOM 1334 N N . GLU A 1 176 ? -8.203 48.625 20.562 1 42.44 176 GLU A N 1
ATOM 1335 C CA . GLU A 1 176 ? -7.109 48.438 21.5 1 42.44 176 GLU A CA 1
ATOM 1336 C C . GLU A 1 176 ? -7.191 47.031 22.141 1 42.44 176 GLU A C 1
ATOM 1338 O O . GLU A 1 176 ? -6.367 46.688 22.984 1 42.44 176 GLU A O 1
ATOM 1343 N N . GLU A 1 177 ? -8.391 46.469 22.266 1 47.75 177 GLU A N 1
ATOM 1344 C CA . GLU A 1 177 ? -8.391 45.312 23.156 1 47.75 177 GLU A CA 1
ATOM 1345 C C . GLU A 1 177 ? -7.57 44.156 22.594 1 47.75 177 GLU A C 1
ATOM 1347 O O . GLU A 1 177 ? -7.785 43.75 21.438 1 47.75 177 GLU A O 1
ATOM 1352 N N . ALA A 1 178 ? -6.332 44.062 22.969 1 54.31 178 ALA A N 1
ATOM 1353 C CA . ALA A 1 178 ? -5.426 42.969 22.641 1 54.31 178 ALA A CA 1
ATOM 1354 C C . ALA A 1 178 ? -6.176 41.656 22.578 1 54.31 178 ALA A C 1
ATOM 1356 O O . ALA A 1 178 ? -6.875 41.281 23.531 1 54.31 178 ALA A O 1
ATOM 1357 N N . LEU A 1 179 ? -6.469 41.156 21.359 1 71.81 179 LEU A N 1
ATOM 1358 C CA . LEU A 1 179 ? -7.105 39.844 21.219 1 71.81 179 LEU A CA 1
ATOM 1359 C C . LEU A 1 179 ? -6.371 38.812 22.047 1 71.81 179 LEU A C 1
ATOM 1361 O O . LEU A 1 179 ? -5.137 38.75 22.047 1 71.81 179 LEU A O 1
ATOM 1365 N N . ASN A 1 180 ? -6.965 38.281 23.188 1 84.12 180 ASN A N 1
ATOM 1366 C CA . ASN A 1 180 ? -6.445 37.188 24.016 1 84.12 180 ASN A CA 1
ATOM 1367 C C . ASN A 1 180 ? -6.348 35.875 23.203 1 84.12 180 ASN A C 1
ATOM 1369 O O . ASN A 1 180 ? -7.133 34.938 23.422 1 84.12 180 ASN A O 1
ATOM 1373 N N . THR A 1 181 ? -5.391 36.031 22.266 1 92 181 THR A N 1
ATOM 1374 C CA . THR A 1 181 ? -5.172 34.844 21.422 1 92 181 THR A CA 1
ATOM 1375 C C . THR A 1 181 ? -3.736 34.344 21.562 1 92 181 THR A C 1
ATOM 1377 O O . THR A 1 181 ? -2.789 35.125 21.406 1 92 181 THR A O 1
ATOM 1380 N N . THR A 1 182 ? -3.619 33.125 21.953 1 93.56 182 THR A N 1
ATOM 1381 C CA . THR A 1 182 ? -2.332 32.469 22.156 1 93.56 182 THR A CA 1
ATOM 1382 C C . THR A 1 182 ? -2.352 31.062 21.562 1 93.56 182 THR A C 1
ATOM 1384 O O . THR A 1 182 ? -3.346 30.344 21.688 1 93.56 182 THR A O 1
ATOM 1387 N N . LEU A 1 183 ? -1.261 30.703 20.906 1 95.88 183 LEU A N 1
ATOM 1388 C CA . LEU A 1 183 ? -1.09 29.375 20.359 1 95.88 183 LEU A CA 1
ATOM 1389 C C . LEU A 1 183 ? 0.31 28.844 20.641 1 95.88 183 LEU A C 1
ATOM 1391 O O . LEU A 1 183 ? 1.303 29.531 20.422 1 95.88 183 LEU A O 1
ATOM 1395 N N . THR A 1 184 ? 0.371 27.672 21.203 1 96 184 THR A N 1
ATOM 1396 C CA . THR A 1 184 ? 1.657 27.062 21.516 1 96 184 THR A CA 1
ATOM 1397 C C . THR A 1 184 ? 1.884 25.812 20.672 1 96 184 THR A C 1
ATOM 1399 O O . THR A 1 184 ? 1.015 24.953 20.594 1 96 184 THR A O 1
ATOM 1402 N N . VAL A 1 185 ? 3.021 25.781 20.078 1 95.88 185 VAL A N 1
ATOM 1403 C CA . VAL A 1 185 ? 3.447 24.656 19.25 1 95.88 185 VAL A CA 1
ATOM 1404 C C . VAL A 1 185 ? 4.648 23.953 19.906 1 95.88 185 VAL A C 1
ATOM 1406 O O . VAL A 1 185 ? 5.605 24.625 20.312 1 95.88 185 VAL A O 1
ATOM 1409 N N . ARG A 1 186 ? 4.57 22.672 20 1 94.25 186 ARG A N 1
ATOM 1410 C CA . ARG A 1 186 ? 5.668 21.891 20.562 1 94.25 186 ARG A CA 1
ATOM 1411 C C . ARG A 1 186 ? 6.051 20.75 19.625 1 94.25 186 ARG A C 1
ATOM 1413 O O . ARG A 1 186 ? 5.203 20.203 18.922 1 94.25 186 ARG A O 1
ATOM 1420 N N . ASN A 1 187 ? 7.309 20.5 19.656 1 90.75 187 ASN A N 1
ATOM 1421 C CA . ASN A 1 187 ? 7.82 19.312 18.984 1 90.75 187 ASN A CA 1
ATOM 1422 C C . ASN A 1 187 ? 7.766 18.094 19.891 1 90.75 187 ASN A C 1
ATOM 1424 O O . ASN A 1 187 ? 8.438 18.047 20.938 1 90.75 187 ASN A O 1
ATOM 1428 N N . VAL A 1 188 ? 6.949 17.156 19.562 1 84.88 188 VAL A N 1
ATOM 1429 C CA . VAL A 1 188 ? 6.801 15.922 20.344 1 84.88 188 VAL A CA 1
ATOM 1430 C C . VAL A 1 188 ? 7.602 14.797 19.688 1 84.88 188 VAL A C 1
ATOM 1432 O O . VAL A 1 188 ? 7.539 14.602 18.484 1 84.88 188 VAL A O 1
ATOM 1435 N N . LYS A 1 189 ? 8.289 14.047 20.531 1 78.06 189 LYS A N 1
ATOM 1436 C CA . LYS A 1 189 ? 9.195 13 20.062 1 78.06 189 LYS A CA 1
ATOM 1437 C C . LYS A 1 189 ? 8.461 12.016 19.156 1 78.06 189 LYS A C 1
ATOM 1439 O O . LYS A 1 189 ? 7.379 11.531 19.5 1 78.06 189 LYS A O 1
ATOM 1444 N N . HIS A 1 190 ? 8.984 11.836 17.984 1 73.56 190 HIS A N 1
ATOM 1445 C CA . HIS A 1 190 ? 8.633 10.859 16.969 1 73.56 190 HIS A CA 1
ATOM 1446 C C . HIS A 1 190 ? 7.32 11.219 16.281 1 73.56 190 HIS A C 1
ATOM 1448 O O . HIS A 1 190 ? 6.859 10.5 15.398 1 73.56 190 HIS A O 1
ATOM 1454 N N . THR A 1 191 ? 6.594 12.32 16.734 1 77.62 191 THR A N 1
ATOM 1455 C CA . THR A 1 191 ? 5.332 12.633 16.078 1 77.62 191 THR A CA 1
ATOM 1456 C C . THR A 1 191 ? 5.43 13.961 15.32 1 77.62 191 THR A C 1
ATOM 1458 O O . THR A 1 191 ? 4.742 14.164 14.32 1 77.62 191 THR A O 1
ATOM 1461 N N . GLY A 1 192 ? 6.273 14.844 15.836 1 87.81 192 GLY A N 1
ATOM 1462 C CA . GLY A 1 192 ? 6.41 16.125 15.172 1 87.81 192 GLY A CA 1
ATOM 1463 C C . GLY A 1 192 ? 5.715 17.266 15.906 1 87.81 192 GLY A C 1
ATOM 1464 O O . GLY A 1 192 ? 5.641 17.25 17.141 1 87.81 192 GLY A O 1
ATOM 1465 N N . LEU A 1 193 ? 5.219 18.234 15.203 1 94.19 193 LEU A N 1
ATOM 1466 C CA . LEU A 1 193 ? 4.676 19.453 15.797 1 94.19 193 LEU A CA 1
ATOM 1467 C C . LEU A 1 193 ? 3.223 19.25 16.219 1 94.19 193 LEU A C 1
ATOM 1469 O O . LEU A 1 193 ? 2.42 18.734 15.438 1 94.19 193 LEU A O 1
ATOM 1473 N N . ARG A 1 194 ? 2.977 19.703 17.406 1 94.06 194 ARG A N 1
ATOM 1474 C CA . ARG A 1 194 ? 1.621 19.672 17.938 1 94.06 194 ARG A CA 1
ATOM 1475 C C . ARG A 1 194 ? 1.226 21.016 18.531 1 94.06 194 ARG A C 1
ATOM 1477 O O . ARG A 1 194 ? 2.07 21.734 19.062 1 94.06 194 ARG A O 1
ATOM 1484 N N . ILE A 1 195 ? -0.037 21.219 18.344 1 95 195 ILE A N 1
ATOM 1485 C CA . ILE A 1 195 ? -0.588 22.344 19.094 1 95 195 ILE A CA 1
ATOM 1486 C C . ILE A 1 195 ? -0.966 21.891 20.516 1 95 195 ILE A C 1
ATOM 1488 O O . ILE A 1 195 ? -1.84 21.031 20.672 1 95 195 ILE A O 1
ATOM 1492 N N . THR A 1 196 ? -0.338 22.484 21.484 1 92.81 196 THR A N 1
ATOM 1493 C CA . THR A 1 196 ? -0.592 22.031 22.859 1 92.81 196 THR A CA 1
ATOM 1494 C C . THR A 1 196 ? -1.509 23.016 23.578 1 92.81 196 THR A C 1
ATOM 1496 O O . THR A 1 196 ? -2.098 22.672 24.609 1 92.81 196 THR A O 1
ATOM 1499 N N . ARG A 1 197 ? -1.576 24.219 23.078 1 93.06 197 ARG A N 1
ATOM 1500 C CA . ARG A 1 197 ? -2.48 25.234 23.594 1 93.06 197 ARG A CA 1
ATOM 1501 C C . ARG A 1 197 ? -2.953 26.156 22.469 1 93.06 197 ARG A C 1
ATOM 1503 O O . ARG A 1 197 ? -2.164 26.547 21.609 1 93.06 197 ARG A O 1
ATOM 1510 N N . PHE A 1 198 ? -4.227 26.438 22.547 1 94.56 198 PHE A N 1
ATOM 1511 C CA . PHE A 1 198 ? -4.809 27.359 21.578 1 94.56 198 PHE A CA 1
ATOM 1512 C C . PHE A 1 198 ? -5.988 28.109 22.203 1 94.56 198 PHE A C 1
ATOM 1514 O O . PHE A 1 198 ? -7.062 27.531 22.391 1 94.56 198 PHE A O 1
ATOM 1521 N N . VAL A 1 199 ? -5.754 29.297 22.516 1 92.88 199 VAL A N 1
ATOM 1522 C CA . VAL A 1 199 ? -6.785 30.203 23 1 92.88 199 VAL A CA 1
ATOM 1523 C C . VAL A 1 199 ? -7.055 31.281 21.969 1 92.88 199 VAL A C 1
ATOM 1525 O O . VAL A 1 199 ? -6.129 31.984 21.547 1 92.88 199 VAL A O 1
ATOM 1528 N N . SER A 1 200 ? -8.219 31.375 21.547 1 91.38 200 SER A N 1
ATOM 1529 C CA . SER A 1 200 ? -8.633 32.438 20.625 1 91.38 200 SER A CA 1
ATOM 1530 C C . SER A 1 200 ? -9.633 33.375 21.297 1 91.38 200 SER A C 1
ATOM 1532 O O . SER A 1 200 ? -10.758 32.969 21.609 1 91.38 200 SER A O 1
ATOM 1534 N N . ASN A 1 201 ? -9.188 34.562 21.469 1 88.69 201 ASN A N 1
ATOM 1535 C CA . ASN A 1 201 ? -10.016 35.562 22.094 1 88.69 201 ASN A CA 1
ATOM 1536 C C . ASN A 1 201 ? -10.609 35.062 23.422 1 88.69 201 ASN A C 1
ATOM 1538 O O . ASN A 1 201 ? -11.812 35.156 23.641 1 88.69 201 ASN A O 1
ATOM 1542 N N . GLY A 1 202 ? -9.781 34.438 24.109 1 88.38 202 GLY A N 1
ATOM 1543 C CA . GLY A 1 202 ? -10.148 34.031 25.453 1 88.38 202 GLY A CA 1
ATOM 1544 C C . GLY A 1 202 ? -10.812 32.656 25.484 1 88.38 202 GLY A C 1
ATOM 1545 O O . GLY A 1 202 ? -11.094 32.125 26.562 1 88.38 202 GLY A O 1
ATOM 1546 N N . THR A 1 203 ? -11.07 32.062 24.359 1 91.12 203 THR A N 1
ATOM 1547 C CA . THR A 1 203 ? -11.75 30.781 24.281 1 91.12 203 THR A CA 1
ATOM 1548 C C . THR A 1 203 ? -10.758 29.656 24 1 91.12 203 THR A C 1
ATOM 1550 O O . THR A 1 203 ? -9.922 29.781 23.094 1 91.12 203 THR A O 1
ATOM 1553 N N . ASP A 1 204 ? -10.852 28.656 24.812 1 92.06 204 ASP A N 1
ATOM 1554 C CA . ASP A 1 204 ? -10.062 27.453 24.531 1 92.06 204 ASP A CA 1
ATOM 1555 C C . ASP A 1 204 ? -10.586 26.75 23.281 1 92.06 204 ASP A C 1
ATOM 1557 O O . ASP A 1 204 ? -11.617 26.078 23.328 1 92.06 204 ASP A O 1
ATOM 1561 N N . VAL A 1 205 ? -9.844 26.828 22.312 1 89.31 205 VAL A N 1
ATOM 1562 C CA . VAL A 1 205 ? -10.289 26.344 21 1 89.31 205 VAL A CA 1
ATOM 1563 C C . VAL A 1 205 ? -10.336 24.812 21.016 1 89.31 205 VAL A C 1
ATOM 1565 O O . VAL A 1 205 ? -11.281 24.219 20.484 1 89.31 205 VAL A O 1
ATOM 1568 N N . LEU A 1 206 ? -9.359 24.172 21.531 1 86.94 206 LEU A N 1
ATOM 1569 C CA . LEU A 1 206 ? -9.328 22.703 21.562 1 86.94 206 LEU A CA 1
ATOM 1570 C C . LEU A 1 206 ? -10.516 22.156 22.344 1 86.94 206 LEU A C 1
ATOM 1572 O O . LEU A 1 206 ? -11.148 21.188 21.906 1 86.94 206 LEU A O 1
ATOM 1576 N N . ALA A 1 207 ? -10.82 22.734 23.438 1 86.75 207 ALA A N 1
ATOM 1577 C CA . ALA A 1 207 ? -11.984 22.328 24.219 1 86.75 207 ALA A CA 1
ATOM 1578 C C . ALA A 1 207 ? -13.273 22.516 23.438 1 86.75 207 ALA A C 1
ATOM 1580 O O . ALA A 1 207 ? -14.164 21.672 23.469 1 86.75 207 ALA A O 1
ATOM 1581 N N . GLY A 1 208 ? -13.312 23.609 22.812 1 85.06 208 GLY A N 1
ATOM 1582 C CA . GLY A 1 208 ? -14.469 23.859 21.969 1 85.06 208 GLY A CA 1
ATOM 1583 C C . GLY A 1 208 ? -14.641 22.844 20.875 1 85.06 208 GLY A C 1
ATOM 1584 O O . GLY A 1 208 ? -15.75 22.344 20.641 1 85.06 208 GLY A O 1
ATOM 1585 N N . LEU A 1 209 ? -13.547 22.531 20.203 1 82.19 209 LEU A N 1
ATOM 1586 C CA . LEU A 1 209 ? -13.578 21.547 19.125 1 82.19 209 LEU A CA 1
ATOM 1587 C C . LEU A 1 209 ? -14.039 20.188 19.641 1 82.19 209 LEU A C 1
ATOM 1589 O O . LEU A 1 209 ? -14.812 19.5 18.969 1 82.19 209 LEU A O 1
ATOM 1593 N N . ARG A 1 210 ? -13.555 19.812 20.75 1 82.25 210 ARG A N 1
ATOM 1594 C CA . ARG A 1 210 ? -13.953 18.547 21.344 1 82.25 210 ARG A CA 1
ATOM 1595 C C . ARG A 1 210 ? -15.461 18.5 21.578 1 82.25 210 ARG A C 1
ATOM 1597 O O . ARG A 1 210 ? -16.109 17.5 21.297 1 82.25 210 ARG A O 1
ATOM 1604 N N . ARG A 1 211 ? -16 19.547 22.047 1 78.94 211 ARG A N 1
ATOM 1605 C CA . ARG A 1 211 ? -17.422 19.625 22.344 1 78.94 211 ARG A CA 1
ATOM 1606 C C . ARG A 1 211 ? -18.266 19.578 21.062 1 78.94 211 ARG A C 1
ATOM 1608 O O . ARG A 1 211 ? -19.25 18.844 20.984 1 78.94 211 ARG A O 1
ATOM 1615 N N . VAL A 1 212 ? -17.781 20.266 20.125 1 74.06 212 VAL A N 1
ATOM 1616 C CA . VAL A 1 212 ? -18.578 20.453 18.922 1 74.06 212 VAL A CA 1
ATOM 1617 C C . VAL A 1 212 ? -18.453 19.234 18.016 1 74.06 212 VAL A C 1
ATOM 1619 O O . VAL A 1 212 ? -19.422 18.812 17.391 1 74.06 212 VAL A O 1
ATOM 1622 N N . LEU A 1 213 ? -17.266 18.688 17.984 1 72.88 213 LEU A N 1
ATOM 1623 C CA . LEU A 1 213 ? -17.016 17.594 17.031 1 72.88 213 LEU A CA 1
ATOM 1624 C C . LEU A 1 213 ? -17.062 16.25 17.734 1 72.88 213 LEU A C 1
ATOM 1626 O O . LEU A 1 213 ? -16.969 15.203 17.094 1 72.88 213 LEU A O 1
ATOM 1630 N N . GLY A 1 214 ? -17.219 16.328 19.016 1 72.88 214 GLY A N 1
ATOM 1631 C CA . GLY A 1 214 ? -17.25 15.078 19.75 1 72.88 214 GLY A CA 1
ATOM 1632 C C . GLY A 1 214 ? -15.93 14.336 19.734 1 72.88 214 GLY A C 1
ATOM 1633 O O . GLY A 1 214 ? -15.906 13.102 19.641 1 72.88 214 GLY A O 1
ATOM 1634 N N . LEU A 1 215 ? -14.914 15.086 19.797 1 75.5 215 LEU A N 1
ATOM 1635 C CA . LEU A 1 215 ? -13.594 14.469 19.781 1 75.5 215 LEU A CA 1
ATOM 1636 C C . LEU A 1 215 ? -13.266 13.867 21.141 1 75.5 215 LEU A C 1
ATOM 1638 O O . LEU A 1 215 ? -13.688 14.383 22.172 1 75.5 215 LEU A O 1
ATOM 1642 N N . ARG A 1 216 ? -12.531 12.898 21.156 1 75.94 216 ARG A N 1
ATOM 1643 C CA . ARG A 1 216 ? -12.102 12.227 22.375 1 75.94 216 ARG A CA 1
ATOM 1644 C C . ARG A 1 216 ? -11.062 13.07 23.109 1 75.94 216 ARG A C 1
ATOM 1646 O O . ARG A 1 216 ? -10.375 13.891 22.516 1 75.94 216 ARG A O 1
ATOM 1653 N N . ALA A 1 217 ? -10.984 12.758 24.344 1 76 217 ALA A N 1
ATOM 1654 C CA . ALA A 1 217 ? -10.016 13.461 25.172 1 76 217 ALA A CA 1
ATOM 1655 C C . ALA A 1 217 ? -8.586 13.164 24.719 1 76 217 ALA A C 1
ATOM 1657 O O . ALA A 1 217 ? -7.695 14 24.875 1 76 217 ALA A O 1
ATOM 1658 N N . SER A 1 218 ? -8.359 12.031 24.094 1 77.88 218 SER A N 1
ATOM 1659 C CA . SER A 1 218 ? -7.043 11.602 23.641 1 77.88 218 SER A CA 1
ATOM 1660 C C . SER A 1 218 ? -6.676 12.242 22.312 1 77.88 218 SER A C 1
ATOM 166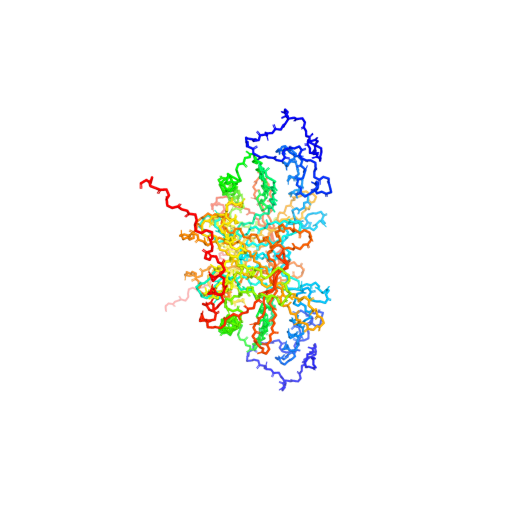2 O O . SER A 1 218 ? -5.562 12.07 21.812 1 77.88 218 SER A O 1
ATOM 1664 N N . THR A 1 219 ? -7.52 13.078 21.844 1 82.38 219 THR A N 1
ATOM 1665 C CA . THR A 1 219 ? -7.273 13.688 20.547 1 82.38 219 THR A CA 1
ATOM 1666 C C . THR A 1 219 ? -6.359 14.906 20.688 1 82.38 219 THR A C 1
ATOM 1668 O O . THR A 1 219 ? -6.516 15.703 21.609 1 82.38 219 THR A O 1
ATOM 1671 N N . HIS A 1 220 ? -5.383 14.93 19.906 1 85.69 220 HIS A N 1
ATOM 1672 C CA . HIS A 1 220 ? -4.535 16.109 19.844 1 85.69 220 HIS A CA 1
ATOM 1673 C C . HIS A 1 220 ? -4.516 16.703 18.438 1 85.69 220 HIS A C 1
ATOM 1675 O O . HIS A 1 220 ? -4.977 16.062 17.484 1 85.69 220 HIS A O 1
ATOM 1681 N N . LEU A 1 221 ? -4.039 17.984 18.344 1 90.06 221 LEU A N 1
ATOM 1682 C CA . LEU A 1 221 ? -3.902 18.625 17.047 1 90.06 221 LEU A CA 1
ATOM 1683 C C . LEU A 1 221 ? -2.477 18.5 16.516 1 90.06 221 LEU A C 1
ATOM 1685 O O . LEU A 1 221 ? -1.543 19.062 17.094 1 90.06 221 LEU A O 1
ATOM 1689 N N . GLN A 1 222 ? -2.432 17.797 15.453 1 91 222 GLN A N 1
ATOM 1690 C CA . GLN A 1 222 ? -1.151 17.562 14.797 1 91 222 GLN A CA 1
ATOM 1691 C C . GLN A 1 222 ? -0.966 18.5 13.609 1 91 222 GLN A C 1
ATOM 1693 O O . GLN A 1 222 ? -1.886 18.688 12.812 1 91 222 GLN A O 1
ATOM 1698 N N . LEU A 1 223 ? 0.24 19.109 13.609 1 94.12 223 LEU A N 1
ATOM 1699 C CA . LEU A 1 223 ? 0.54 19.953 12.461 1 94.12 223 LEU A CA 1
ATOM 1700 C C . LEU A 1 223 ? 1.201 19.141 11.352 1 94.12 223 LEU A C 1
ATOM 1702 O O . LEU A 1 223 ? 2.139 18.375 11.609 1 94.12 223 LEU A O 1
ATOM 1706 N N . THR A 1 224 ? 0.679 19.312 10.188 1 89.88 224 THR A N 1
ATOM 1707 C CA . THR A 1 224 ? 1.208 18.656 9 1 89.88 224 THR A CA 1
ATOM 1708 C C . THR A 1 224 ? 1.562 19.672 7.922 1 89.88 224 THR A C 1
ATOM 1710 O O . THR A 1 224 ? 0.746 20.531 7.582 1 89.88 224 THR A O 1
ATOM 1713 N N . PRO A 1 225 ? 2.74 19.578 7.387 1 88.81 225 PRO A N 1
ATOM 1714 C CA . PRO A 1 225 ? 3.102 20.531 6.32 1 88.81 225 PRO A CA 1
ATOM 1715 C C . PRO A 1 225 ? 2.398 20.219 5 1 88.81 225 PRO A C 1
ATOM 1717 O O . PRO A 1 225 ? 2.209 19.047 4.656 1 88.81 225 PRO A O 1
ATOM 1720 N N . THR A 1 226 ? 1.982 21.203 4.289 1 84.44 226 THR A N 1
ATOM 1721 C CA . THR A 1 226 ? 1.388 21.031 2.969 1 84.44 226 THR A CA 1
ATOM 1722 C C . THR A 1 226 ? 2.455 21.094 1.88 1 84.44 226 THR A C 1
ATOM 1724 O O . THR A 1 226 ? 2.201 20.734 0.729 1 84.44 226 THR A O 1
ATOM 1727 N N . LEU A 1 227 ? 3.621 21.578 2.217 1 79.69 227 LEU A N 1
ATOM 1728 C CA . LEU A 1 227 ? 4.742 21.812 1.316 1 79.69 227 LEU A CA 1
ATOM 1729 C C . LEU A 1 227 ? 4.422 22.953 0.346 1 79.69 227 LEU A C 1
ATOM 1731 O O . LEU A 1 227 ? 5.059 23.062 -0.705 1 79.69 227 LEU A O 1
ATOM 1735 N N . LEU A 1 228 ? 3.416 23.719 0.758 1 84.94 228 LEU A N 1
ATOM 1736 C CA . LEU A 1 228 ? 3.043 24.906 -0.002 1 84.94 228 LEU A CA 1
ATOM 1737 C C . LEU A 1 228 ? 3.434 26.188 0.747 1 84.94 228 LEU A C 1
ATOM 1739 O O . LEU A 1 228 ? 3.688 26.141 1.953 1 84.94 228 LEU A O 1
ATOM 1743 N N . TYR A 1 229 ? 3.5 27.219 -0.094 1 90.75 229 TYR A N 1
ATOM 1744 C CA . TYR A 1 229 ? 3.818 28.531 0.441 1 90.75 229 TYR A CA 1
ATOM 1745 C C . TYR A 1 229 ? 2.729 29.547 0.092 1 90.75 229 TYR A C 1
ATOM 1747 O O . TYR A 1 229 ? 2.096 29.438 -0.962 1 90.75 229 TYR A O 1
ATOM 1755 N N . LYS A 1 230 ? 2.535 30.406 1.021 1 91.19 230 LYS A N 1
ATOM 1756 C CA . LYS A 1 230 ? 1.604 31.5 0.713 1 91.19 230 LYS A CA 1
ATOM 1757 C C . LYS A 1 230 ? 2.127 32.375 -0.427 1 91.19 230 LYS A C 1
ATOM 1759 O O . LYS A 1 230 ? 1.362 32.781 -1.296 1 91.19 230 LYS A O 1
ATOM 1764 N N . ASN A 1 231 ? 3.375 32.656 -0.408 1 91.06 231 ASN A N 1
ATOM 1765 C CA . ASN A 1 231 ? 4.086 33.281 -1.523 1 91.06 231 ASN A CA 1
ATOM 1766 C C . ASN A 1 231 ? 4.988 32.281 -2.238 1 91.06 231 ASN A C 1
ATOM 1768 O O . ASN A 1 231 ? 6.125 32.062 -1.827 1 91.06 231 ASN A O 1
ATOM 1772 N N . PHE A 1 232 ? 4.535 31.812 -3.295 1 85.06 232 PHE A N 1
ATOM 1773 C CA . PHE A 1 232 ? 5.199 30.719 -3.988 1 85.06 232 PHE A CA 1
ATOM 1774 C C . PHE A 1 232 ? 6.52 31.172 -4.59 1 85.06 232 PHE A C 1
ATOM 1776 O O . PHE A 1 232 ? 7.531 30.469 -4.488 1 85.06 232 PHE A O 1
ATOM 1783 N N . GLU A 1 233 ? 6.531 32.344 -5.219 1 85.75 233 GLU A N 1
ATOM 1784 C CA . GLU A 1 233 ? 7.723 32.844 -5.891 1 85.75 233 GLU A CA 1
ATOM 1785 C C . GLU A 1 233 ? 8.875 33.031 -4.902 1 85.75 233 GLU A C 1
ATOM 1787 O O . GLU A 1 233 ? 10.016 32.656 -5.199 1 85.75 233 GLU A O 1
ATOM 1792 N N . ARG A 1 234 ? 8.508 33.5 -3.764 1 88.12 234 ARG A N 1
ATOM 1793 C CA . ARG A 1 234 ? 9.539 33.812 -2.775 1 88.12 234 ARG A CA 1
ATOM 1794 C C . ARG A 1 234 ? 9.727 32.656 -1.809 1 88.12 234 ARG A C 1
ATOM 1796 O O . ARG A 1 234 ? 10.602 32.688 -0.939 1 88.12 234 ARG A O 1
ATOM 1803 N N . GLN A 1 235 ? 8.891 31.609 -1.913 1 86.19 235 GLN A N 1
ATOM 1804 C CA . GLN A 1 235 ? 8.883 30.484 -0.985 1 86.19 235 GLN A CA 1
ATOM 1805 C C . GLN A 1 235 ? 8.812 30.953 0.461 1 86.19 235 GLN A C 1
ATOM 1807 O O . GLN A 1 235 ? 9.617 30.547 1.298 1 86.19 235 GLN A O 1
ATOM 1812 N N . ALA A 1 236 ? 7.867 31.906 0.627 1 91.62 236 ALA A N 1
ATOM 1813 C CA . ALA A 1 236 ? 7.652 32.5 1.943 1 91.62 236 ALA A CA 1
ATOM 1814 C C . ALA A 1 236 ? 6.254 32.188 2.465 1 91.62 236 ALA A C 1
ATOM 1816 O O . ALA A 1 236 ? 5.289 32.156 1.695 1 91.62 236 ALA A O 1
ATOM 1817 N N . GLY A 1 237 ? 6.227 32 3.775 1 94.81 237 GLY A N 1
ATOM 1818 C CA . GLY A 1 237 ? 4.957 31.625 4.371 1 94.81 237 GLY A CA 1
ATOM 1819 C C . GLY A 1 237 ? 4.621 30.156 4.18 1 94.81 237 GLY A C 1
ATOM 1820 O O . GLY A 1 237 ? 3.807 29.812 3.32 1 94.81 237 GLY A O 1
ATOM 1821 N N . GLU A 1 238 ? 5.168 29.312 4.996 1 94.12 238 GLU A N 1
ATOM 1822 C CA . GLU A 1 238 ? 4.93 27.875 4.895 1 94.12 238 GLU A CA 1
ATOM 1823 C C . GLU A 1 238 ? 3.535 27.516 5.402 1 94.12 238 GLU A C 1
ATOM 1825 O O . GLU A 1 238 ? 3.193 27.797 6.551 1 94.12 238 GLU A O 1
ATOM 1830 N N . ALA A 1 239 ? 2.838 26.891 4.547 1 93.19 239 ALA A N 1
ATOM 1831 C CA . ALA A 1 239 ? 1.466 26.531 4.891 1 93.19 239 ALA A CA 1
ATOM 1832 C C . ALA A 1 239 ? 1.414 25.156 5.562 1 93.19 239 ALA A C 1
ATOM 1834 O O . ALA A 1 239 ? 1.986 24.188 5.059 1 93.19 239 ALA A O 1
ATOM 1835 N N . TRP A 1 240 ? 0.776 25.094 6.648 1 94.12 240 TRP A N 1
ATOM 1836 C CA . TRP A 1 240 ? 0.564 23.875 7.418 1 94.12 240 TRP A CA 1
ATOM 1837 C C . TRP A 1 240 ? -0.917 23.672 7.719 1 94.12 240 TRP A C 1
ATOM 1839 O O . TRP A 1 240 ? -1.724 24.578 7.547 1 94.12 240 TRP A O 1
ATOM 1849 N N . ARG A 1 241 ? -1.262 22.453 8.078 1 92.62 241 ARG A N 1
ATOM 1850 C CA . ARG A 1 241 ? -2.615 22.125 8.516 1 92.62 241 ARG A CA 1
ATOM 1851 C C . ARG A 1 241 ? -2.605 21.469 9.891 1 92.62 241 ARG A C 1
ATOM 1853 O O . ARG A 1 241 ? -1.742 20.641 10.18 1 92.62 241 ARG A O 1
ATOM 1860 N N . ALA A 1 242 ? -3.547 21.891 10.688 1 92.19 242 ALA A N 1
ATOM 1861 C CA . ALA A 1 242 ? -3.789 21.203 11.953 1 92.19 242 ALA A CA 1
ATOM 1862 C C . ALA A 1 242 ? -4.824 20.094 11.773 1 92.19 242 ALA A C 1
ATOM 1864 O O . ALA A 1 242 ? -5.945 20.344 11.336 1 92.19 242 ALA A O 1
ATOM 1865 N N . VAL A 1 243 ? -4.395 18.938 12.148 1 87.5 243 VAL A N 1
ATOM 1866 C CA . VAL A 1 243 ? -5.285 17.781 12.008 1 87.5 243 VAL A CA 1
ATOM 1867 C C . VAL A 1 243 ? -5.512 17.141 13.375 1 87.5 243 VAL A C 1
ATOM 1869 O O . VAL A 1 243 ? -4.574 16.984 14.156 1 87.5 243 VAL A O 1
ATOM 1872 N N . ALA A 1 244 ? -6.809 16.828 13.617 1 83.69 244 ALA A N 1
ATOM 1873 C CA . ALA A 1 244 ? -7.125 16.109 14.852 1 83.69 244 ALA A CA 1
ATOM 1874 C C . ALA A 1 244 ? -6.723 14.641 14.75 1 83.69 244 ALA A C 1
ATOM 1876 O O . ALA A 1 244 ? -7.176 13.93 13.852 1 83.69 244 ALA A O 1
ATOM 1877 N N . VAL A 1 245 ? -5.871 14.25 15.609 1 81.19 245 VAL A N 1
ATOM 1878 C CA . VAL A 1 245 ? -5.375 12.875 15.609 1 81.19 245 VAL A CA 1
ATOM 1879 C C . VAL A 1 245 ? -5.602 12.242 16.984 1 81.19 245 VAL A C 1
ATOM 1881 O O . VAL A 1 245 ? -5.379 12.883 18.016 1 81.19 245 VAL A O 1
ATOM 1884 N N . GLU A 1 246 ? -6.105 11.078 16.922 1 74.75 246 GLU A N 1
ATOM 1885 C CA . GLU A 1 246 ? -6.305 10.344 18.172 1 74.75 246 GLU A CA 1
ATOM 1886 C C . GLU A 1 246 ? -5.043 9.594 18.578 1 74.75 246 GLU A C 1
ATOM 1888 O O . GLU A 1 246 ? -4.406 8.938 17.75 1 74.75 246 GLU A O 1
ATOM 1893 N N . ASP A 1 247 ? -4.648 9.883 19.781 1 68.88 247 ASP A N 1
ATOM 1894 C CA . ASP A 1 247 ? -3.543 9.094 20.328 1 68.88 247 ASP A CA 1
ATOM 1895 C C . ASP A 1 247 ? -3.949 7.633 20.516 1 68.88 247 ASP A C 1
ATOM 1897 O O . ASP A 1 247 ? -5.066 7.344 20.953 1 68.88 247 ASP A O 1
ATOM 1901 N N . PRO A 1 248 ? -3.121 6.754 19.859 1 59.94 248 PRO A N 1
ATOM 1902 C CA . PRO A 1 248 ? -3.527 5.359 20.047 1 59.94 248 PRO A CA 1
ATOM 1903 C C . PRO A 1 248 ? -3.791 4.996 21.5 1 59.94 248 PRO A C 1
ATOM 1905 O O . PRO A 1 248 ? -3.131 5.523 22.406 1 59.94 248 PRO A O 1
ATOM 1908 N N . SER A 1 249 ? -5.051 4.883 21.891 1 55.06 249 SER A N 1
ATOM 1909 C CA . SER A 1 249 ? -5.262 4.367 23.25 1 55.06 249 SER A CA 1
ATOM 1910 C C . SER A 1 249 ? -4.195 3.34 23.609 1 55.06 249 SER A C 1
ATOM 1912 O O . SER A 1 249 ? -3.463 2.855 22.75 1 55.06 249 SER A O 1
ATOM 1914 N N . ASP A 1 250 ? -4.238 2.99 24.922 1 50.22 250 ASP A N 1
ATOM 1915 C CA . ASP A 1 250 ? -3.436 1.952 25.562 1 50.22 250 ASP A CA 1
ATOM 1916 C C . ASP A 1 250 ? -3.453 0.662 24.75 1 50.22 250 ASP A C 1
ATOM 1918 O O . ASP A 1 250 ? -4.441 -0.075 24.766 1 50.22 250 ASP A O 1
ATOM 1922 N N . GLY A 1 251 ? -2.467 0.449 23.875 1 52.09 251 GLY A N 1
ATOM 1923 C CA . GLY A 1 251 ? -1.99 -0.782 23.266 1 52.09 251 GLY A CA 1
ATOM 1924 C C . GLY A 1 251 ? -2.617 -1.058 21.906 1 52.09 251 GLY A C 1
ATOM 1925 O O . GLY A 1 251 ? -3.564 -0.379 21.516 1 52.09 251 GLY A O 1
ATOM 1926 N N . PRO A 1 252 ? -1.885 -1.562 21.078 1 54 252 PRO A N 1
ATOM 1927 C CA . PRO A 1 252 ? -2.355 -2.027 19.766 1 54 252 PRO A CA 1
ATOM 1928 C C . PRO A 1 252 ? -3.701 -2.744 19.859 1 54 252 PRO A C 1
ATOM 1930 O O . PRO A 1 252 ? -3.887 -3.625 20.703 1 54 252 PRO A O 1
ATOM 1933 N N . SER A 1 253 ? -4.77 -1.984 19.484 1 64 253 SER A N 1
ATOM 1934 C CA . SER A 1 253 ? -6 -2.762 19.391 1 64 253 SER A CA 1
ATOM 1935 C C . SER A 1 253 ? -5.852 -3.92 18.422 1 64 253 SER A C 1
ATOM 1937 O O . SER A 1 253 ? -5.117 -3.816 17.438 1 64 253 SER A O 1
ATOM 1939 N N . GLY A 1 254 ? -6.023 -5.102 18.734 1 77.06 254 GLY A N 1
ATOM 1940 C CA . GLY A 1 254 ? -6.035 -6.281 17.891 1 77.06 254 GLY A CA 1
ATOM 1941 C C . GLY A 1 254 ? -7.105 -6.23 16.812 1 77.06 254 GLY A C 1
ATOM 1942 O O . GLY A 1 254 ? -7.18 -7.125 15.961 1 77.06 254 GLY A O 1
ATOM 1943 N N . ALA A 1 255 ? -7.828 -5.012 16.719 1 87.25 255 ALA A N 1
ATOM 1944 C CA . ALA A 1 255 ? -8.906 -4.965 15.742 1 87.25 255 ALA A CA 1
ATOM 1945 C C . ALA A 1 255 ? -8.352 -4.703 14.344 1 87.25 255 ALA A C 1
ATOM 1947 O O . ALA A 1 255 ? -7.453 -3.879 14.164 1 87.25 255 ALA A O 1
ATOM 1948 N N . VAL A 1 256 ? -8.891 -5.418 13.398 1 93.31 256 VAL A N 1
ATOM 1949 C CA . VAL A 1 256 ? -8.43 -5.367 12.016 1 93.31 256 VAL A CA 1
ATOM 1950 C C . VAL A 1 256 ? -8.594 -3.951 11.461 1 93.31 256 VAL A C 1
ATOM 1952 O O . VAL A 1 256 ? -7.676 -3.398 10.859 1 93.31 256 VAL A O 1
ATOM 1955 N N . TRP A 1 257 ? -9.672 -3.289 11.711 1 91.88 257 TRP A N 1
ATOM 1956 C CA . TRP A 1 257 ? -10.023 -2.033 11.055 1 91.88 257 TRP A CA 1
ATOM 1957 C C . TRP A 1 257 ? -9.328 -0.854 11.727 1 91.88 257 TRP A C 1
ATOM 1959 O O . TRP A 1 257 ? -9.359 0.268 11.219 1 91.88 257 TRP A O 1
ATOM 1969 N N . ASP A 1 258 ? -8.648 -1.102 12.82 1 85.88 258 ASP A N 1
ATOM 1970 C CA . ASP A 1 258 ? -7.785 -0.084 13.422 1 85.88 258 ASP A CA 1
ATOM 1971 C C . ASP A 1 258 ? -6.598 0.236 12.516 1 85.88 258 ASP A C 1
ATOM 1973 O O . ASP A 1 258 ? -5.941 1.265 12.68 1 85.88 258 ASP A O 1
ATOM 1977 N N . ASP A 1 259 ? -6.387 -0.636 11.578 1 87.38 259 ASP A N 1
ATOM 1978 C CA . ASP A 1 259 ? -5.266 -0.444 10.664 1 87.38 259 ASP A CA 1
ATOM 1979 C C . ASP A 1 259 ? -5.625 0.548 9.555 1 87.38 259 ASP A C 1
ATOM 1981 O O . ASP A 1 259 ? -4.746 1.04 8.844 1 87.38 259 ASP A O 1
ATOM 1985 N N . LEU A 1 260 ? -6.887 0.767 9.398 1 85.44 260 LEU A N 1
ATOM 1986 C CA . LEU A 1 260 ? -7.285 1.724 8.367 1 85.44 260 LEU A CA 1
ATOM 1987 C C . LEU A 1 260 ? -7.109 3.154 8.867 1 85.44 260 LEU A C 1
ATOM 1989 O O . LEU A 1 260 ? -7.777 3.574 9.812 1 85.44 260 LEU A O 1
ATOM 1993 N N . CYS A 1 261 ? -6.234 3.828 8.234 1 77.94 261 CYS A N 1
ATOM 1994 C CA . CYS A 1 261 ? -5.949 5.215 8.586 1 77.94 261 CYS A CA 1
ATOM 1995 C C . CYS A 1 261 ? -6.086 6.125 7.371 1 77.94 261 CYS A C 1
ATOM 1997 O O . CYS A 1 261 ? -5.148 6.25 6.578 1 77.94 261 CYS A O 1
ATOM 1999 N N . ILE A 1 262 ? -7.223 6.703 7.266 1 76 262 ILE A N 1
ATOM 2000 C CA . ILE A 1 262 ? -7.492 7.605 6.156 1 76 262 ILE A CA 1
ATOM 2001 C C . ILE A 1 262 ? -7.477 9.055 6.648 1 76 262 ILE A C 1
ATOM 2003 O O . ILE A 1 262 ? -8.062 9.367 7.688 1 76 262 ILE A O 1
ATOM 2007 N N . THR A 1 263 ? -6.594 9.734 6.117 1 67.56 263 THR A N 1
ATOM 2008 C CA . THR A 1 263 ? -6.438 11.109 6.582 1 67.56 263 THR A CA 1
ATOM 2009 C C . THR A 1 263 ? -7.289 12.062 5.746 1 67.56 263 THR A C 1
ATOM 2011 O O . THR A 1 263 ? -7.359 11.93 4.523 1 67.56 263 THR A O 1
ATOM 2014 N N . ASN A 1 264 ? -8.156 12.719 6.477 1 65.06 264 ASN A N 1
ATOM 2015 C CA . ASN A 1 264 ? -8.812 13.883 5.891 1 65.06 264 ASN A CA 1
ATOM 2016 C C . ASN A 1 264 ? -8.234 15.188 6.43 1 65.06 264 ASN A C 1
ATOM 2018 O O . ASN A 1 264 ? -8.398 15.508 7.609 1 65.06 264 ASN A O 1
ATOM 2022 N N . VAL A 1 265 ? -7.48 15.812 5.582 1 63.5 265 VAL A N 1
ATOM 2023 C CA . VAL A 1 265 ? -6.793 17.016 6.027 1 63.5 265 VAL A CA 1
ATOM 2024 C C . VAL A 1 265 ? -7.695 18.234 5.824 1 63.5 265 VAL A C 1
ATOM 2026 O O . VAL A 1 265 ? -7.492 19.281 6.445 1 63.5 265 VAL A O 1
ATOM 2029 N N . GLU A 1 266 ? -8.641 18.047 4.996 1 61.22 266 GLU A N 1
ATOM 2030 C CA . GLU A 1 266 ? -9.453 19.219 4.707 1 61.22 266 GLU A CA 1
ATOM 2031 C C . GLU A 1 266 ? -10.727 19.234 5.551 1 61.22 266 GLU A C 1
ATOM 2033 O O . GLU A 1 266 ? -11.477 18.25 5.562 1 61.22 266 GLU A O 1
ATOM 2038 N N . TYR A 1 267 ? -10.75 20.109 6.445 1 62.72 267 TYR A N 1
ATOM 2039 C CA . TYR A 1 267 ? -11.945 20.328 7.254 1 62.72 267 TYR A CA 1
ATOM 2040 C C . TYR A 1 267 ? -12.82 21.422 6.641 1 62.72 267 TYR A C 1
ATOM 2042 O O . TYR A 1 267 ? -12.594 21.844 5.504 1 62.72 267 TYR A O 1
ATOM 2050 N N . GLN A 1 268 ? -13.758 21.828 7.379 1 61.94 268 GLN A N 1
ATOM 2051 C CA . GLN A 1 268 ? -14.758 22.828 7.008 1 61.94 268 GLN A CA 1
ATOM 2052 C C . GLN A 1 268 ? -14.102 24.188 6.754 1 61.94 268 GLN A C 1
ATOM 2054 O O . GLN A 1 268 ? -13.07 24.5 7.348 1 61.94 268 GLN A O 1
ATOM 2059 N N . ASP A 1 269 ? -14.477 24.703 5.582 1 61.91 269 ASP A N 1
ATOM 2060 C CA . ASP A 1 269 ? -14.031 26.047 5.254 1 61.91 269 ASP A CA 1
ATOM 2061 C C . ASP A 1 269 ? -15.023 27.094 5.75 1 61.91 269 ASP A C 1
ATOM 2063 O O . ASP A 1 269 ? -16.203 26.797 5.934 1 61.91 269 ASP A O 1
ATOM 2067 N N . TYR A 1 270 ? -14.461 28.109 6.289 1 59.12 270 TYR A N 1
ATOM 2068 C CA . TYR A 1 270 ? -15.25 29.328 6.5 1 59.12 270 TYR A CA 1
ATOM 2069 C C . TYR A 1 270 ? -14.852 30.422 5.52 1 59.12 270 TYR A C 1
ATOM 2071 O O . TYR A 1 270 ? -13.703 30.875 5.523 1 59.12 270 TYR A O 1
ATOM 2079 N N . ALA A 1 271 ? -15.805 30.812 4.707 1 63.66 271 ALA A N 1
ATOM 2080 C CA . ALA A 1 271 ? -15.578 31.844 3.697 1 63.66 271 ALA A CA 1
ATOM 2081 C C . ALA A 1 271 ? -14.414 31.469 2.783 1 63.66 271 ALA A C 1
ATOM 2083 O O . ALA A 1 271 ? -13.57 32.312 2.459 1 63.66 271 ALA A O 1
ATOM 2084 N N . GLY A 1 272 ? -14.219 30.266 2.541 1 70.69 272 GLY A N 1
ATOM 2085 C CA . GLY A 1 272 ? -13.258 29.781 1.563 1 70.69 272 GLY A CA 1
ATOM 2086 C C . GLY A 1 272 ? -11.883 29.531 2.152 1 70.69 272 GLY A C 1
ATOM 2087 O O . GLY A 1 272 ? -10.945 29.188 1.429 1 70.69 272 GLY A O 1
ATOM 2088 N N . VAL A 1 273 ? -11.766 29.844 3.432 1 78.75 273 VAL A N 1
ATOM 2089 C CA . VAL A 1 273 ? -10.469 29.641 4.078 1 78.75 273 VAL A CA 1
ATOM 2090 C C . VAL A 1 273 ? -10.562 28.5 5.078 1 78.75 273 VAL A C 1
ATOM 2092 O O . VAL A 1 273 ? -11.453 28.484 5.934 1 78.75 273 VAL A O 1
ATOM 2095 N N . PRO A 1 274 ? -9.672 27.656 4.918 1 81.5 274 PRO A N 1
ATOM 2096 C CA . PRO A 1 274 ? -9.703 26.547 5.875 1 81.5 274 PRO A CA 1
ATOM 2097 C C . PRO A 1 274 ? -9.383 26.984 7.301 1 81.5 274 PRO A C 1
ATOM 2099 O O . PRO A 1 274 ? -8.43 27.734 7.523 1 81.5 274 PRO A O 1
ATOM 2102 N N . PHE A 1 275 ? -10.133 26.5 8.281 1 84.44 275 PHE A N 1
ATOM 2103 C CA . PHE A 1 275 ? -9.984 26.891 9.672 1 84.44 275 PHE A CA 1
ATOM 2104 C C . PHE A 1 275 ? -8.742 26.266 10.289 1 84.44 275 PHE A C 1
ATOM 2106 O O . PHE A 1 275 ? -8.258 26.719 11.328 1 84.44 275 PHE A O 1
ATOM 2113 N N . ASN A 1 276 ? -8.188 25.266 9.633 1 90.19 276 ASN A N 1
ATOM 2114 C CA . ASN A 1 276 ? -7.086 24.531 10.25 1 90.19 276 ASN A CA 1
ATOM 2115 C C . ASN A 1 276 ? -5.754 24.859 9.578 1 90.19 276 ASN A C 1
ATOM 2117 O O . ASN A 1 276 ? -4.77 24.141 9.758 1 90.19 276 ASN A O 1
ATOM 2121 N N . GLU A 1 277 ? -5.785 25.922 8.828 1 93.31 277 GLU A N 1
ATOM 2122 C CA . GLU A 1 277 ? -4.551 26.328 8.172 1 93.31 277 GLU A CA 1
ATOM 2123 C C . GLU A 1 277 ? -3.703 27.219 9.086 1 93.31 277 GLU A C 1
ATOM 2125 O O . GLU A 1 277 ? -4.23 28.094 9.773 1 93.31 277 GLU A O 1
ATOM 2130 N N . LEU A 1 278 ? -2.463 26.969 9.102 1 95.5 278 LEU A N 1
ATOM 2131 C CA . LEU A 1 278 ? -1.441 27.797 9.75 1 95.5 278 LEU A CA 1
ATOM 2132 C C . LEU A 1 278 ? -0.327 28.141 8.773 1 95.5 278 LEU A C 1
ATOM 2134 O O . LEU A 1 278 ? 0.095 27.312 7.973 1 95.5 278 LEU A O 1
ATOM 2138 N N . VAL A 1 279 ? 0.07 29.375 8.891 1 96.38 279 VAL A N 1
ATOM 2139 C CA . VAL A 1 279 ? 1.166 29.812 8.031 1 96.38 279 VAL A CA 1
ATOM 2140 C C . VAL A 1 279 ? 2.326 30.312 8.883 1 96.38 279 VAL A C 1
ATOM 2142 O O . VAL A 1 279 ? 2.188 31.297 9.609 1 96.38 279 VAL A O 1
ATOM 2145 N N . PHE A 1 280 ? 3.451 29.672 8.75 1 96.94 280 PHE A N 1
ATOM 2146 C CA . PHE A 1 280 ? 4.656 30.078 9.461 1 96.94 280 PHE A CA 1
ATOM 2147 C C . PHE A 1 280 ? 5.504 31 8.609 1 96.94 280 PHE A C 1
ATOM 2149 O O . PHE A 1 280 ? 5.879 30.656 7.484 1 96.94 280 PHE A O 1
ATOM 2156 N N . TRP A 1 281 ? 5.789 32.094 9.102 1 95.06 281 TRP A N 1
ATOM 2157 C CA . TRP A 1 281 ? 6.648 33.062 8.43 1 95.06 281 TRP A CA 1
ATOM 2158 C C . TRP A 1 281 ? 8.031 33.094 9.062 1 95.06 281 TRP A C 1
ATOM 2160 O O . TRP A 1 281 ? 8.172 33.406 10.25 1 95.06 281 TRP A O 1
ATOM 2170 N N . MET A 1 282 ? 8.938 32.781 8.188 1 90.81 282 MET A N 1
ATOM 2171 C CA . MET A 1 282 ? 10.32 32.688 8.656 1 90.81 282 MET A CA 1
ATOM 2172 C C . MET A 1 282 ? 11.016 34.031 8.555 1 90.81 282 MET A C 1
ATOM 2174 O O . MET A 1 282 ? 10.758 34.812 7.621 1 90.81 282 MET A O 1
ATOM 2178 N N . GLY A 1 283 ? 11.758 34.375 9.562 1 81.75 283 GLY A N 1
ATOM 2179 C CA . GLY A 1 283 ? 12.703 35.469 9.586 1 81.75 283 GLY A CA 1
ATOM 2180 C C . GLY A 1 283 ? 14.047 35.094 10.18 1 81.75 283 GLY A C 1
ATOM 2181 O O . GLY A 1 283 ? 14.117 34.656 11.328 1 81.75 283 GLY A O 1
ATOM 2182 N N . LEU A 1 284 ? 15.125 35.375 9.414 1 78.81 284 LEU A N 1
ATOM 2183 C CA . LEU A 1 284 ? 16.5 35.094 9.836 1 78.81 284 LEU A CA 1
ATOM 2184 C C . LEU A 1 284 ? 16.656 33.656 10.297 1 78.81 284 LEU A C 1
ATOM 2186 O O . LEU A 1 284 ? 17.172 33.406 11.375 1 78.81 284 LEU A O 1
ATOM 2190 N N . GLY A 1 285 ? 16.016 32.625 9.672 1 79 285 GLY A N 1
ATOM 2191 C CA . GLY A 1 285 ? 16.219 31.219 9.898 1 79 285 GLY A CA 1
ATOM 2192 C C . GLY A 1 285 ? 15.273 30.625 10.93 1 79 285 GLY A C 1
ATOM 2193 O O . GLY A 1 285 ? 15.289 29.422 11.195 1 79 285 GLY A O 1
ATOM 2194 N N . GLU A 1 286 ? 14.453 31.453 11.625 1 85.31 286 GLU A N 1
ATOM 2195 C CA . GLU A 1 286 ? 13.477 30.984 12.602 1 85.31 286 GLU A CA 1
ATOM 2196 C C . GLU A 1 286 ? 12.086 31.531 12.305 1 85.31 286 GLU A C 1
ATOM 2198 O O . GLU A 1 286 ? 11.945 32.531 11.609 1 85.31 286 GLU A O 1
ATOM 2203 N N . VAL A 1 287 ? 11.18 30.844 12.836 1 93.56 287 VAL A N 1
ATOM 2204 C CA . VAL A 1 287 ? 9.82 31.344 12.695 1 93.56 287 VAL A CA 1
ATOM 2205 C C . VAL A 1 287 ? 9.609 32.531 13.625 1 93.56 287 VAL A C 1
ATOM 2207 O O . VAL A 1 287 ? 9.945 32.469 14.812 1 93.56 287 VAL A O 1
ATOM 2210 N N . ARG A 1 288 ? 9.023 33.625 13.102 1 90.94 288 ARG A N 1
ATOM 2211 C CA . ARG A 1 288 ? 8.789 34.844 13.891 1 90.94 288 ARG A CA 1
ATOM 2212 C C . ARG A 1 288 ? 7.297 35.125 14.008 1 90.94 288 ARG A C 1
ATOM 2214 O O . ARG A 1 288 ? 6.852 35.719 14.992 1 90.94 288 ARG A O 1
ATOM 2221 N N . GLU A 1 289 ? 6.711 34.719 12.977 1 93.94 289 GLU A N 1
ATOM 2222 C CA . GLU A 1 289 ? 5.285 35.031 12.914 1 93.94 289 GLU A CA 1
ATOM 2223 C C . GLU A 1 289 ? 4.473 33.812 12.5 1 93.94 289 GLU A C 1
ATOM 2225 O O . GLU A 1 289 ? 4.934 33 11.688 1 93.94 289 GLU A O 1
ATOM 2230 N N . LEU A 1 290 ? 3.334 33.719 13.078 1 96.19 290 LEU A N 1
ATOM 2231 C CA . LEU A 1 290 ? 2.361 32.656 12.742 1 96.19 290 LEU A CA 1
ATOM 2232 C C . LEU A 1 290 ? 1.026 33.281 12.344 1 96.19 290 LEU A C 1
ATOM 2234 O O . LEU A 1 290 ? 0.415 34.031 13.125 1 96.19 290 LEU A O 1
ATOM 2238 N N . GLU A 1 291 ? 0.635 33 11.164 1 95.06 291 GLU A N 1
ATOM 2239 C CA . GLU A 1 291 ? -0.646 33.5 10.656 1 95.06 291 GLU A 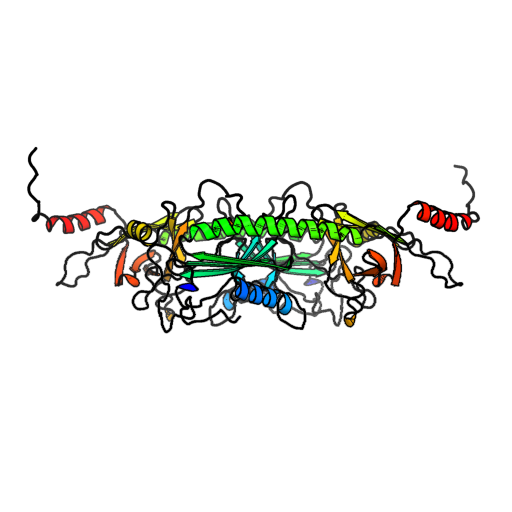CA 1
ATOM 2240 C C . GLU A 1 291 ? -1.715 32.406 10.727 1 95.06 291 GLU A C 1
ATOM 2242 O O . GLU A 1 291 ? -1.458 31.266 10.367 1 95.06 291 GLU A O 1
ATOM 2247 N N . LEU A 1 292 ? -2.842 32.812 11.203 1 93.94 292 LEU A N 1
ATOM 2248 C CA . LEU A 1 292 ? -4.039 31.984 11.195 1 93.94 292 LEU A CA 1
ATOM 2249 C C . LEU A 1 292 ? -5.102 32.562 10.266 1 93.94 292 LEU A C 1
ATOM 2251 O O . LEU A 1 292 ? -5.977 33.312 10.719 1 93.94 292 LEU A O 1
ATOM 2255 N N . PRO A 1 293 ? -5.098 32.125 9.07 1 90.94 293 PRO A N 1
ATOM 2256 C CA . PRO A 1 293 ? -5.984 32.75 8.078 1 90.94 293 PRO A CA 1
ATOM 2257 C C . PRO A 1 293 ? -7.461 32.594 8.43 1 90.94 293 PRO A C 1
ATOM 2259 O O . PRO A 1 293 ? -8.242 33.531 8.258 1 90.94 293 PRO A O 1
ATOM 2262 N N . GLY A 1 294 ? -7.812 31.5 8.828 1 87.88 294 GLY A N 1
ATOM 2263 C CA . GLY A 1 294 ? -9.203 31.281 9.195 1 87.88 294 GLY A CA 1
ATOM 2264 C C . GLY A 1 294 ? -9.68 32.219 10.305 1 87.88 294 GLY A C 1
ATOM 2265 O O . GLY A 1 294 ? -10.867 32.531 10.391 1 87.88 294 GLY A O 1
ATOM 2266 N N . TYR A 1 295 ? -8.781 32.625 11.109 1 87.31 295 TYR A N 1
ATOM 2267 C CA . TYR A 1 295 ? -9.086 33.5 12.234 1 87.31 295 TYR A CA 1
ATOM 2268 C C . TYR A 1 295 ? -8.727 34.938 11.906 1 87.31 295 TYR A C 1
ATOM 2270 O O . TYR A 1 295 ? -8.922 35.844 12.727 1 87.31 295 TYR A O 1
ATOM 2278 N N . ARG A 1 296 ? -8.133 35.125 10.766 1 87.75 296 ARG A N 1
ATOM 2279 C CA . ARG A 1 296 ? -7.742 36.438 10.273 1 87.75 296 ARG A CA 1
ATOM 2280 C C . ARG A 1 296 ? -6.855 37.156 11.281 1 87.75 296 ARG A C 1
ATOM 2282 O O . ARG A 1 296 ? -7.094 38.312 11.602 1 87.75 296 ARG A O 1
ATOM 2289 N N . ILE A 1 297 ? -5.875 36.469 11.773 1 90.62 297 ILE A N 1
ATOM 2290 C CA . ILE A 1 297 ? -5 37.031 12.781 1 90.62 297 ILE A CA 1
ATOM 2291 C C . ILE A 1 297 ? -3.561 36.594 12.539 1 90.62 297 ILE A C 1
ATOM 2293 O O . ILE A 1 297 ? -3.322 35.531 11.969 1 90.62 297 ILE A O 1
ATOM 2297 N N . LYS A 1 298 ? -2.66 37.406 12.945 1 92.44 298 LYS A N 1
ATOM 2298 C CA . LYS A 1 298 ? -1.233 37.094 12.969 1 92.44 298 LYS A CA 1
ATOM 2299 C C . LYS A 1 298 ? -0.685 37.125 14.391 1 92.44 298 LYS A C 1
ATOM 2301 O O . LYS A 1 298 ? -0.993 38.031 15.164 1 92.44 298 LYS A O 1
ATOM 2306 N N . LEU A 1 299 ? -0.001 36.156 14.648 1 94.19 299 LEU A N 1
ATOM 2307 C CA . LEU A 1 299 ? 0.624 36.031 15.953 1 94.19 299 LEU A CA 1
ATOM 2308 C C . LEU A 1 299 ? 2.139 36.188 15.852 1 94.19 299 LEU A C 1
ATOM 2310 O O . LEU A 1 299 ? 2.715 35.938 14.789 1 94.19 299 LEU A O 1
ATOM 2314 N N . ARG A 1 300 ? 2.758 36.625 16.938 1 92.88 300 ARG A N 1
ATOM 2315 C CA . ARG A 1 300 ? 4.211 36.75 17.016 1 92.88 300 ARG A CA 1
ATOM 2316 C C . ARG A 1 300 ? 4.785 35.75 18.047 1 92.88 300 ARG A C 1
ATOM 2318 O O . ARG A 1 300 ? 4.199 35.562 19.109 1 92.88 300 ARG A O 1
ATOM 2325 N N . LYS A 1 301 ? 5.887 35.188 17.703 1 92.62 301 LYS A N 1
ATOM 2326 C CA . LYS A 1 301 ? 6.574 34.281 18.609 1 92.62 301 LYS A CA 1
ATOM 2327 C C . LYS A 1 301 ? 7.152 35.031 19.812 1 92.62 301 LYS A C 1
ATOM 2329 O O . LYS A 1 301 ? 7.797 36.062 19.641 1 92.62 301 LYS A O 1
ATOM 2334 N N . VAL A 1 302 ? 6.91 34.469 21.016 1 87.06 302 VAL A N 1
ATOM 2335 C CA . VAL A 1 302 ? 7.41 35.156 22.203 1 87.06 302 VAL A CA 1
ATOM 2336 C C . VAL A 1 302 ? 8.547 34.344 22.828 1 87.06 302 VAL A C 1
ATOM 2338 O O . VAL A 1 302 ? 8.5 33.125 22.859 1 87.06 302 VAL A O 1
ATOM 2341 N N . GLU A 1 303 ? 9.828 34.688 22.891 1 70.44 303 GLU A N 1
ATOM 2342 C CA . GLU A 1 303 ? 10.984 34 23.438 1 70.44 303 GLU A CA 1
ATOM 2343 C C . GLU A 1 303 ? 10.867 33.844 24.953 1 70.44 303 GLU A C 1
ATOM 2345 O O . GLU A 1 303 ? 11.266 32.812 25.516 1 70.44 303 GLU A O 1
ATOM 2350 N N . HIS A 1 304 ? 10.75 34.812 25.953 1 58.69 304 HIS A N 1
ATOM 2351 C CA . HIS A 1 304 ? 10.773 34.812 27.422 1 58.69 304 HIS A CA 1
ATOM 2352 C C . HIS A 1 304 ? 9.398 35.125 28 1 58.69 304 HIS A C 1
ATOM 2354 O O . HIS A 1 304 ? 8.672 35.969 27.453 1 58.69 304 HIS A O 1
ATOM 2360 N N . TRP A 1 305 ? 8.875 34.094 28.781 1 48.22 305 TRP A N 1
ATOM 2361 C CA . TRP A 1 305 ? 7.625 34.25 29.531 1 48.22 305 TRP A CA 1
ATOM 2362 C C . TRP A 1 305 ? 7.5 35.688 30.047 1 48.22 305 TRP A C 1
ATOM 2364 O O . TRP A 1 305 ? 6.391 36.188 30.25 1 48.22 305 TRP A O 1
ATOM 2374 N N . ASP A 1 306 ? 8.523 36.156 30.484 1 48 306 ASP A N 1
ATOM 2375 C CA . ASP A 1 306 ? 8.469 37.5 31.062 1 48 306 ASP A CA 1
ATOM 2376 C C . ASP A 1 306 ? 7.879 38.5 30.094 1 48 306 ASP A C 1
ATOM 2378 O O . ASP A 1 306 ? 7.227 39.469 30.5 1 48 306 ASP A O 1
ATOM 2382 N N . GLU A 1 307 ? 7.965 38.25 28.969 1 45.88 307 GLU A N 1
ATOM 2383 C CA . GLU A 1 307 ? 7.34 39.156 28.016 1 45.88 307 GLU A CA 1
ATOM 2384 C C . GLU A 1 307 ? 5.832 38.938 27.938 1 45.88 307 GLU A C 1
ATOM 2386 O O . GLU A 1 307 ? 5.074 39.875 27.672 1 45.88 307 GLU A O 1
ATOM 2391 N N . LEU A 1 308 ? 5.461 37.781 28.266 1 47.5 308 LEU A N 1
ATOM 2392 C CA . LEU A 1 308 ? 4.043 37.469 28.375 1 47.5 308 LEU A CA 1
ATOM 2393 C C . LEU A 1 308 ? 3.4 38.219 29.531 1 47.5 308 LEU A C 1
ATOM 2395 O O . LEU A 1 308 ? 2.254 38.656 29.438 1 47.5 308 LEU A O 1
ATOM 2399 N N . ARG A 1 309 ? 4.098 38.281 30.719 1 45.59 309 ARG A N 1
ATOM 2400 C CA . ARG A 1 309 ? 3.631 39.062 31.875 1 45.59 309 ARG A CA 1
ATOM 2401 C C . ARG A 1 309 ? 3.477 40.531 31.531 1 45.59 309 ARG A C 1
ATOM 2403 O O . ARG A 1 309 ? 2.545 41.188 31.984 1 45.59 309 ARG A O 1
ATOM 2410 N N . GLU A 1 310 ? 4.371 41.031 30.875 1 44.97 310 GLU A N 1
ATOM 2411 C CA . GLU A 1 310 ? 4.227 42.438 30.531 1 44.97 310 GLU A CA 1
ATOM 2412 C C . GLU A 1 310 ? 3.049 42.656 29.594 1 44.97 310 GLU A C 1
ATOM 2414 O O . GLU A 1 310 ? 2.326 43.656 29.719 1 44.97 310 GLU A O 1
ATOM 2419 N N . HIS A 1 311 ? 2.832 41.688 28.859 1 45.25 311 HIS A N 1
ATOM 2420 C CA . HIS A 1 311 ? 1.7 41.812 27.953 1 45.25 311 HIS A CA 1
ATOM 2421 C C . HIS A 1 311 ? 0.392 41.438 28.641 1 45.25 311 HIS A C 1
ATOM 2423 O O . HIS A 1 311 ? -0.66 42 28.328 1 45.25 311 HIS A O 1
ATOM 2429 N N . ALA A 1 312 ? 0.409 40.531 29.562 1 43.12 312 ALA A N 1
ATOM 2430 C CA . ALA A 1 312 ? -0.745 40.25 30.406 1 43.12 312 ALA A CA 1
ATOM 2431 C C . ALA A 1 312 ? -1 41.406 31.375 1 43.12 312 ALA A C 1
ATOM 2433 O O . ALA A 1 312 ? -2.15 41.719 31.688 1 43.12 312 ALA A O 1
ATOM 2434 N N . ASN A 1 313 ? -0.022 42 32 1 42.53 313 ASN A N 1
ATOM 2435 C CA . ASN A 1 313 ? -0.191 43.188 32.875 1 42.53 313 ASN A CA 1
ATOM 2436 C C . ASN A 1 313 ? -0.763 44.375 32.094 1 42.53 313 ASN A C 1
ATOM 2438 O O . ASN A 1 313 ? -1.507 45.156 32.656 1 42.53 313 ASN A O 1
ATOM 2442 N N . LEU A 1 314 ? -0.474 44.469 30.859 1 37.97 314 LEU A N 1
ATOM 2443 C CA . LEU A 1 314 ? -1.097 45.562 30.109 1 37.97 314 LEU A CA 1
ATOM 2444 C C . LEU A 1 314 ? -2.57 45.281 29.859 1 37.97 314 LEU A C 1
ATOM 2446 O O . LEU A 1 314 ? -3.389 46.188 29.781 1 37.97 314 LEU A O 1
ATOM 2450 N N . ALA A 1 315 ? -2.957 44 29.828 1 36.38 315 ALA A N 1
ATOM 2451 C CA . ALA A 1 315 ? -4.379 43.688 29.734 1 36.38 315 ALA A CA 1
ATOM 2452 C C . ALA A 1 315 ? -5.059 43.781 31.094 1 36.38 315 ALA A C 1
ATOM 2454 O O . ALA A 1 315 ? -6.238 44.125 31.188 1 36.38 315 ALA A O 1
ATOM 2455 N N . SER A 1 316 ? -4.402 43.406 32.219 1 35.94 316 SER A N 1
ATOM 2456 C CA . SER A 1 316 ? -5.012 43.5 33.531 1 35.94 316 SER A CA 1
ATOM 2457 C C . SER A 1 316 ? -5.184 44.969 33.938 1 35.94 316 SER A C 1
ATOM 2459 O O . SER A 1 316 ? -6.086 45.312 34.719 1 35.94 316 SER A O 1
ATOM 2461 N N . ASP A 1 317 ? -4.352 45.875 33.625 1 35.03 317 ASP A N 1
ATOM 2462 C CA . ASP A 1 317 ? -4.598 47.219 34.094 1 35.03 317 ASP A CA 1
ATOM 2463 C C . ASP A 1 317 ? -5.91 47.781 33.531 1 35.03 317 ASP A C 1
ATOM 2465 O O . ASP A 1 317 ? -6.484 48.719 34.094 1 35.03 317 ASP A O 1
ATOM 2469 N N . GLY A 1 318 ? -6.484 47.281 32.469 1 31.14 318 GLY A N 1
ATOM 2470 C CA . GLY A 1 318 ? -7.777 47.844 32.094 1 31.14 318 GLY A CA 1
ATOM 2471 C C . GLY A 1 318 ? -8.938 47.156 32.781 1 31.14 318 GLY A C 1
ATOM 2472 O O . GLY A 1 318 ? -10.086 47.594 32.656 1 31.14 318 GLY A O 1
ATOM 2473 N N . GLN A 1 319 ? -8.93 45.875 33.219 1 30.55 319 GLN A N 1
ATOM 2474 C CA . GLN A 1 319 ? -10.133 45.344 33.875 1 30.55 319 GLN A CA 1
ATOM 2475 C C . GLN A 1 319 ? -10.117 45.656 35.375 1 30.55 319 GLN A C 1
ATOM 2477 O O . GLN A 1 319 ? -9.867 44.781 36.188 1 30.55 319 GLN A O 1
ATOM 2482 N N . GLN A 1 320 ? -9.5 46.625 35.969 1 27.52 320 GLN A N 1
ATOM 2483 C CA . GLN A 1 320 ? -9.875 46.906 37.344 1 27.52 320 GLN A CA 1
ATOM 2484 C C . GLN A 1 320 ? -11.383 47.094 37.5 1 27.52 320 GLN A C 1
ATOM 2486 O O . GLN A 1 320 ? -11.914 47.156 38.594 1 27.52 320 GLN A O 1
ATOM 2491 N N . ALA A 1 321 ? -12.164 47.625 36.5 1 29.98 321 ALA A N 1
ATOM 2492 C CA . ALA A 1 321 ? -13.445 48.156 36.969 1 29.98 321 ALA A CA 1
ATOM 2493 C C . ALA A 1 321 ? -14.406 47.031 37.344 1 29.98 321 ALA A C 1
ATOM 2495 O O . ALA A 1 321 ? -15.203 47.188 38.281 1 29.98 321 ALA A O 1
ATOM 2496 N N . LEU A 1 322 ? -14.711 46.031 36.562 1 24.53 322 LEU A N 1
ATOM 2497 C CA . LEU A 1 322 ? -16 45.406 36.844 1 24.53 322 LEU A CA 1
ATOM 2498 C C . LEU A 1 322 ? -15.859 44.312 37.906 1 24.53 322 LEU A C 1
ATOM 2500 O O . LEU A 1 322 ? -15.539 43.156 37.594 1 24.53 322 LEU A O 1
ATOM 2504 N N . VAL A 1 323 ? -15.141 44.562 39 1 23.2 323 VAL A N 1
ATOM 2505 C CA . VAL A 1 323 ? -15.141 43.656 40.156 1 23.2 323 VAL A CA 1
ATOM 2506 C C . VAL A 1 323 ? -16.562 43.438 40.656 1 23.2 323 VAL A C 1
ATOM 2508 O O . VAL A 1 323 ? -17.234 44.406 41.062 1 23.2 323 VAL A O 1
ATOM 2511 N N . ALA A 1 324 ? -17.359 42.438 40.094 1 23.39 324 ALA A N 1
ATOM 2512 C CA . ALA A 1 324 ? -18.641 42.219 40.781 1 23.39 324 ALA A CA 1
ATOM 2513 C C . ALA A 1 324 ? -18.453 42 42.281 1 23.39 324 ALA A C 1
ATOM 2515 O O . ALA A 1 324 ? -17.438 41.438 42.688 1 23.39 324 ALA A O 1
ATOM 2516 N N . PRO A 1 325 ? -19.172 42.656 43.156 1 24.31 325 PRO A N 1
ATOM 2517 C CA . PRO A 1 325 ? -19.266 42.594 44.625 1 24.31 325 PRO A CA 1
ATOM 2518 C C . PRO A 1 325 ? -19.359 41.156 45.125 1 24.31 325 PRO A C 1
ATOM 2520 O O . PRO A 1 325 ? -19.781 40.25 44.375 1 24.31 325 PRO A O 1
ATOM 2523 N N . GLY A 1 326 ? -18.484 40.688 46.062 1 21.11 326 GLY A N 1
ATOM 2524 C CA . GLY A 1 326 ? -18.516 39.531 46.938 1 21.11 326 GLY A CA 1
ATOM 2525 C C . GLY A 1 326 ? -19.891 39.219 47.469 1 21.11 326 GLY A C 1
ATOM 2526 O O . GLY A 1 326 ? -20.609 40.125 47.906 1 21.11 326 GLY A O 1
ATOM 2527 N N . ALA A 1 327 ? -20.625 38.156 47 1 21.22 327 ALA A N 1
ATOM 2528 C CA . ALA A 1 327 ? -21.547 37.375 47.844 1 21.22 327 ALA A CA 1
ATOM 2529 C C . ALA A 1 327 ? -20.969 37.188 49.25 1 21.22 327 ALA A C 1
ATOM 2531 O O . ALA A 1 327 ? -19.781 36.844 49.406 1 21.22 327 ALA A O 1
ATOM 2532 N N . GLU A 1 328 ? -21.344 37.75 50.281 1 21.89 328 GLU A N 1
ATOM 2533 C CA . GLU A 1 328 ? -21.578 37.438 51.688 1 21.89 328 GLU A CA 1
ATOM 2534 C C . GLU A 1 328 ? -21.891 35.969 51.875 1 21.89 328 GLU A C 1
ATOM 2536 O O . GLU A 1 328 ? -22.531 35.344 51 1 21.89 328 GLU A O 1
ATOM 2541 N N . VAL A 1 329 ? -21.344 35.344 53 1 20.39 329 VAL A N 1
ATOM 2542 C CA . VAL A 1 329 ? -21.844 34.094 53.562 1 20.39 329 VAL A CA 1
ATOM 2543 C C . VAL A 1 329 ? -23.344 34.219 53.844 1 20.39 329 VAL A C 1
ATOM 2545 O O . VAL A 1 329 ? -23.812 35.281 54.312 1 20.39 329 VAL A O 1
ATOM 2548 N N . MET B 1 1 ? -30.828 0.051 -9.953 1 89.69 1 MET B N 1
ATOM 2549 C CA . MET B 1 1 ? -30.75 0.784 -8.695 1 89.69 1 MET B CA 1
ATOM 2550 C C . MET B 1 1 ? -31.875 1.801 -8.586 1 89.69 1 MET B C 1
ATOM 2552 O O . MET B 1 1 ? -31.625 3 -8.445 1 89.69 1 MET B O 1
ATOM 2556 N N . ASN B 1 2 ? -33 1.288 -8.508 1 89.25 2 ASN B N 1
ATOM 2557 C CA . ASN B 1 2 ? -34.219 2.078 -8.688 1 89.25 2 ASN B CA 1
ATOM 2558 C C . ASN B 1 2 ? -34.594 2.822 -7.41 1 89.25 2 ASN B C 1
ATOM 2560 O O . ASN B 1 2 ? -35.469 3.691 -7.43 1 89.25 2 ASN B O 1
ATOM 2564 N N . SER B 1 3 ? -34 2.525 -6.379 1 90.5 3 SER B N 1
ATOM 2565 C CA . SER B 1 3 ? -34.312 3.191 -5.117 1 90.5 3 SER B CA 1
ATOM 2566 C C . SER B 1 3 ? -33.25 4.203 -4.746 1 90.5 3 SER B C 1
ATOM 2568 O O . SER B 1 3 ? -33.25 4.742 -3.639 1 90.5 3 SER B O 1
ATOM 2570 N N . THR B 1 4 ? -32.344 4.355 -5.617 1 92.12 4 THR B N 1
ATOM 2571 C CA . THR B 1 4 ? -31.281 5.328 -5.402 1 92.12 4 THR B CA 1
ATOM 2572 C C . THR B 1 4 ? -31.625 6.656 -6.074 1 92.12 4 THR B C 1
ATOM 2574 O O . THR B 1 4 ? -31.984 6.688 -7.254 1 92.12 4 THR B O 1
ATOM 2577 N N . THR B 1 5 ? -31.516 7.719 -5.277 1 90.06 5 THR B N 1
ATOM 2578 C CA . THR B 1 5 ? -31.984 9 -5.793 1 90.06 5 THR B CA 1
ATOM 2579 C C . THR B 1 5 ? -31.297 10.156 -5.07 1 90.06 5 THR B C 1
ATOM 2581 O O . THR B 1 5 ? -30.797 9.984 -3.961 1 90.06 5 THR B O 1
ATOM 2584 N N . LEU B 1 6 ? -31.312 11.297 -5.68 1 88.94 6 LEU B N 1
ATOM 2585 C CA . LEU B 1 6 ? -30.812 12.523 -5.062 1 88.94 6 LEU B CA 1
ATOM 2586 C C . LEU B 1 6 ? -31.953 13.297 -4.406 1 88.94 6 LEU B C 1
ATOM 2588 O O . LEU B 1 6 ? -31.719 14.242 -3.654 1 88.94 6 LEU B O 1
ATOM 2592 N N . ASP B 1 7 ? -33.156 12.852 -4.707 1 87.62 7 ASP B N 1
ATOM 2593 C CA . ASP B 1 7 ? -34.312 13.438 -4.066 1 87.62 7 ASP B CA 1
ATOM 2594 C C . ASP B 1 7 ? -34.688 12.672 -2.805 1 87.62 7 ASP B C 1
ATOM 2596 O O . ASP B 1 7 ? -34.75 11.438 -2.814 1 87.62 7 ASP B O 1
ATOM 2600 N N . PRO B 1 8 ? -35 13.477 -1.784 1 87.62 8 PRO B N 1
ATOM 2601 C CA . PRO B 1 8 ? -35.375 12.773 -0.559 1 87.62 8 PRO B CA 1
ATOM 2602 C C . PRO B 1 8 ? -36.656 11.93 -0.735 1 87.62 8 PRO B C 1
ATOM 2604 O O . PRO B 1 8 ? -37.688 12.43 -1.195 1 87.62 8 PRO B O 1
ATOM 2607 N N . PRO B 1 9 ? -36.5 10.711 -0.356 1 87.69 9 PRO B N 1
ATOM 2608 C CA . PRO B 1 9 ? -37.719 9.859 -0.402 1 87.69 9 PRO B CA 1
ATOM 2609 C C . PRO B 1 9 ? -38.719 10.203 0.691 1 87.69 9 PRO B C 1
ATOM 2611 O O . PRO B 1 9 ? -38.375 10.922 1.641 1 87.69 9 PRO B O 1
ATOM 2614 N N . PRO B 1 10 ? -39.938 9.648 0.384 1 88.19 10 PRO B N 1
ATOM 2615 C CA . PRO B 1 10 ? -40.906 9.836 1.476 1 88.19 10 PRO B CA 1
ATOM 2616 C C . PRO B 1 10 ? -40.406 9.281 2.805 1 88.19 10 PRO B C 1
ATOM 2618 O O . PRO B 1 10 ? -39.656 8.289 2.824 1 88.19 10 PRO B O 1
ATOM 2621 N N . ARG B 1 11 ? -40.75 9.914 3.898 1 88.44 11 ARG B N 1
ATOM 2622 C CA . ARG B 1 11 ? -40.281 9.555 5.23 1 88.44 11 ARG B CA 1
ATOM 2623 C C . ARG B 1 11 ? -40.594 8.094 5.543 1 88.44 11 ARG B C 1
ATOM 2625 O O . ARG B 1 11 ? -39.844 7.449 6.281 1 88.44 11 ARG B O 1
ATOM 2632 N N . SER B 1 12 ? -41.625 7.57 4.973 1 89.62 12 SER B N 1
ATOM 2633 C CA . SER B 1 12 ? -42 6.184 5.219 1 89.62 12 SER B CA 1
ATOM 2634 C C . SER B 1 12 ? -41 5.215 4.633 1 89.62 12 SER B C 1
ATOM 2636 O O . SER B 1 12 ? -40.938 4.051 5.043 1 89.62 12 SER B O 1
ATOM 2638 N N . ALA B 1 13 ? -40.25 5.727 3.746 1 85.94 13 ALA B N 1
ATOM 2639 C CA . ALA B 1 13 ? -39.281 4.871 3.062 1 85.94 13 ALA B CA 1
ATOM 2640 C C . ALA B 1 13 ? -37.906 4.969 3.713 1 85.94 13 ALA B C 1
ATOM 2642 O O . ALA B 1 13 ? -37 4.188 3.396 1 85.94 13 ALA B O 1
ATOM 2643 N N . GLY B 1 14 ? -37.844 5.961 4.582 1 85.38 14 GLY B N 1
ATOM 2644 C CA . GLY B 1 14 ? -36.531 6.215 5.152 1 85.38 14 GLY B CA 1
ATOM 2645 C C . GLY B 1 14 ? -36.406 5.828 6.617 1 85.38 14 GLY B C 1
ATOM 2646 O O . GLY B 1 14 ? -37.438 5.625 7.281 1 85.38 14 GLY B O 1
ATOM 2647 N N . ILE B 1 15 ? -35.156 5.473 7.047 1 89.81 15 ILE B N 1
ATOM 2648 C CA . ILE B 1 15 ? -34.875 5.332 8.469 1 89.81 15 ILE B CA 1
ATOM 2649 C C . ILE B 1 15 ? -34.438 6.68 9.047 1 89.81 15 ILE B C 1
ATOM 2651 O O . ILE B 1 15 ? -33.375 7.191 8.703 1 89.81 15 ILE B O 1
ATOM 2655 N N . ILE B 1 16 ? -35.281 7.223 9.859 1 92.19 16 ILE B N 1
ATOM 2656 C CA . ILE B 1 16 ? -35 8.547 10.422 1 92.19 16 ILE B CA 1
ATOM 2657 C C . ILE B 1 16 ? -34.594 8.406 11.883 1 92.19 16 ILE B C 1
ATOM 2659 O O . ILE B 1 16 ? -35.375 7.957 12.719 1 92.19 16 ILE B O 1
ATOM 2663 N N . PRO B 1 17 ? -33.344 8.719 12.109 1 91.44 17 PRO B N 1
ATOM 2664 C CA . PRO B 1 17 ? -32.875 8.594 13.492 1 91.44 17 PRO B CA 1
ATOM 2665 C C . PRO B 1 17 ? -33.438 9.672 14.406 1 91.44 17 PRO B C 1
ATOM 2667 O O . PRO B 1 17 ? -33.906 10.703 13.93 1 91.44 17 PRO B O 1
ATOM 2670 N N . PRO B 1 18 ? -33.375 9.242 15.695 1 86.94 18 PRO B N 1
ATOM 2671 C CA . PRO B 1 18 ? -33.719 10.305 16.641 1 86.94 18 PRO B CA 1
ATOM 2672 C C . PRO B 1 18 ? -32.656 11.391 16.734 1 86.94 18 PRO B C 1
ATOM 2674 O O . PRO B 1 18 ? -31.5 11.148 16.406 1 86.94 18 PRO B O 1
ATOM 2677 N N . GLY B 1 19 ? -33.031 12.672 17.031 1 84.81 19 GLY B N 1
ATOM 2678 C CA . GLY B 1 19 ? -32.062 13.75 17.234 1 84.81 19 GLY B CA 1
ATOM 2679 C C . GLY B 1 19 ? -31.781 14.523 15.961 1 84.81 19 GLY B C 1
ATOM 2680 O O . GLY B 1 19 ? -32.5 14.406 14.969 1 84.81 19 GLY B O 1
ATOM 2681 N N . PRO B 1 20 ? -30.734 15.266 16.016 1 85 20 PRO B N 1
ATOM 2682 C CA . PRO B 1 20 ? -30.391 16.062 14.836 1 85 20 PRO B CA 1
ATOM 2683 C C . PRO B 1 20 ? -29.922 15.203 13.664 1 85 20 PRO B C 1
ATOM 2685 O O . PRO B 1 20 ? -29.156 14.25 13.859 1 85 20 PRO B O 1
ATOM 2688 N N . HIS B 1 21 ? -30.516 15.398 12.484 1 86.81 21 HIS B N 1
ATOM 2689 C CA . HIS B 1 21 ? -30.156 14.672 11.273 1 86.81 21 HIS B CA 1
ATOM 2690 C C . HIS B 1 21 ? -30.375 15.523 10.031 1 86.81 21 HIS B C 1
ATOM 2692 O O . HIS B 1 21 ? -31.016 16.562 10.094 1 86.81 21 HIS B O 1
ATOM 2698 N N . TRP B 1 22 ? -29.828 14.992 8.914 1 86.81 22 TRP B N 1
ATOM 2699 C CA . TRP B 1 22 ? -29.891 15.758 7.672 1 86.81 22 TRP B CA 1
ATOM 2700 C C . TRP B 1 22 ? -30.844 15.109 6.676 1 86.81 22 TRP B C 1
ATOM 2702 O O . TRP B 1 22 ? -30.734 15.336 5.469 1 86.81 22 TRP B O 1
ATOM 2712 N N . TYR B 1 23 ? -31.734 14.328 7.234 1 87.44 23 TYR B N 1
ATOM 2713 C CA . TYR B 1 23 ? -32.75 13.773 6.328 1 87.44 23 TYR B CA 1
ATOM 2714 C C . TYR B 1 23 ? -33.531 14.883 5.645 1 87.44 23 TYR B C 1
ATOM 2716 O O . TYR B 1 23 ? -34.094 15.758 6.316 1 87.44 23 TYR B O 1
ATOM 2724 N N . GLY B 1 24 ? -33.531 14.875 4.414 1 85 24 GLY B N 1
ATOM 2725 C CA . GLY B 1 24 ? -34.375 15.789 3.666 1 85 24 GLY B CA 1
ATOM 2726 C C . GLY B 1 24 ? -33.719 17.141 3.426 1 85 24 GLY B C 1
ATOM 2727 O O . GLY B 1 24 ? -34.344 18.031 2.834 1 85 24 GLY B O 1
ATOM 2728 N N . ILE B 1 25 ? -32.562 17.266 3.863 1 81.25 25 ILE B N 1
ATOM 2729 C CA . ILE B 1 25 ? -31.859 18.531 3.645 1 81.25 25 ILE B CA 1
ATOM 2730 C C . ILE B 1 25 ? -31.453 18.656 2.178 1 81.25 25 ILE B C 1
ATOM 2732 O O . ILE B 1 25 ? -31 17.688 1.571 1 81.25 25 ILE B O 1
ATOM 2736 N N . ASP B 1 26 ? -31.875 19.75 1.568 1 74.06 26 ASP B N 1
ATOM 2737 C CA . ASP B 1 26 ? -31.453 20.062 0.209 1 74.06 26 ASP B CA 1
ATOM 2738 C C . ASP B 1 26 ? -30.188 20.922 0.217 1 74.06 26 ASP B C 1
ATOM 2740 O O . ASP B 1 26 ? -30.25 22.125 0.483 1 74.06 26 ASP B O 1
ATOM 2744 N N . ASP B 1 27 ? -29.109 20.359 0.056 1 73.12 27 ASP B N 1
ATOM 2745 C CA . ASP B 1 27 ? -27.844 21.078 0.094 1 73.12 27 ASP B CA 1
ATOM 2746 C C . ASP B 1 27 ? -27.406 21.516 -1.307 1 73.12 27 ASP B C 1
ATOM 2748 O O . ASP B 1 27 ? -26.219 21.672 -1.577 1 73.12 27 ASP B O 1
ATOM 2752 N N . ASP B 1 28 ? -28.312 21.578 -2.221 1 75.94 28 ASP B N 1
ATOM 2753 C CA . ASP B 1 28 ? -28.141 22.094 -3.576 1 75.94 28 ASP B CA 1
ATOM 2754 C C . ASP B 1 28 ? -26.891 21.516 -4.234 1 75.94 28 ASP B C 1
ATOM 2756 O O . ASP B 1 28 ? -26.797 20.312 -4.457 1 75.94 28 ASP B O 1
ATOM 2760 N N . ALA B 1 29 ? -25.859 22.531 -4.402 1 73.31 29 ALA B N 1
ATOM 2761 C CA . ALA B 1 29 ? -24.656 22.188 -5.156 1 73.31 29 ALA B CA 1
ATOM 2762 C C . ALA B 1 29 ? -23.859 21.109 -4.438 1 73.31 29 ALA B C 1
ATOM 2764 O O . ALA B 1 29 ? -23.031 20.422 -5.051 1 73.31 29 ALA B O 1
ATOM 2765 N N . ASN B 1 30 ? -24.203 20.781 -3.15 1 72.81 30 ASN B N 1
ATOM 2766 C CA . ASN B 1 30 ? -23.422 19.828 -2.375 1 72.81 30 ASN B CA 1
ATOM 2767 C C . ASN B 1 30 ? -24.109 18.469 -2.312 1 72.81 30 ASN B C 1
ATOM 2769 O O . ASN B 1 30 ? -23.578 17.516 -1.727 1 72.81 30 ASN B O 1
ATOM 2773 N N . ARG B 1 31 ? -25.188 18.344 -3.055 1 75.38 31 ARG B N 1
ATOM 2774 C CA . ARG B 1 31 ? -25.953 17.109 -3.029 1 75.38 31 ARG B CA 1
ATOM 2775 C C . ARG B 1 31 ? -25.094 15.914 -3.418 1 75.38 31 ARG B C 1
ATOM 2777 O O . ARG B 1 31 ? -25.188 14.852 -2.805 1 75.38 31 ARG B O 1
ATOM 2784 N N . PRO B 1 32 ? -24.188 16.141 -4.34 1 72.56 32 PRO B N 1
ATOM 2785 C CA . PRO B 1 32 ? -23.391 14.969 -4.742 1 72.56 32 PRO B CA 1
ATOM 2786 C C . PRO B 1 32 ? -22.406 14.523 -3.662 1 72.56 32 PRO B C 1
ATOM 2788 O O . PRO B 1 32 ? -21.906 13.398 -3.717 1 72.56 32 PRO B O 1
ATOM 2791 N N . THR B 1 33 ? -22.109 15.32 -2.75 1 72 33 THR B N 1
ATOM 2792 C CA . THR B 1 33 ? -21.125 14.977 -1.735 1 72 33 THR B CA 1
ATOM 2793 C C . THR B 1 33 ? -21.797 14.32 -0.53 1 72 33 THR B C 1
ATOM 2795 O O . THR B 1 33 ? -21.141 14.07 0.485 1 72 33 THR B O 1
ATOM 2798 N N . GLY B 1 34 ? -23.016 13.859 -0.675 1 77.81 34 GLY B N 1
ATOM 2799 C CA . GLY B 1 34 ? -23.609 13.242 0.493 1 77.81 34 GLY B CA 1
ATOM 2800 C C . GLY B 1 34 ? -25.125 13.188 0.429 1 77.81 34 GLY B C 1
ATOM 2801 O O . GLY B 1 34 ? -25.781 12.656 1.338 1 77.81 34 GLY B O 1
ATOM 2802 N N . GLY B 1 35 ? -25.703 13.594 -0.639 1 82.5 35 GLY B N 1
ATOM 2803 C CA . GLY B 1 35 ? -27.141 13.727 -0.702 1 82.5 35 GLY B CA 1
ATOM 2804 C C . GLY B 1 35 ? -27.828 12.555 -1.392 1 82.5 35 GLY B C 1
ATOM 2805 O O . GLY B 1 35 ? -29.031 12.594 -1.646 1 82.5 35 GLY B O 1
ATOM 2806 N N . ILE B 1 36 ? -27.016 11.562 -1.613 1 88.44 36 ILE B N 1
ATOM 2807 C CA . ILE B 1 36 ? -27.609 10.43 -2.314 1 88.44 36 ILE B CA 1
ATOM 2808 C C . ILE B 1 36 ? -28.281 9.5 -1.312 1 88.44 36 ILE B C 1
ATOM 2810 O O . ILE B 1 36 ? -27.672 9.086 -0.322 1 88.44 36 ILE B O 1
ATOM 2814 N N . TYR B 1 37 ? -29.547 9.25 -1.564 1 91 37 TYR B N 1
ATOM 2815 C CA . TYR B 1 37 ? -30.297 8.25 -0.814 1 91 37 TYR B CA 1
ATOM 2816 C C . TYR B 1 37 ? -30.234 6.895 -1.512 1 91 37 TYR B C 1
ATOM 2818 O O . TYR B 1 37 ? -30.391 6.812 -2.732 1 91 37 TYR B O 1
ATOM 2826 N N . SER B 1 38 ? -29.984 5.906 -0.708 1 92.69 38 SER B N 1
ATOM 2827 C CA . SER B 1 38 ? -29.969 4.566 -1.287 1 92.69 38 SER B CA 1
ATOM 2828 C C . SER B 1 38 ? -30.391 3.514 -0.265 1 92.69 38 SER B C 1
ATOM 2830 O O . SER B 1 38 ? -30.891 3.852 0.812 1 92.69 38 SER B O 1
ATOM 2832 N N . CYS B 1 39 ? -30.453 2.236 -0.72 1 93.25 39 CYS B N 1
ATOM 2833 C CA . CYS B 1 39 ? -30.812 1.112 0.136 1 93.25 39 CYS B CA 1
ATOM 2834 C C . CYS B 1 39 ? -29.859 -0.06 -0.069 1 93.25 39 CYS B C 1
ATOM 2836 O O . CYS B 1 39 ? -29.031 -0.039 -0.978 1 93.25 39 CYS B O 1
ATOM 2838 N N . THR B 1 40 ? -29.969 -1.009 0.825 1 93.38 40 THR B N 1
ATOM 2839 C CA . THR B 1 40 ? -29.031 -2.133 0.808 1 93.38 40 THR B CA 1
ATOM 2840 C C . THR B 1 40 ? -29.188 -2.943 -0.477 1 93.38 40 THR B C 1
ATOM 2842 O O . THR B 1 40 ? -28.219 -3.486 -0.996 1 93.38 40 THR B O 1
ATOM 2845 N N . ARG B 1 41 ? -30.406 -3.025 -1.007 1 94.75 41 ARG B N 1
ATOM 2846 C CA . ARG B 1 41 ? -30.641 -3.77 -2.24 1 94.75 41 ARG B CA 1
ATOM 2847 C C . ARG B 1 41 ? -29.875 -3.148 -3.406 1 94.75 41 ARG B C 1
ATOM 2849 O O . ARG B 1 41 ? -29.172 -3.85 -4.145 1 94.75 41 ARG B O 1
ATOM 2856 N N . ASP B 1 42 ? -30.047 -1.877 -3.582 1 96.19 42 ASP B N 1
ATOM 2857 C CA . ASP B 1 42 ? -29.375 -1.178 -4.668 1 96.19 42 ASP B CA 1
ATOM 2858 C C . ASP B 1 42 ? -27.859 -1.225 -4.488 1 96.19 42 ASP B C 1
ATOM 2860 O O . ASP B 1 42 ? -27.125 -1.433 -5.453 1 96.19 42 ASP B O 1
ATOM 2864 N N . MET B 1 43 ? -27.406 -1.045 -3.281 1 96.12 43 MET B N 1
ATOM 2865 C CA . MET B 1 43 ? -25.969 -1.07 -3.025 1 96.12 43 MET B CA 1
ATOM 2866 C C . MET B 1 43 ? -25.391 -2.461 -3.279 1 96.12 43 MET B C 1
ATOM 2868 O O . MET B 1 43 ? -24.266 -2.594 -3.75 1 96.12 43 MET B O 1
ATOM 2872 N N . SER B 1 44 ? -26.172 -3.445 -2.967 1 96 44 SER B N 1
ATOM 2873 C CA . SER B 1 44 ? -25.75 -4.809 -3.281 1 96 44 SER B CA 1
ATOM 2874 C C . SER B 1 44 ? -25.578 -5.004 -4.785 1 96 44 SER B C 1
ATOM 2876 O O . SER B 1 44 ? -24.625 -5.629 -5.23 1 96 44 SER B O 1
ATOM 2878 N N . ALA B 1 45 ? -26.531 -4.496 -5.523 1 96.56 45 ALA B N 1
ATOM 2879 C CA . ALA B 1 45 ? -26.438 -4.574 -6.977 1 96.56 45 ALA B CA 1
ATOM 2880 C C . ALA B 1 45 ? -25.188 -3.844 -7.484 1 96.56 45 ALA B C 1
ATOM 2882 O O . ALA B 1 45 ? -24.484 -4.34 -8.367 1 96.56 45 ALA B O 1
ATOM 2883 N N . TYR B 1 46 ? -24.984 -2.715 -6.922 1 95.5 46 TYR B N 1
ATOM 2884 C CA . TYR B 1 46 ? -23.828 -1.911 -7.301 1 95.5 46 TYR B CA 1
ATOM 2885 C C . TYR B 1 46 ? -22.531 -2.668 -7.039 1 95.5 46 TYR B C 1
ATOM 2887 O O . TYR B 1 46 ? -21.672 -2.76 -7.918 1 95.5 46 TYR B O 1
ATOM 2895 N N . LEU B 1 47 ? -22.344 -3.246 -5.855 1 95.88 47 LEU B N 1
ATOM 2896 C CA . LEU B 1 47 ? -21.125 -3.945 -5.48 1 95.88 47 LEU B CA 1
ATOM 2897 C C . LEU B 1 47 ? -20.938 -5.203 -6.324 1 95.88 47 LEU B C 1
ATOM 2899 O O . LEU B 1 47 ? -19.812 -5.523 -6.727 1 95.88 47 LEU B O 1
ATOM 2903 N N . ARG B 1 48 ? -22.016 -5.898 -6.578 1 94.56 48 ARG B N 1
ATOM 2904 C CA . ARG B 1 48 ? -21.938 -7.074 -7.438 1 94.56 48 ARG B CA 1
ATOM 2905 C C . ARG B 1 48 ? -21.438 -6.699 -8.828 1 94.56 48 ARG B C 1
ATOM 2907 O O . ARG B 1 48 ? -20.594 -7.391 -9.406 1 94.56 48 ARG B O 1
ATOM 2914 N N . TYR B 1 49 ? -21.984 -5.625 -9.297 1 93 49 TYR B N 1
ATOM 2915 C CA . TYR B 1 49 ? -21.547 -5.16 -10.609 1 93 49 TYR B CA 1
ATOM 2916 C C . TYR B 1 49 ? -20.078 -4.793 -10.609 1 93 49 TYR B C 1
ATOM 2918 O O . TYR B 1 49 ? -19.328 -5.191 -11.508 1 93 49 TYR B O 1
ATOM 2926 N N . ALA B 1 50 ? -19.688 -4.051 -9.617 1 91.31 50 ALA B N 1
ATOM 2927 C CA . ALA B 1 50 ? -18.281 -3.637 -9.516 1 91.31 50 ALA B CA 1
ATOM 2928 C C . ALA B 1 50 ? -17.359 -4.844 -9.43 1 91.31 50 ALA B C 1
ATOM 2930 O O . ALA B 1 50 ? -16.344 -4.906 -10.125 1 91.31 50 ALA B O 1
ATOM 2931 N N . LEU B 1 51 ? -17.688 -5.852 -8.688 1 91.12 51 LEU B N 1
ATOM 2932 C CA . LEU B 1 51 ? -16.859 -7.023 -8.445 1 91.12 51 LEU B CA 1
ATOM 2933 C C . LEU B 1 51 ? -16.766 -7.895 -9.695 1 91.12 51 LEU B C 1
ATOM 2935 O O . LEU B 1 51 ? -15.734 -8.516 -9.953 1 91.12 51 LEU B O 1
ATOM 2939 N N . THR B 1 52 ? -17.812 -7.895 -10.43 1 87.19 52 THR B N 1
ATOM 2940 C CA . THR B 1 52 ? -17.844 -8.797 -11.57 1 87.19 52 THR B CA 1
ATOM 2941 C C . THR B 1 52 ? -17.25 -8.133 -12.812 1 87.19 52 THR B C 1
ATOM 2943 O O . THR B 1 52 ? -16.672 -8.805 -13.672 1 87.19 52 THR B O 1
ATOM 2946 N N . HIS B 1 53 ? -17.25 -6.793 -12.859 1 85.56 53 HIS B N 1
ATOM 2947 C CA . HIS B 1 53 ? -16.875 -6.129 -14.102 1 85.56 53 HIS B CA 1
ATOM 2948 C C . HIS B 1 53 ? -15.531 -5.422 -13.961 1 85.56 53 HIS B C 1
ATOM 2950 O O . HIS B 1 53 ? -14.859 -5.156 -14.961 1 85.56 53 HIS B O 1
ATOM 2956 N N . TYR B 1 54 ? -15.164 -5.188 -12.742 1 83.62 54 TYR B N 1
ATOM 2957 C CA . TYR B 1 54 ? -13.992 -4.336 -12.609 1 83.62 54 TYR B CA 1
ATOM 2958 C C . TYR B 1 54 ? -12.93 -5 -11.734 1 83.62 54 TYR B C 1
ATOM 2960 O O . TYR B 1 54 ? -12.023 -4.332 -11.242 1 83.62 54 TYR B O 1
ATOM 2968 N N . ASN B 1 55 ? -13.172 -6.262 -11.383 1 73.88 55 ASN B N 1
ATOM 2969 C CA . ASN B 1 55 ? -12.195 -7.027 -10.617 1 73.88 55 ASN B CA 1
ATOM 2970 C C . ASN B 1 55 ? -11.258 -7.82 -11.523 1 73.88 55 ASN B C 1
ATOM 2972 O O . ASN B 1 55 ? -11.523 -8.984 -11.828 1 73.88 55 ASN B O 1
ATOM 2976 N N . GLY B 1 56 ? -10.195 -7.34 -11.984 1 63.75 56 GLY B N 1
ATOM 2977 C CA . GLY B 1 56 ? -9.227 -8.109 -12.75 1 63.75 56 GLY B CA 1
ATOM 2978 C C . GLY B 1 56 ? -9.109 -7.652 -14.188 1 63.75 56 GLY B C 1
ATOM 2979 O O . GLY B 1 56 ? -9.664 -6.613 -14.57 1 63.75 56 GLY B O 1
ATOM 2980 N N . LEU B 1 57 ? -8.109 -8.172 -14.797 1 56.38 57 LEU B N 1
ATOM 2981 C CA . LEU B 1 57 ? -7.848 -7.898 -16.203 1 56.38 57 LEU B CA 1
ATOM 2982 C C . LEU B 1 57 ? -8.914 -8.523 -17.094 1 56.38 57 LEU B C 1
ATOM 2984 O O . LEU B 1 57 ? -8.828 -8.461 -18.328 1 56.38 57 LEU B O 1
ATOM 2988 N N . THR B 1 58 ? -9.953 -8.906 -16.328 1 50.69 58 THR B N 1
ATOM 2989 C CA . THR B 1 58 ? -10.938 -9.531 -17.203 1 50.69 58 THR B CA 1
ATOM 2990 C C . THR B 1 58 ? -11.711 -8.469 -17.984 1 50.69 58 THR B C 1
ATOM 2992 O O . THR B 1 58 ? -11.891 -7.344 -17.5 1 50.69 58 THR B O 1
ATOM 2995 N N . HIS B 1 59 ? -11.727 -8.695 -19.25 1 50.09 59 HIS B N 1
ATOM 2996 C CA . HIS B 1 59 ? -12.5 -7.984 -20.25 1 50.09 59 HIS B CA 1
ATOM 2997 C C . HIS B 1 59 ? -11.82 -6.676 -20.656 1 50.09 59 HIS B C 1
ATOM 2999 O O . HIS B 1 59 ? -12.492 -5.711 -21.031 1 50.09 59 HIS B O 1
ATOM 3005 N N . GLY B 1 60 ? -10.547 -6.707 -20.406 1 49.78 60 GLY B N 1
ATOM 3006 C CA . GLY B 1 60 ? -9.867 -5.516 -20.891 1 49.78 60 GLY B CA 1
ATOM 3007 C C . GLY B 1 60 ? -9.906 -4.363 -19.906 1 49.78 60 GLY B C 1
ATOM 3008 O O . GLY B 1 60 ? -9.422 -3.268 -20.219 1 49.78 60 GLY B O 1
ATOM 3009 N N . ALA B 1 61 ? -10.672 -4.617 -18.844 1 53.34 61 ALA B N 1
ATOM 3010 C CA . ALA B 1 61 ? -10.875 -3.463 -17.984 1 53.34 61 ALA B CA 1
ATOM 3011 C C . ALA B 1 61 ? -9.719 -3.305 -17 1 53.34 61 ALA B C 1
ATOM 3013 O O . ALA B 1 61 ? -9.031 -4.277 -16.672 1 53.34 61 ALA B O 1
ATOM 3014 N N . VAL B 1 62 ? -9.406 -2.064 -16.797 1 62.41 62 VAL B N 1
ATOM 3015 C CA . VAL B 1 62 ? -8.445 -1.623 -15.797 1 62.41 62 VAL B CA 1
ATOM 3016 C C . VAL B 1 62 ? -8.992 -1.903 -14.398 1 62.41 62 VAL B C 1
ATOM 3018 O O . VAL B 1 62 ? -10.164 -1.645 -14.125 1 62.41 62 VAL B O 1
ATOM 3021 N N . ASN B 1 63 ? -8.289 -2.746 -13.617 1 74.88 63 ASN B N 1
ATOM 3022 C CA . ASN B 1 63 ? -8.664 -2.973 -12.227 1 74.88 63 ASN B CA 1
ATOM 3023 C C . ASN B 1 63 ? -8.906 -1.658 -11.492 1 74.88 63 ASN B C 1
ATOM 3025 O O . ASN B 1 63 ? -8.008 -0.821 -11.398 1 74.88 63 ASN B O 1
ATOM 3029 N N . TRP B 1 64 ? -10.156 -1.475 -11.086 1 83.5 64 TRP B N 1
ATOM 3030 C CA . TRP B 1 64 ? -10.625 -0.246 -10.453 1 83.5 64 TRP B CA 1
ATOM 3031 C C . TRP B 1 64 ? -10.242 -0.218 -8.977 1 83.5 64 TRP B C 1
ATOM 3033 O O . TRP B 1 64 ? -10.523 0.76 -8.273 1 83.5 64 TRP B O 1
ATOM 3043 N N . PHE B 1 65 ? -9.594 -1.319 -8.5 1 89.06 65 PHE B N 1
ATOM 3044 C CA . PHE B 1 65 ? -9.438 -1.451 -7.059 1 89.06 65 PHE B CA 1
ATOM 3045 C C . PHE B 1 65 ? -7.977 -1.311 -6.656 1 89.06 65 PHE B C 1
ATOM 3047 O O . PHE B 1 65 ? -7.621 -1.562 -5.504 1 89.06 65 PHE B O 1
ATOM 3054 N N . HIS B 1 66 ? -7.254 -0.816 -7.535 1 89.31 66 HIS B N 1
ATOM 3055 C CA . HIS B 1 66 ? -5.828 -0.703 -7.258 1 89.31 66 HIS B CA 1
ATOM 3056 C C . HIS B 1 66 ? -5.516 0.575 -6.484 1 89.31 66 HIS B C 1
ATOM 3058 O O . HIS B 1 66 ? -6.238 1.568 -6.602 1 89.31 66 HIS B O 1
ATOM 3064 N N . PRO B 1 67 ? -4.375 0.552 -5.711 1 90.88 67 PRO B N 1
ATOM 3065 C CA . PRO B 1 67 ? -3.928 1.78 -5.051 1 90.88 67 PRO B CA 1
ATOM 3066 C C . PRO B 1 67 ? -3.367 2.807 -6.031 1 90.88 67 PRO B C 1
ATOM 3068 O O . PRO B 1 67 ? -2.859 2.438 -7.094 1 90.88 67 PRO B O 1
ATOM 3071 N N . GLN B 1 68 ? -3.512 4.078 -5.594 1 87.94 68 GLN B N 1
ATOM 3072 C CA . GLN B 1 68 ? -2.984 5.156 -6.422 1 87.94 68 GLN B CA 1
ATOM 3073 C C . GLN B 1 68 ? -2.051 6.059 -5.621 1 87.94 68 GLN B C 1
ATOM 3075 O O . GLN B 1 68 ? -1.218 6.762 -6.191 1 87.94 68 GLN B O 1
ATOM 3080 N N . SER B 1 69 ? -2.287 6.059 -4.363 1 87.81 69 SER B N 1
ATOM 3081 C CA . SER B 1 69 ? -1.4 6.793 -3.467 1 87.81 69 SER B CA 1
ATOM 3082 C C . SER B 1 69 ? -1.43 6.207 -2.061 1 87.81 69 SER B C 1
ATOM 3084 O O . SER B 1 69 ? -2.369 5.496 -1.698 1 87.81 69 SER B O 1
ATOM 3086 N N . PHE B 1 70 ? -0.444 6.492 -1.389 1 87.75 70 PHE B N 1
ATOM 3087 C CA . PHE B 1 70 ? -0.425 6.07 0.007 1 87.75 70 PHE B CA 1
ATOM 3088 C C . PHE B 1 70 ? -1.28 6.996 0.863 1 87.75 70 PHE B C 1
ATOM 3090 O O . PHE B 1 70 ? -1.379 8.195 0.583 1 87.75 70 PHE B O 1
ATOM 3097 N N . ALA B 1 71 ? -1.905 6.418 1.804 1 87.69 71 ALA B N 1
ATOM 3098 C CA . ALA B 1 71 ? -2.549 7.164 2.881 1 87.69 71 ALA B CA 1
ATOM 3099 C C . ALA B 1 71 ? -1.684 7.168 4.137 1 87.69 71 ALA B C 1
ATOM 3101 O O . ALA B 1 71 ? -0.461 7.02 4.059 1 87.69 71 ALA B O 1
ATOM 3102 N N . ASP B 1 72 ? -2.326 7.48 5.238 1 81.69 72 ASP B N 1
ATOM 3103 C CA . ASP B 1 72 ? -1.553 7.469 6.477 1 81.69 72 ASP B CA 1
ATOM 3104 C C . ASP B 1 72 ? -1.312 6.043 6.965 1 81.69 72 ASP B C 1
ATOM 3106 O O . ASP B 1 72 ? -2.131 5.152 6.727 1 81.69 72 ASP B O 1
ATOM 3110 N N . GLY B 1 73 ? -0.145 5.805 7.516 1 82.81 73 GLY B N 1
ATOM 3111 C CA . GLY B 1 73 ? 0.175 4.504 8.078 1 82.81 73 GLY B CA 1
ATOM 3112 C C . GLY B 1 73 ? 0.687 3.518 7.043 1 82.81 73 GLY B C 1
ATOM 3113 O O . GLY B 1 73 ? 0.924 3.887 5.891 1 82.81 73 GLY B O 1
ATOM 3114 N N . SER B 1 74 ? 0.842 2.258 7.469 1 88.62 74 SER B N 1
ATOM 3115 C CA . SER B 1 74 ? 1.467 1.255 6.613 1 88.62 74 SER B CA 1
ATOM 3116 C C . SER B 1 74 ? 0.418 0.413 5.895 1 88.62 74 SER B C 1
ATOM 3118 O O . SER B 1 74 ? 0.737 -0.309 4.945 1 88.62 74 SER B O 1
ATOM 3120 N N . HIS B 1 75 ? -0.838 0.61 6.246 1 93 75 HIS B N 1
ATOM 3121 C CA . HIS B 1 75 ? -1.817 -0.372 5.797 1 93 75 HIS B CA 1
ATOM 3122 C C . HIS B 1 75 ? -2.875 0.273 4.906 1 93 75 HIS B C 1
ATOM 3124 O O . HIS B 1 75 ? -3.76 -0.413 4.391 1 93 75 HIS B O 1
ATOM 3130 N N . SER B 1 76 ? -2.756 1.547 4.695 1 93.44 76 SER B N 1
ATOM 3131 C CA . SER B 1 76 ? -3.84 2.258 4.027 1 93.44 76 SER B CA 1
ATOM 3132 C C . SER B 1 76 ? -3.35 2.941 2.754 1 93.44 76 SER B C 1
ATOM 3134 O O . SER B 1 76 ? -2.264 3.525 2.736 1 93.44 76 SER B O 1
ATOM 3136 N N . THR B 1 77 ? -4.121 2.816 1.735 1 93 77 THR B N 1
ATOM 3137 C CA . THR B 1 77 ? -3.873 3.508 0.476 1 93 77 THR B CA 1
ATOM 3138 C C . THR B 1 77 ? -5.168 4.09 -0.087 1 93 77 THR B C 1
ATOM 3140 O O . THR B 1 77 ? -6.262 3.699 0.323 1 93 77 THR B O 1
ATOM 3143 N N . TYR B 1 78 ? -5 5.078 -0.91 1 91.25 78 TYR B N 1
ATOM 3144 C CA . TYR B 1 78 ? -6.117 5.621 -1.67 1 91.25 78 TYR B CA 1
ATOM 3145 C C . TYR B 1 78 ? -6.145 5.055 -3.084 1 91.25 78 TYR B C 1
ATOM 3147 O O . TYR B 1 78 ? -5.098 4.887 -3.711 1 91.25 78 TYR B O 1
ATOM 3155 N N . GLY B 1 79 ? -7.289 4.684 -3.459 1 90.25 79 GLY B N 1
ATOM 3156 C CA . GLY B 1 79 ? -7.586 4.473 -4.867 1 90.25 79 GLY B CA 1
ATOM 3157 C C . GLY B 1 79 ? -8.414 5.586 -5.477 1 90.25 79 GLY B C 1
ATOM 3158 O O . GLY B 1 79 ? -8.414 6.715 -4.977 1 90.25 79 GLY B O 1
ATOM 3159 N N . MET B 1 80 ? -8.875 5.359 -6.516 1 85.81 80 MET B N 1
ATOM 3160 C CA . MET B 1 80 ? -9.797 6.305 -7.145 1 85.81 80 MET B CA 1
ATOM 3161 C C . MET B 1 80 ? -11.172 5.676 -7.355 1 85.81 80 MET B C 1
ATOM 3163 O O . MET B 1 80 ? -11.391 4.98 -8.344 1 85.81 80 MET B O 1
ATOM 3167 N N . PRO B 1 81 ? -12.141 6.027 -6.43 1 88.88 81 PRO B N 1
ATOM 3168 C CA . PRO B 1 81 ? -12.078 6.91 -5.266 1 88.88 81 PRO B CA 1
ATOM 3169 C C . PRO B 1 81 ? -12.008 6.145 -3.945 1 88.88 81 PRO B C 1
ATOM 3171 O O . PRO B 1 81 ? -12.617 6.562 -2.953 1 88.88 81 PRO B O 1
ATOM 3174 N N . TRP B 1 82 ? -11.32 5.137 -3.92 1 93.94 82 TRP B N 1
ATOM 3175 C CA . TRP B 1 82 ? -11.438 4.137 -2.863 1 93.94 82 TRP B CA 1
ATOM 3176 C C . TRP B 1 82 ? -10.508 4.457 -1.702 1 93.94 82 TRP B C 1
ATOM 3178 O O . TRP B 1 82 ? -9.492 5.141 -1.88 1 93.94 82 TRP B O 1
ATOM 3188 N N . GLU B 1 83 ? -10.938 4.035 -0.542 1 95.19 83 GLU B N 1
ATOM 3189 C CA . GLU B 1 83 ? -10.125 3.863 0.657 1 95.19 83 GLU B CA 1
ATOM 3190 C C . GLU B 1 83 ? -9.75 2.398 0.868 1 95.19 83 GLU B C 1
ATOM 3192 O O . GLU B 1 83 ? -10.625 1.562 1.122 1 95.19 83 GLU B O 1
ATOM 3197 N N . ILE B 1 84 ? -8.484 2.141 0.862 1 96.12 84 ILE B N 1
ATOM 3198 C CA . ILE B 1 84 ? -8.086 0.74 0.773 1 96.12 84 ILE B CA 1
ATOM 3199 C C . ILE B 1 84 ? -7.289 0.349 2.016 1 96.12 84 ILE B C 1
ATOM 3201 O O . ILE B 1 84 ? -6.359 1.057 2.414 1 96.12 84 ILE B O 1
ATOM 3205 N N . LEU B 1 85 ? -7.703 -0.757 2.639 1 96.19 85 LEU B N 1
ATOM 3206 C CA . LEU B 1 85 ? -7.004 -1.363 3.768 1 96.19 85 LEU B CA 1
ATOM 3207 C C . LEU B 1 85 ? -6.371 -2.691 3.363 1 96.19 85 LEU B C 1
ATOM 3209 O O . LEU B 1 85 ? -7.051 -3.568 2.824 1 96.19 85 LEU B O 1
ATOM 3213 N N . ARG B 1 86 ? -5.137 -2.834 3.576 1 95.62 86 ARG B N 1
ATOM 3214 C CA . ARG B 1 86 ? -4.438 -4.105 3.41 1 95.62 86 ARG B CA 1
ATOM 3215 C C . ARG B 1 86 ? -3.691 -4.492 4.684 1 95.62 86 ARG B C 1
ATOM 3217 O O . ARG B 1 86 ? -2.859 -3.729 5.18 1 95.62 86 ARG B O 1
ATOM 3224 N N . THR B 1 87 ? -4.027 -5.645 5.242 1 94.31 87 THR B N 1
ATOM 3225 C CA . THR B 1 87 ? -3.469 -6.043 6.527 1 94.31 87 THR B CA 1
ATOM 3226 C C . THR B 1 87 ? -3.396 -7.562 6.641 1 94.31 87 THR B C 1
ATOM 3228 O O . THR B 1 87 ? -4.172 -8.273 6 1 94.31 87 THR B O 1
ATOM 3231 N N . ASP B 1 88 ? -2.449 -8.047 7.457 1 91.5 88 ASP B N 1
ATOM 3232 C CA . ASP B 1 88 ? -2.316 -9.484 7.684 1 91.5 88 ASP B CA 1
ATOM 3233 C C . ASP B 1 88 ? -2.992 -9.898 8.984 1 91.5 88 ASP B C 1
ATOM 3235 O O . ASP B 1 88 ? -2.756 -11 9.492 1 91.5 88 ASP B O 1
ATOM 3239 N N . LYS B 1 89 ? -3.879 -9.086 9.5 1 93.25 89 LYS B N 1
ATOM 3240 C CA . LYS B 1 89 ? -4.504 -9.344 10.797 1 93.25 89 LYS B CA 1
ATOM 3241 C C . LYS B 1 89 ? -5.789 -10.148 10.633 1 93.25 89 LYS B C 1
ATOM 3243 O O . LYS B 1 89 ? -6.336 -10.656 11.617 1 93.25 89 LYS B O 1
ATOM 3248 N N . VAL B 1 90 ? -6.27 -10.219 9.469 1 95.44 90 VAL B N 1
ATOM 3249 C CA . VAL B 1 90 ? -7.582 -10.812 9.258 1 95.44 90 VAL B CA 1
ATOM 3250 C C . VAL B 1 90 ? -7.496 -12.328 9.43 1 95.44 90 VAL B C 1
ATOM 3252 O O . VAL B 1 90 ? -8.242 -12.914 10.219 1 95.44 90 VAL B O 1
ATOM 3255 N N . LEU B 1 91 ? -6.582 -12.922 8.68 1 92.56 91 LEU B N 1
ATOM 3256 C CA . LEU B 1 91 ? -6.441 -14.375 8.703 1 92.56 91 LEU B CA 1
ATOM 3257 C C . LEU B 1 91 ? -5.527 -14.82 9.836 1 92.56 91 LEU B C 1
ATOM 3259 O O . LEU B 1 91 ? -4.531 -14.156 10.133 1 92.56 91 LEU B O 1
ATOM 3263 N N . ARG B 1 92 ? -5.816 -15.898 10.43 1 88 92 ARG B N 1
ATOM 3264 C CA . ARG B 1 92 ? -5.035 -16.406 11.555 1 88 92 ARG B CA 1
ATOM 3265 C C . ARG B 1 92 ? -3.986 -17.406 11.086 1 88 92 ARG B C 1
ATOM 3267 O O . ARG B 1 92 ? -4.254 -18.219 10.195 1 88 92 ARG B O 1
ATOM 3274 N N . GLY B 1 93 ? -2.779 -17.328 11.68 1 83.19 93 GLY B N 1
ATOM 3275 C CA . GLY B 1 93 ? -1.75 -18.328 11.414 1 83.19 93 GLY B CA 1
ATOM 3276 C C . GLY B 1 93 ? -1.009 -18.078 10.117 1 83.19 93 GLY B C 1
ATOM 3277 O O . GLY B 1 93 ? -0.303 -18.969 9.625 1 83.19 93 GLY B O 1
ATOM 3278 N N . THR B 1 94 ? -1.229 -17.047 9.477 1 84.38 94 THR B N 1
ATOM 3279 C CA . THR B 1 94 ? -0.566 -16.703 8.227 1 84.38 94 THR B CA 1
ATOM 3280 C C . THR B 1 94 ? -0.292 -15.195 8.156 1 84.38 94 THR B C 1
ATOM 3282 O O . THR B 1 94 ? -0.971 -14.406 8.82 1 84.38 94 THR B O 1
ATOM 3285 N N . THR B 1 95 ? 0.654 -14.805 7.371 1 84.56 95 THR B N 1
ATOM 3286 C CA . THR B 1 95 ? 0.94 -13.398 7.141 1 84.56 95 THR B CA 1
ATOM 3287 C C . THR B 1 95 ? 0.357 -12.938 5.809 1 84.56 95 THR B C 1
ATOM 3289 O O . THR B 1 95 ? 0.673 -11.844 5.332 1 84.56 95 THR B O 1
ATOM 3292 N N . ARG B 1 96 ? -0.412 -13.852 5.203 1 87.44 96 ARG B N 1
ATOM 3293 C CA . ARG B 1 96 ? -1.066 -13.445 3.963 1 87.44 96 ARG B CA 1
ATOM 3294 C C . ARG B 1 96 ? -1.999 -12.266 4.195 1 87.44 96 ARG B C 1
ATOM 3296 O O . ARG B 1 96 ? -2.898 -12.336 5.035 1 87.44 96 ARG B O 1
ATOM 3303 N N . PRO B 1 97 ? -1.849 -11.242 3.451 1 92.5 97 PRO B N 1
ATOM 3304 C CA . PRO B 1 97 ? -2.701 -10.078 3.688 1 92.5 97 PRO B CA 1
ATOM 3305 C C . PRO B 1 97 ? -4.074 -10.203 3.027 1 92.5 97 PRO B C 1
ATOM 3307 O O . PRO B 1 97 ? -4.238 -10.984 2.084 1 92.5 97 PRO B O 1
ATOM 3310 N N . VAL B 1 98 ? -4.973 -9.508 3.6 1 95.25 98 VAL B N 1
ATOM 3311 C CA . VAL B 1 98 ? -6.289 -9.297 3.01 1 95.25 98 VAL B CA 1
ATOM 3312 C C . VAL B 1 98 ? -6.477 -7.816 2.678 1 95.25 98 VAL B C 1
ATOM 3314 O O . VAL B 1 98 ? -6.098 -6.945 3.465 1 95.25 98 VAL B O 1
ATOM 3317 N N . THR B 1 99 ? -7.035 -7.59 1.521 1 95.88 99 THR B N 1
ATOM 3318 C CA . THR B 1 99 ? -7.289 -6.223 1.087 1 95.88 99 THR B CA 1
ATOM 3319 C C . THR B 1 99 ? -8.781 -5.906 1.126 1 95.88 99 THR B C 1
ATOM 3321 O O . THR B 1 99 ? -9.594 -6.66 0.584 1 95.88 99 THR B O 1
ATOM 3324 N N . PHE B 1 100 ? -9.117 -4.82 1.759 1 97.31 100 PHE B N 1
ATOM 3325 C CA . PHE B 1 100 ? -10.461 -4.27 1.728 1 97.31 100 PHE B CA 1
ATOM 3326 C C . PHE B 1 100 ? -10.5 -2.971 0.933 1 97.31 100 PHE B C 1
ATOM 3328 O O . PHE B 1 100 ? -9.734 -2.045 1.212 1 97.31 100 PHE B O 1
ATOM 3335 N N . VAL B 1 101 ? -11.312 -2.965 -0.076 1 96.62 101 VAL B N 1
ATOM 3336 C CA . VAL B 1 101 ? -11.609 -1.749 -0.828 1 96.62 101 VAL B CA 1
ATOM 3337 C C . VAL B 1 101 ? -12.898 -1.117 -0.309 1 96.62 101 VAL B C 1
ATOM 3339 O O . VAL B 1 101 ? -13.961 -1.744 -0.341 1 96.62 101 VAL B O 1
ATOM 3342 N N . THR B 1 102 ? -12.773 0.133 0.158 1 96.94 102 THR B N 1
ATOM 3343 C CA . THR B 1 102 ? -13.93 0.692 0.852 1 96.94 102 THR B CA 1
ATOM 3344 C C . THR B 1 102 ? -14.172 2.137 0.424 1 96.94 102 THR B C 1
ATOM 3346 O O . THR B 1 102 ? -13.32 2.744 -0.234 1 96.94 102 THR B O 1
ATOM 3349 N N . LYS B 1 103 ? -15.32 2.566 0.695 1 95.06 103 LYS B N 1
ATOM 3350 C CA . LYS B 1 103 ? -15.688 3.979 0.644 1 95.06 103 LYS B CA 1
ATOM 3351 C C . LYS B 1 103 ? -16.719 4.312 1.716 1 95.06 103 LYS B C 1
ATOM 3353 O O . LYS B 1 103 ? -17.75 3.652 1.818 1 95.06 103 LYS B O 1
ATOM 3358 N N . SER B 1 104 ? -16.312 5.281 2.49 1 92.06 104 SER B N 1
ATOM 3359 C CA . SER B 1 104 ? -17.219 5.68 3.562 1 92.06 104 SER B CA 1
ATOM 3360 C C . SER B 1 104 ? -17.922 6.988 3.232 1 92.06 104 SER B C 1
ATOM 3362 O O . SER B 1 104 ? -17.5 7.727 2.344 1 92.06 104 SER B O 1
ATOM 3364 N N . GLY B 1 105 ? -19.031 7.141 3.814 1 87.75 105 GLY B N 1
ATOM 3365 C CA . GLY B 1 105 ? -19.812 8.367 3.729 1 87.75 105 GLY B CA 1
ATOM 3366 C C . GLY B 1 105 ? -20.547 8.695 5.012 1 87.75 105 GLY B C 1
ATOM 3367 O O . GLY B 1 105 ? -20.844 7.805 5.812 1 87.75 105 GLY B O 1
ATOM 3368 N N . GLY B 1 106 ? -20.781 10.062 5.129 1 87 106 GLY B N 1
ATOM 3369 C CA . GLY B 1 106 ? -21.562 10.461 6.293 1 87 106 GLY B CA 1
ATOM 3370 C C . GLY B 1 106 ? -22.031 11.898 6.23 1 87 106 GLY B C 1
ATOM 3371 O O . GLY B 1 106 ? -21.344 12.758 5.656 1 87 106 GLY B O 1
ATOM 3372 N N . VAL B 1 107 ? -23.219 12.086 6.766 1 85 107 VAL B N 1
ATOM 3373 C CA . VAL B 1 107 ? -23.797 13.375 7.102 1 85 107 VAL B CA 1
ATOM 3374 C C . VAL B 1 107 ? -24.375 13.336 8.523 1 85 107 VAL B C 1
ATOM 3376 O O . VAL B 1 107 ? -24.5 12.266 9.109 1 85 107 VAL B O 1
ATOM 3379 N N . PRO B 1 108 ? -24.516 14.469 9.07 1 83.88 108 PRO B N 1
ATOM 3380 C CA . PRO B 1 108 ? -25.047 14.43 10.438 1 83.88 108 PRO B CA 1
ATOM 3381 C C . PRO B 1 108 ? -26.234 13.477 10.578 1 83.88 108 PRO B C 1
ATOM 3383 O O . PRO B 1 108 ? -27.203 13.562 9.812 1 83.88 108 PRO B O 1
ATOM 3386 N N . GLY B 1 109 ? -26.094 12.555 11.484 1 89 109 GLY B N 1
ATOM 3387 C CA . GLY B 1 109 ? -27.141 11.594 11.789 1 89 109 GLY B CA 1
ATOM 3388 C C . GLY B 1 109 ? -27.031 10.32 10.977 1 89 109 GLY B C 1
ATOM 3389 O O . GLY B 1 109 ? -27.781 9.367 11.203 1 89 109 GLY B O 1
ATOM 3390 N N . TYR B 1 110 ? -26.141 10.266 10.008 1 91.06 110 TYR B N 1
ATOM 3391 C CA . TYR B 1 110 ? -26.016 9.094 9.141 1 91.06 110 TYR B CA 1
ATOM 3392 C C . TYR B 1 110 ? -24.562 8.766 8.875 1 91.06 110 TYR B C 1
ATOM 3394 O O . TYR B 1 110 ? -23.734 9.664 8.695 1 91.06 110 TYR B O 1
ATOM 3402 N N . ALA B 1 111 ? -24.25 7.508 8.852 1 92.38 111 ALA B N 1
ATOM 3403 C CA . ALA B 1 111 ? -22.938 6.992 8.477 1 92.38 111 ALA B CA 1
ATOM 3404 C C . ALA B 1 111 ? -23.062 5.727 7.637 1 92.38 111 ALA B C 1
ATOM 3406 O O . ALA B 1 111 ? -23.938 4.902 7.879 1 92.38 111 ALA B O 1
ATOM 3407 N N . SER B 1 112 ? -22.25 5.594 6.641 1 94.44 112 SER B N 1
ATOM 3408 C CA . SER B 1 112 ? -22.312 4.426 5.77 1 94.44 112 SER B CA 1
ATOM 3409 C C . SER B 1 112 ? -20.922 4.016 5.293 1 94.44 112 SER B C 1
ATOM 3411 O O . SER B 1 112 ? -19.984 4.816 5.332 1 94.44 112 SER B O 1
ATOM 3413 N N . ARG B 1 113 ? -20.828 2.771 4.934 1 95.81 113 ARG B N 1
ATOM 3414 C CA . ARG B 1 113 ? -19.609 2.264 4.312 1 95.81 113 ARG B CA 1
ATOM 3415 C C . ARG B 1 113 ? -19.906 1.065 3.416 1 95.81 113 ARG B C 1
ATOM 3417 O O . ARG B 1 113 ? -20.688 0.18 3.793 1 95.81 113 ARG B O 1
ATOM 3424 N N . ILE B 1 114 ? -19.406 1.143 2.271 1 96.88 114 ILE B N 1
ATOM 3425 C CA . ILE B 1 114 ? -19.344 -0.06 1.448 1 96.88 114 ILE B CA 1
ATOM 3426 C C . ILE B 1 114 ? -17.938 -0.651 1.515 1 96.88 114 ILE B C 1
ATOM 3428 O O . ILE B 1 114 ? -16.953 0.086 1.581 1 96.88 114 ILE B O 1
ATOM 3432 N N . THR B 1 115 ? -17.875 -1.96 1.56 1 97.81 115 THR B N 1
ATOM 3433 C CA . THR B 1 115 ? -16.625 -2.686 1.676 1 97.81 115 THR B CA 1
ATOM 3434 C C . THR B 1 115 ? -16.594 -3.891 0.741 1 97.81 115 THR B C 1
ATOM 3436 O O . THR B 1 115 ? -17.562 -4.664 0.699 1 97.81 115 THR B O 1
ATOM 3439 N N . MET B 1 116 ? -15.492 -4.012 0.043 1 96.88 116 MET B N 1
ATOM 3440 C CA . MET B 1 116 ? -15.328 -5.172 -0.825 1 96.88 116 MET B CA 1
ATOM 3441 C C . MET B 1 116 ? -14.023 -5.902 -0.514 1 96.88 116 MET B C 1
ATOM 3443 O O . MET B 1 116 ? -13 -5.266 -0.257 1 96.88 116 MET B O 1
ATOM 3447 N N . SER B 1 117 ? -14.094 -7.18 -0.436 1 96.44 117 SER B N 1
ATOM 3448 C CA . SER B 1 117 ? -12.945 -8.062 -0.592 1 96.44 117 SER B CA 1
ATOM 3449 C C . SER B 1 117 ? -12.945 -8.734 -1.96 1 96.44 117 SER B C 1
ATOM 3451 O O . SER B 1 117 ? -13.547 -9.797 -2.135 1 96.44 117 SER B O 1
ATOM 3453 N N . ALA B 1 118 ? -12.266 -8.125 -2.818 1 91.81 118 ALA B N 1
ATOM 3454 C CA . ALA B 1 118 ? -12.297 -8.586 -4.203 1 91.81 118 ALA B CA 1
ATOM 3455 C C . ALA B 1 118 ? -11.727 -10 -4.324 1 91.81 118 ALA B C 1
ATOM 3457 O O . ALA B 1 118 ? -12.211 -10.805 -5.117 1 91.81 118 ALA B O 1
ATOM 3458 N N . GLU B 1 119 ? -10.75 -10.297 -3.566 1 88.25 119 GLU B N 1
ATOM 3459 C CA . GLU B 1 119 ? -10.102 -11.609 -3.59 1 88.25 119 GLU B CA 1
ATOM 3460 C C . GLU B 1 119 ? -11.086 -12.711 -3.217 1 88.25 119 GLU B C 1
ATOM 3462 O O . GLU B 1 119 ? -10.953 -13.852 -3.664 1 88.25 119 GLU B O 1
ATOM 3467 N N . HIS B 1 120 ? -12.031 -12.352 -2.453 1 92.88 120 HIS B N 1
ATOM 3468 C CA . HIS B 1 120 ? -12.977 -13.352 -1.973 1 92.88 120 HIS B CA 1
ATOM 3469 C C . HIS B 1 120 ? -14.336 -13.195 -2.66 1 92.88 120 HIS B C 1
ATOM 3471 O O . HIS B 1 120 ? -15.281 -13.922 -2.348 1 92.88 120 HIS B O 1
ATOM 3477 N N . GLY B 1 121 ? -14.43 -12.164 -3.475 1 92.12 121 GLY B N 1
ATOM 3478 C CA . GLY B 1 121 ? -15.688 -11.914 -4.168 1 92.12 121 GLY B CA 1
ATOM 3479 C C . GLY B 1 121 ? -16.812 -11.5 -3.238 1 92.12 121 GLY B C 1
ATOM 3480 O O . GLY B 1 121 ? -17.969 -11.891 -3.436 1 92.12 121 GLY B O 1
ATOM 3481 N N . LEU B 1 122 ? -16.453 -10.805 -2.211 1 96.44 122 LEU B N 1
ATOM 3482 C CA . LEU B 1 122 ? -17.422 -10.414 -1.201 1 96.44 122 LEU B CA 1
ATOM 3483 C C . LEU B 1 122 ? -17.625 -8.898 -1.197 1 96.44 122 LEU B C 1
ATOM 3485 O O . LEU B 1 122 ? -16.688 -8.141 -1.406 1 96.44 122 LEU B O 1
ATOM 3489 N N . GLY B 1 123 ? -18.844 -8.516 -0.975 1 97.38 123 GLY B N 1
ATOM 3490 C CA . GLY B 1 123 ? -19.234 -7.133 -0.759 1 97.38 123 GLY B CA 1
ATOM 3491 C C . GLY B 1 123 ? -20.172 -6.953 0.421 1 97.38 123 GLY B C 1
ATOM 3492 O O . GLY B 1 123 ? -21.062 -7.777 0.647 1 97.38 123 GLY B O 1
ATOM 3493 N N . VAL B 1 124 ? -19.938 -5.922 1.19 1 98.06 124 VAL B N 1
ATOM 3494 C CA . VAL B 1 124 ? -20.75 -5.617 2.361 1 98.06 124 VAL B CA 1
ATOM 3495 C C . VAL B 1 124 ? -21.156 -4.145 2.344 1 98.06 124 VAL B C 1
ATOM 3497 O O . VAL B 1 124 ? -20.312 -3.271 2.102 1 98.06 124 VAL B O 1
ATOM 3500 N N . THR B 1 125 ? -22.406 -3.889 2.537 1 97.5 125 THR B N 1
ATOM 3501 C CA . THR B 1 125 ? -22.938 -2.537 2.723 1 97.5 125 THR B CA 1
ATOM 3502 C C . THR B 1 125 ? -23.5 -2.363 4.129 1 97.5 125 THR B C 1
ATOM 3504 O O . THR B 1 125 ? -24.328 -3.168 4.574 1 97.5 125 THR B O 1
ATOM 3507 N N . ILE B 1 126 ? -23.016 -1.337 4.828 1 96.69 126 ILE B N 1
ATOM 3508 C CA . ILE B 1 126 ? -23.547 -0.983 6.141 1 96.69 126 ILE B CA 1
ATOM 3509 C C . ILE B 1 126 ? -24.094 0.446 6.113 1 96.69 126 ILE B C 1
ATOM 3511 O O . ILE B 1 126 ? -23.344 1.391 5.852 1 96.69 126 ILE B O 1
ATOM 3515 N N . LEU B 1 127 ? -25.344 0.572 6.312 1 95 127 LEU B N 1
ATOM 3516 C CA . LEU B 1 127 ? -26.016 1.86 6.41 1 95 127 LEU B CA 1
ATOM 3517 C C . LEU B 1 127 ? -26.531 2.094 7.824 1 95 127 LEU B C 1
ATOM 3519 O O . LEU B 1 127 ? -27.359 1.32 8.328 1 95 127 LEU B O 1
ATOM 3523 N N . VAL B 1 128 ? -26.062 3.156 8.43 1 93.56 128 VAL B N 1
ATOM 3524 C CA . VAL B 1 128 ? -26.406 3.41 9.828 1 93.56 128 VAL B CA 1
ATOM 3525 C C . VAL B 1 128 ? -27.125 4.746 9.945 1 93.56 128 VAL B C 1
ATOM 3527 O O . VAL B 1 128 ? -26.672 5.762 9.422 1 93.56 128 VAL B O 1
ATOM 3530 N N . ALA B 1 129 ? -28.281 4.73 10.5 1 92.44 129 ALA B N 1
ATOM 3531 C CA . ALA B 1 129 ? -28.984 5.926 10.961 1 92.44 129 ALA B CA 1
ATOM 3532 C C . ALA B 1 129 ? -28.812 6.098 12.469 1 92.44 129 ALA B C 1
ATOM 3534 O O . ALA B 1 129 ? -29.234 5.238 13.25 1 92.44 129 ALA B O 1
ATOM 3535 N N . GLY B 1 130 ? -28.203 7.188 12.836 1 87.69 130 GLY B N 1
ATOM 3536 C CA . GLY B 1 130 ? -27.891 7.402 14.234 1 87.69 130 GLY B CA 1
ATOM 3537 C C . GLY B 1 130 ? -26.406 7.648 14.477 1 87.69 130 GLY B C 1
ATOM 3538 O O . GLY B 1 130 ? -25.75 8.305 13.672 1 87.69 130 GLY B O 1
ATOM 3539 N N . GLY B 1 131 ? -25.922 7.188 15.664 1 80.25 131 GLY B N 1
ATOM 3540 C CA . GLY B 1 131 ? -24.531 7.41 16.047 1 80.25 131 GLY B CA 1
ATOM 3541 C C . GLY B 1 131 ? -23.547 6.652 15.172 1 80.25 131 GLY B C 1
ATOM 3542 O O . GLY B 1 131 ? -23.734 5.461 14.906 1 80.25 131 GLY B O 1
ATOM 3543 N N . SER B 1 132 ? -22.531 7.285 14.688 1 81.19 132 SER B N 1
ATOM 3544 C CA . SER B 1 132 ? -21.547 6.754 13.758 1 81.19 132 SER B CA 1
ATOM 3545 C C . SER B 1 132 ? -20.672 5.695 14.422 1 81.19 132 SER B C 1
ATOM 3547 O O . SER B 1 132 ? -20.016 4.91 13.742 1 81.19 132 SER B O 1
ATOM 3549 N N . GLU B 1 133 ? -20.656 5.605 15.727 1 81.19 133 GLU B N 1
ATOM 3550 C CA . GLU B 1 133 ? -19.812 4.664 16.453 1 81.19 133 GLU B CA 1
ATOM 3551 C C . GLU B 1 133 ? -20.188 3.221 16.125 1 81.19 133 GLU B C 1
ATOM 3553 O O . GLU B 1 133 ? -19.328 2.336 16.141 1 81.19 133 GLU B O 1
ATOM 3558 N N . PHE B 1 134 ? -21.391 3.031 15.828 1 88.06 134 PHE B N 1
ATOM 3559 C CA . PHE B 1 134 ? -21.875 1.687 15.523 1 88.06 134 PHE B CA 1
ATOM 3560 C C . PHE B 1 134 ? -21.266 1.178 14.219 1 88.06 134 PHE B C 1
ATOM 3562 O O . PHE B 1 134 ? -21.047 -0.024 14.062 1 88.06 134 PHE B O 1
ATOM 3569 N N . LEU B 1 135 ? -21.016 2.051 13.328 1 91.88 135 LEU B N 1
ATOM 3570 C CA . LEU B 1 135 ? -20.484 1.661 12.023 1 91.88 135 LEU B CA 1
ATOM 3571 C C . LEU B 1 135 ? -19.172 0.919 12.164 1 91.88 135 LEU B C 1
ATOM 3573 O O . LEU B 1 135 ? -18.953 -0.12 11.531 1 91.88 135 LEU B O 1
ATOM 3577 N N . GLU B 1 136 ? -18.297 1.354 13.008 1 86.81 136 GLU B N 1
ATOM 3578 C CA . GLU B 1 136 ? -16.984 0.741 13.18 1 86.81 136 GLU B CA 1
ATOM 3579 C C . GLU B 1 136 ? -17.109 -0.655 13.789 1 86.81 136 GLU B C 1
ATOM 3581 O O . GLU B 1 136 ? -16.406 -1.582 13.359 1 86.81 136 GLU B O 1
ATOM 3586 N N . VAL B 1 137 ? -17.969 -0.709 14.75 1 90.94 137 VAL B N 1
ATOM 3587 C CA . VAL B 1 137 ? -18.188 -1.991 15.406 1 90.94 137 VAL B CA 1
ATOM 3588 C C . VAL B 1 137 ? -18.781 -2.988 14.414 1 90.94 137 VAL B C 1
ATOM 3590 O O . VAL B 1 137 ? -18.312 -4.125 14.312 1 90.94 137 VAL B O 1
ATOM 3593 N N . ALA B 1 138 ? -19.766 -2.535 13.703 1 95.25 138 ALA B N 1
ATOM 3594 C CA . ALA B 1 138 ? -20.422 -3.4 12.727 1 95.25 138 ALA B CA 1
ATOM 3595 C C . ALA B 1 138 ? -19.453 -3.848 11.641 1 95.25 138 ALA B C 1
ATOM 3597 O O . ALA B 1 138 ? -19.469 -5.004 11.211 1 95.25 138 ALA B O 1
ATOM 3598 N N . GLN B 1 139 ? -18.641 -2.969 11.242 1 95.88 139 GLN B N 1
ATOM 3599 C CA . GLN B 1 139 ? -17.641 -3.268 10.211 1 95.88 139 GLN B CA 1
ATOM 3600 C C . GLN B 1 139 ? -16.75 -4.43 10.641 1 95.88 139 GLN B C 1
ATOM 3602 O O . GLN B 1 139 ? -16.547 -5.375 9.867 1 95.88 139 GLN B O 1
ATOM 3607 N N . GLU B 1 140 ? -16.25 -4.344 11.82 1 96.06 140 GLU B N 1
ATOM 3608 C CA . GLU B 1 140 ? -15.375 -5.379 12.367 1 96.06 140 GLU B CA 1
ATOM 3609 C C . GLU B 1 140 ? -16.125 -6.707 12.492 1 96.06 140 GLU B C 1
ATOM 3611 O O . GLU B 1 140 ? -15.641 -7.738 12.016 1 96.06 140 GLU B O 1
ATOM 3616 N N . LEU B 1 141 ? -17.266 -6.668 13.039 1 96.56 141 LEU B N 1
ATOM 3617 C CA . LEU B 1 141 ? -18 -7.863 13.406 1 96.56 141 LEU B CA 1
ATOM 3618 C C . LEU B 1 141 ? -18.531 -8.578 12.164 1 96.56 141 LEU B C 1
ATOM 3620 O O . LEU B 1 141 ? -18.734 -9.797 12.188 1 96.56 141 LEU B O 1
ATOM 3624 N N . VAL B 1 142 ? -18.688 -7.863 11.102 1 97.56 142 VAL B N 1
ATOM 3625 C CA . VAL B 1 142 ? -19.281 -8.469 9.914 1 97.56 142 VAL B CA 1
ATOM 3626 C C . VAL B 1 142 ? -18.172 -8.898 8.945 1 97.56 142 VAL B C 1
ATOM 3628 O O . VAL B 1 142 ? -18.125 -10.062 8.531 1 97.56 142 VAL B O 1
ATOM 3631 N N . THR B 1 143 ? -17.281 -8.094 8.648 1 98.19 143 THR B N 1
ATOM 3632 C CA . THR B 1 143 ? -16.344 -8.328 7.543 1 98.19 143 THR B CA 1
ATOM 3633 C C . THR B 1 143 ? -15.297 -9.367 7.93 1 98.19 143 THR B C 1
ATOM 3635 O O . THR B 1 143 ? -14.945 -10.227 7.121 1 98.19 143 THR B O 1
ATOM 3638 N N . VAL B 1 144 ? -14.789 -9.312 9.172 1 97.69 144 VAL B N 1
ATOM 3639 C CA . VAL B 1 144 ? -13.664 -10.148 9.57 1 97.69 144 VAL B CA 1
ATOM 3640 C C . VAL B 1 144 ? -14.094 -11.617 9.602 1 97.69 144 VAL B C 1
ATOM 3642 O O . VAL B 1 144 ? -13.5 -12.453 8.914 1 97.69 144 VAL B O 1
ATOM 3645 N N . PRO B 1 145 ? -15.164 -11.922 10.297 1 97.75 145 PRO B N 1
ATOM 3646 C CA . PRO B 1 145 ? -15.57 -13.336 10.273 1 97.75 145 PRO B CA 1
ATOM 3647 C C . PRO B 1 145 ? -15.992 -13.797 8.883 1 97.75 145 PRO B C 1
ATOM 3649 O O . PRO B 1 145 ? -15.789 -14.961 8.523 1 97.75 145 PRO B O 1
ATOM 3652 N N . LEU B 1 146 ? -16.609 -12.953 8.133 1 98.12 146 LEU B N 1
ATOM 3653 C CA . LEU B 1 146 ? -17.062 -13.32 6.797 1 98.12 146 LEU B CA 1
ATOM 3654 C C . LEU B 1 146 ? -15.875 -13.688 5.906 1 98.12 146 LEU B C 1
ATOM 3656 O O . LEU B 1 146 ? -15.898 -14.711 5.223 1 98.12 146 LEU B O 1
ATOM 3660 N N . VAL B 1 147 ? -14.867 -12.93 5.918 1 97.75 147 VAL B N 1
ATOM 3661 C CA . VAL B 1 147 ? -13.688 -13.18 5.102 1 97.75 147 VAL B CA 1
ATOM 3662 C C . VAL B 1 147 ? -12.977 -14.438 5.594 1 97.75 147 VAL B C 1
ATOM 3664 O O . VAL B 1 147 ? -12.508 -15.25 4.789 1 97.75 147 VAL B O 1
ATOM 3667 N N . ARG B 1 148 ? -12.906 -14.594 6.879 1 96.56 148 ARG B N 1
ATOM 3668 C CA . ARG B 1 148 ? -12.305 -15.805 7.43 1 96.56 148 ARG B CA 1
ATOM 3669 C C . ARG B 1 148 ? -13.055 -17.047 6.957 1 96.56 148 ARG B C 1
ATOM 3671 O O . ARG B 1 148 ? -12.43 -18.047 6.582 1 96.56 148 ARG B O 1
ATOM 3678 N N . ALA B 1 149 ? -14.352 -16.953 6.996 1 97.06 149 ALA B N 1
ATOM 3679 C CA . ALA B 1 149 ? -15.164 -18.078 6.539 1 97.06 149 ALA B CA 1
ATOM 3680 C C . ALA B 1 149 ? -14.953 -18.344 5.051 1 97.06 149 ALA B C 1
ATOM 3682 O O . ALA B 1 149 ? -14.797 -19.5 4.629 1 97.06 149 ALA B O 1
ATOM 3683 N N . ALA B 1 150 ? -14.961 -17.328 4.312 1 96.5 150 ALA B N 1
ATOM 3684 C CA . ALA B 1 150 ? -14.75 -17.469 2.873 1 96.5 150 ALA B CA 1
ATOM 3685 C C . ALA B 1 150 ? -13.383 -18.062 2.576 1 96.5 150 ALA B C 1
ATOM 3687 O O . ALA B 1 150 ? -13.25 -18.906 1.684 1 96.5 150 ALA B O 1
ATOM 3688 N N . ASP B 1 151 ? -12.414 -17.609 3.26 1 93.56 151 ASP B N 1
ATOM 3689 C CA . ASP B 1 151 ? -11.062 -18.125 3.076 1 93.56 151 ASP B CA 1
ATOM 3690 C C . ASP B 1 151 ? -10.992 -19.625 3.4 1 93.56 151 ASP B C 1
ATOM 3692 O O . ASP B 1 151 ? -10.352 -20.391 2.678 1 93.56 151 ASP B O 1
ATOM 3696 N N . ARG B 1 152 ? -11.625 -20 4.469 1 92.31 152 ARG B N 1
ATOM 3697 C CA . ARG B 1 152 ? -11.656 -21.406 4.852 1 92.31 152 ARG B CA 1
ATOM 3698 C C . ARG B 1 152 ? -12.305 -22.25 3.762 1 92.31 152 ARG B C 1
ATOM 3700 O O . ARG B 1 152 ? -11.797 -23.328 3.418 1 92.31 152 ARG B O 1
ATOM 3707 N N . VAL B 1 153 ? -13.375 -21.797 3.264 1 93.44 153 VAL B N 1
ATOM 3708 C CA . VAL B 1 153 ? -14.07 -22.516 2.207 1 93.44 153 VAL B CA 1
ATOM 3709 C C . VAL B 1 153 ? -13.18 -22.625 0.973 1 93.44 153 VAL B C 1
ATOM 3711 O O . VAL B 1 153 ? -13.102 -23.688 0.342 1 93.44 153 VAL B O 1
ATOM 3714 N N . ALA B 1 154 ? -12.547 -21.578 0.634 1 90.62 154 ALA B N 1
ATOM 3715 C CA . ALA B 1 154 ? -11.648 -21.578 -0.517 1 90.62 154 ALA B CA 1
ATOM 3716 C C . ALA B 1 154 ? -10.523 -22.578 -0.335 1 90.62 154 ALA B C 1
ATOM 3718 O O . ALA B 1 154 ? -10.18 -23.312 -1.266 1 90.62 154 ALA B O 1
ATOM 3719 N N . LEU B 1 155 ? -9.93 -22.594 0.803 1 88.75 155 LEU B N 1
ATOM 3720 C CA . LEU B 1 155 ? -8.836 -23.516 1.088 1 88.75 155 LEU B CA 1
ATOM 3721 C C . LEU B 1 155 ? -9.32 -24.969 1.016 1 88.75 155 LEU B C 1
ATOM 3723 O O . LEU B 1 155 ? -8.609 -25.844 0.52 1 88.75 155 LEU B O 1
ATOM 3727 N N . GLU B 1 156 ? -10.492 -25.188 1.509 1 90.25 156 GLU B N 1
ATOM 3728 C CA . GLU B 1 156 ? -11.078 -26.516 1.427 1 90.25 156 GLU B CA 1
ATOM 3729 C C . GLU B 1 156 ? -11.273 -26.953 -0.025 1 90.25 156 GLU B C 1
ATOM 3731 O O . GLU B 1 156 ? -11.07 -28.109 -0.369 1 90.25 156 GLU B O 1
ATOM 3736 N N . GLN B 1 157 ? -11.602 -26.031 -0.822 1 90.06 157 GLN B N 1
ATOM 3737 C CA . GLN B 1 157 ? -11.852 -26.328 -2.227 1 90.06 157 GLN B CA 1
ATOM 3738 C C . GLN B 1 157 ? -10.555 -26.688 -2.955 1 90.06 157 GLN B C 1
ATOM 3740 O O . GLN B 1 157 ? -10.586 -27.266 -4.039 1 90.06 157 GLN B O 1
ATOM 3745 N N . LEU B 1 158 ? -9.445 -26.344 -2.41 1 91.94 158 LEU B N 1
ATOM 3746 C CA . LEU B 1 158 ? -8.164 -26.672 -3.021 1 91.94 158 LEU B CA 1
ATOM 3747 C C . LEU B 1 158 ? -7.898 -28.172 -2.951 1 91.94 158 LEU B C 1
ATOM 3749 O O . LEU B 1 158 ? -7.023 -28.688 -3.654 1 91.94 158 LEU B O 1
ATOM 3753 N N . GLN B 1 159 ? -8.602 -28.859 -2.141 1 89.69 159 GLN B N 1
ATOM 3754 C CA . GLN B 1 159 ? -8.43 -30.297 -1.996 1 89.69 159 GLN B CA 1
ATOM 3755 C C . GLN B 1 159 ? -8.625 -31.016 -3.332 1 89.69 159 GLN B C 1
ATOM 3757 O O . GLN B 1 159 ? -8.031 -32.062 -3.566 1 89.69 159 GLN B O 1
ATOM 3762 N N . ARG B 1 160 ? -9.398 -30.406 -4.16 1 91.62 160 ARG B N 1
ATOM 3763 C CA . ARG B 1 160 ? -9.688 -31.031 -5.445 1 91.62 160 ARG B CA 1
ATOM 3764 C C . ARG B 1 160 ? -8.43 -31.109 -6.309 1 91.62 160 ARG B C 1
ATOM 3766 O O . ARG B 1 160 ? -8.375 -31.875 -7.266 1 91.62 160 ARG B O 1
ATOM 3773 N N . TYR B 1 161 ? -7.453 -30.281 -6.016 1 93.94 161 TYR B N 1
ATOM 3774 C CA . TYR B 1 161 ? -6.211 -30.234 -6.781 1 93.94 161 TYR B CA 1
ATOM 3775 C C . TYR B 1 161 ? -5.168 -31.172 -6.176 1 93.94 161 TYR B C 1
ATOM 3777 O O . TYR B 1 161 ? -4.176 -31.5 -6.824 1 93.94 161 TYR B O 1
ATOM 3785 N N . GLU B 1 162 ? -5.375 -31.547 -4.949 1 92.94 162 GLU B N 1
ATOM 3786 C CA . GLU B 1 162 ? -4.398 -32.375 -4.238 1 92.94 162 GLU B CA 1
ATOM 3787 C C . GLU B 1 162 ? -4.32 -33.781 -4.832 1 92.94 162 GLU B C 1
ATOM 3789 O O . GLU B 1 162 ? -5.336 -34.344 -5.234 1 92.94 162 GLU B O 1
ATOM 3794 N N . GLY B 1 163 ? -3.035 -34.25 -4.797 1 93.44 163 GLY B N 1
ATOM 3795 C CA . GLY B 1 163 ? -2.844 -35.625 -5.242 1 93.44 163 GLY B CA 1
ATOM 3796 C C . GLY B 1 163 ? -1.496 -35.875 -5.902 1 93.44 163 GLY B C 1
ATOM 3797 O O . GLY B 1 163 ? -0.663 -34.969 -5.957 1 93.44 163 GLY B O 1
ATOM 3798 N N . THR B 1 164 ? -1.335 -37.094 -6.234 1 94.69 164 THR B N 1
ATOM 3799 C CA . THR B 1 164 ? -0.165 -37.5 -7.008 1 94.69 164 THR B CA 1
ATOM 3800 C C . THR B 1 164 ? -0.533 -37.719 -8.477 1 94.69 164 THR B C 1
ATOM 3802 O O . THR B 1 164 ? -1.521 -38.406 -8.781 1 94.69 164 THR B O 1
ATOM 3805 N N . TYR B 1 165 ? 0.214 -37.094 -9.281 1 94.75 165 TYR B N 1
ATOM 3806 C CA . TYR B 1 165 ? 0.035 -37.188 -10.727 1 94.75 165 TYR B CA 1
ATOM 3807 C C . TYR B 1 165 ? 1.193 -37.938 -11.375 1 94.75 165 TYR B C 1
ATOM 3809 O O . TYR B 1 165 ? 2.359 -37.656 -11.094 1 94.75 165 TYR B O 1
ATOM 3817 N N . VAL B 1 166 ? 0.874 -38.875 -12.266 1 92.94 166 VAL B N 1
ATOM 3818 C CA . VAL B 1 166 ? 1.902 -39.719 -12.852 1 92.94 166 VAL B CA 1
ATOM 3819 C C . VAL B 1 166 ? 1.73 -39.75 -14.367 1 92.94 166 VAL B C 1
ATOM 3821 O O . VAL B 1 166 ? 0.613 -39.656 -14.875 1 92.94 166 VAL B O 1
ATOM 3824 N N . ALA B 1 167 ? 2.885 -39.844 -14.961 1 90.12 167 ALA B N 1
ATOM 3825 C CA . ALA B 1 167 ? 2.85 -40.031 -16.422 1 90.12 167 ALA B CA 1
ATOM 3826 C C . ALA B 1 167 ? 2.217 -41.344 -16.797 1 90.12 167 ALA B C 1
ATOM 3828 O O . ALA B 1 167 ? 2.492 -42.375 -16.172 1 90.12 167 ALA B O 1
ATOM 3829 N N . VAL B 1 168 ? 1.128 -41.281 -17.5 1 72.75 168 VAL B N 1
ATOM 3830 C CA . VAL B 1 168 ? 0.545 -42.531 -17.969 1 72.75 168 VAL B CA 1
ATOM 3831 C C . VAL B 1 168 ? 1.081 -42.875 -19.344 1 72.75 168 VAL B C 1
ATOM 3833 O O . VAL B 1 168 ? 1.335 -42 -20.156 1 72.75 168 VAL B O 1
ATOM 3836 N N . GLY B 1 169 ? 1.751 -43.906 -19.469 1 59.41 169 GLY B N 1
ATOM 3837 C CA . GLY B 1 169 ? 2.283 -44.438 -20.703 1 59.41 169 GLY B CA 1
ATOM 3838 C C . GLY B 1 169 ? 1.363 -44.219 -21.891 1 59.41 169 GLY B C 1
ATOM 3839 O O . GLY B 1 169 ? 0.151 -44.406 -21.797 1 59.41 169 GLY B O 1
ATOM 3840 N N . GLY B 1 170 ? 1.296 -43.094 -22.516 1 48.41 170 GLY B N 1
ATOM 3841 C CA . GLY B 1 170 ? 0.578 -43.062 -23.781 1 48.41 170 GLY B CA 1
ATOM 3842 C C . GLY B 1 170 ? 0.678 -44.344 -24.547 1 48.41 170 GLY B C 1
ATOM 3843 O O . GLY B 1 170 ? 1.551 -45.188 -24.281 1 48.41 170 GLY B O 1
ATOM 3844 N N . SER B 1 171 ? -0.515 -44.812 -25.047 1 39.84 171 SER B N 1
ATOM 3845 C CA . SER B 1 171 ? -0.587 -45.906 -26.016 1 39.84 171 SER B CA 1
ATOM 3846 C C . SER B 1 171 ? 0.47 -45.75 -27.109 1 39.84 171 SER B C 1
ATOM 3848 O O . SER B 1 171 ? 0.473 -46.5 -28.094 1 39.84 171 SER B O 1
ATOM 3850 N N . ASN B 1 172 ? 1.057 -44.656 -27.406 1 38.75 172 ASN B N 1
ATOM 3851 C CA . ASN B 1 172 ? 1.829 -44.844 -28.625 1 38.75 172 ASN B CA 1
ATOM 3852 C C . ASN B 1 172 ? 2.895 -45.938 -28.453 1 38.75 172 ASN B C 1
ATOM 3854 O O . ASN B 1 172 ? 3.594 -45.969 -27.438 1 38.75 172 ASN B O 1
ATOM 3858 N N . ALA B 1 173 ? 2.873 -47.031 -29.203 1 40.75 173 ALA B N 1
ATOM 3859 C CA . ALA B 1 173 ? 3.629 -48.281 -29.438 1 40.75 173 ALA B CA 1
ATOM 3860 C C . ALA B 1 173 ? 5.129 -48.031 -29.281 1 40.75 173 ALA B C 1
ATOM 3862 O O . ALA B 1 173 ? 5.875 -48.938 -28.922 1 40.75 173 ALA B O 1
ATOM 3863 N N . ASP B 1 174 ? 5.66 -47 -30 1 40.72 174 ASP B N 1
ATOM 3864 C CA . ASP B 1 174 ? 7.094 -47.125 -30.234 1 40.72 174 ASP B CA 1
ATOM 3865 C C . ASP B 1 174 ? 7.895 -46.906 -28.969 1 40.72 174 ASP B C 1
ATOM 3867 O O . ASP B 1 174 ? 9.039 -47.344 -28.844 1 40.72 174 ASP B O 1
ATOM 3871 N N . HIS B 1 175 ? 7.887 -45.75 -28.344 1 43.12 175 HIS B N 1
ATOM 3872 C CA . HIS B 1 175 ? 8.789 -45.531 -27.219 1 43.12 175 HIS B CA 1
ATOM 3873 C C . HIS B 1 175 ? 8.086 -45.812 -25.891 1 43.12 175 HIS B C 1
ATOM 3875 O O . HIS B 1 175 ? 7.355 -44.938 -25.391 1 43.12 175 HIS B O 1
ATOM 3881 N N . GLU B 1 176 ? 7.656 -47.031 -25.531 1 42.5 176 GLU B N 1
ATOM 3882 C CA . GLU B 1 176 ? 7.059 -47.719 -24.391 1 42.5 176 GLU B CA 1
ATOM 3883 C C . GLU B 1 176 ? 7.598 -47.188 -23.062 1 42.5 176 GLU B C 1
ATOM 3885 O O . GLU B 1 176 ? 7.223 -47.688 -22 1 42.5 176 GLU B O 1
ATOM 3890 N N . GLU B 1 177 ? 8.836 -46.688 -23.031 1 47.66 177 GLU B N 1
ATOM 3891 C CA . GLU B 1 177 ? 9.367 -46.531 -21.688 1 47.66 177 GLU B CA 1
ATOM 3892 C C . GLU B 1 177 ? 8.594 -45.469 -20.906 1 47.66 177 GLU B C 1
ATOM 3894 O O . GLU B 1 177 ? 8.43 -44.344 -21.391 1 47.66 177 GLU B O 1
ATOM 3899 N N . ALA B 1 178 ? 7.625 -45.875 -20.156 1 54.41 178 ALA B N 1
ATOM 3900 C CA . ALA B 1 178 ? 6.863 -45.031 -19.25 1 54.41 178 ALA B CA 1
ATOM 3901 C C . ALA B 1 178 ? 7.746 -43.938 -18.625 1 54.41 178 ALA B C 1
ATOM 3903 O O . ALA B 1 178 ? 8.805 -44.25 -18.078 1 54.41 178 ALA B O 1
ATOM 3904 N N . LEU B 1 179 ? 7.637 -42.688 -19.141 1 71.81 179 LEU B N 1
ATOM 3905 C CA . LEU B 1 179 ? 8.391 -41.594 -18.531 1 71.81 179 LEU B CA 1
ATOM 3906 C C . LEU B 1 179 ? 8.203 -41.562 -17.016 1 71.81 179 LEU B C 1
ATOM 3908 O O . LEU B 1 179 ? 7.09 -41.75 -16.531 1 71.81 179 LEU B O 1
ATOM 3912 N N . ASN B 1 180 ? 9.266 -41.906 -16.188 1 84.12 180 ASN B N 1
ATOM 3913 C CA . ASN B 1 180 ? 9.289 -41.812 -14.742 1 84.12 180 ASN B CA 1
ATOM 3914 C C . ASN B 1 180 ? 9.109 -40.375 -14.266 1 84.12 180 ASN B C 1
ATOM 3916 O O . ASN B 1 180 ? 10.062 -39.75 -13.797 1 84.12 180 ASN B O 1
ATOM 3920 N N . THR B 1 181 ? 7.863 -39.969 -14.57 1 91.94 181 THR B N 1
ATOM 3921 C CA . THR B 1 181 ? 7.543 -38.625 -14.156 1 91.94 181 THR B CA 1
ATOM 3922 C C . THR B 1 181 ? 6.371 -38.625 -13.18 1 91.94 181 THR B C 1
ATOM 3924 O O . THR B 1 181 ? 5.32 -39.188 -13.461 1 91.94 181 THR B O 1
ATOM 3927 N N . THR B 1 182 ? 6.609 -38.062 -12.023 1 93.44 182 THR B N 1
ATOM 3928 C CA . THR B 1 182 ? 5.625 -37.969 -10.953 1 93.44 182 THR B CA 1
ATOM 3929 C C . THR B 1 182 ? 5.656 -36.594 -10.312 1 93.44 182 THR B C 1
ATOM 3931 O O . THR B 1 182 ? 6.73 -36.031 -10.109 1 93.44 182 THR B O 1
ATOM 3934 N N . LEU B 1 183 ? 4.484 -36.062 -10.055 1 95.88 183 LEU B N 1
ATOM 3935 C CA . LEU B 1 183 ? 4.344 -34.781 -9.367 1 95.88 183 LEU B CA 1
ATOM 3936 C C . LEU B 1 183 ? 3.266 -34.875 -8.289 1 95.88 183 LEU B C 1
ATOM 3938 O O . LEU B 1 183 ? 2.158 -35.344 -8.547 1 95.88 183 LEU B O 1
ATOM 3942 N N . THR B 1 184 ? 3.609 -34.469 -7.113 1 96 184 THR B N 1
ATOM 3943 C CA . THR B 1 184 ? 2.658 -34.5 -6.008 1 96 184 THR B CA 1
ATOM 3944 C C . THR B 1 184 ? 2.336 -33.062 -5.551 1 96 184 THR B C 1
ATOM 3946 O O . THR B 1 184 ? 3.242 -32.25 -5.312 1 96 184 THR B O 1
ATOM 3949 N N . VAL B 1 185 ? 1.087 -32.812 -5.445 1 95.81 185 VAL B N 1
ATOM 3950 C CA . VAL B 1 185 ? 0.572 -31.531 -4.988 1 95.81 185 VAL B CA 1
ATOM 3951 C C . VAL B 1 185 ? -0.161 -31.703 -3.66 1 95.81 185 VAL B C 1
ATOM 3953 O O . VAL B 1 185 ? -0.988 -32.625 -3.518 1 95.81 185 VAL B O 1
ATOM 3956 N N . ARG B 1 186 ? 0.161 -30.875 -2.711 1 94.19 186 ARG B N 1
ATOM 3957 C CA . ARG B 1 186 ? -0.495 -30.922 -1.407 1 94.19 186 ARG B CA 1
ATOM 3958 C C . ARG B 1 186 ? -1.005 -29.547 -1.008 1 94.19 186 ARG B C 1
ATOM 3960 O O . ARG B 1 186 ? -0.412 -28.531 -1.376 1 94.19 186 ARG B O 1
ATOM 3967 N N . ASN B 1 187 ? -2.092 -29.609 -0.351 1 90.56 187 ASN B N 1
ATOM 3968 C CA . ASN B 1 187 ? -2.613 -28.391 0.285 1 90.56 187 ASN B CA 1
ATOM 3969 C C . ASN B 1 187 ? -2.016 -28.188 1.674 1 90.56 187 ASN B C 1
ATOM 3971 O O . ASN B 1 187 ? -2.23 -29.016 2.574 1 90.56 187 ASN B O 1
ATOM 3975 N N . VAL B 1 188 ? -1.233 -27.172 1.833 1 84.88 188 VAL B N 1
ATOM 3976 C CA . VAL B 1 188 ? -0.6 -26.859 3.109 1 84.88 188 VAL B CA 1
ATOM 3977 C C . VAL B 1 188 ? -1.39 -25.766 3.82 1 84.88 188 VAL B C 1
ATOM 3979 O O . VAL B 1 188 ? -1.766 -24.766 3.207 1 84.88 188 VAL B O 1
ATOM 3982 N N . LYS B 1 189 ? -1.585 -25.953 5.105 1 77.88 189 LYS B N 1
ATOM 3983 C CA . LYS B 1 189 ? -2.41 -25.047 5.906 1 77.88 189 LYS B CA 1
ATOM 3984 C C . LYS B 1 189 ? -1.926 -23.609 5.789 1 77.88 189 LYS B C 1
ATOM 3986 O O . LYS B 1 189 ? -0.73 -23.344 5.922 1 77.88 189 LYS B O 1
ATOM 3991 N N . HIS B 1 190 ? -2.816 -22.75 5.41 1 73.25 190 HIS B N 1
ATOM 3992 C CA . HIS B 1 190 ? -2.719 -21.297 5.355 1 73.25 190 HIS B CA 1
ATOM 3993 C C . HIS B 1 190 ? -1.833 -20.844 4.199 1 73.25 190 HIS B C 1
ATOM 3995 O O . HIS B 1 190 ? -1.614 -19.641 4.012 1 73.25 190 HIS B O 1
ATOM 4001 N N . THR B 1 191 ? -1.199 -21.781 3.41 1 77.44 191 THR B N 1
ATOM 4002 C CA . THR B 1 191 ? -0.346 -21.328 2.318 1 77.44 191 THR B CA 1
ATOM 4003 C C . THR B 1 191 ? -0.941 -21.719 0.969 1 77.44 191 THR B C 1
ATOM 4005 O O . THR B 1 191 ? -0.738 -21.031 -0.029 1 77.44 191 THR B O 1
ATOM 4008 N N . GLY B 1 192 ? -1.664 -22.859 0.964 1 87.75 192 GLY B N 1
ATOM 4009 C CA . GLY B 1 192 ? -2.254 -23.297 -0.292 1 87.75 192 GLY B CA 1
ATOM 4010 C C . GLY B 1 192 ? -1.533 -24.469 -0.913 1 87.75 192 GLY B C 1
ATOM 4011 O O . GLY B 1 192 ? -1.004 -25.328 -0.2 1 87.75 192 GLY B O 1
ATOM 4012 N N . LEU B 1 193 ? -1.507 -24.562 -2.209 1 94.19 193 LEU B N 1
ATOM 4013 C CA . LEU B 1 193 ? -0.989 -25.719 -2.916 1 94.19 193 LEU B CA 1
ATOM 4014 C C . LEU B 1 193 ? 0.525 -25.641 -3.074 1 94.19 193 LEU B C 1
ATOM 4016 O O . LEU B 1 193 ? 1.053 -24.594 -3.469 1 94.19 193 LEU B O 1
ATOM 4020 N N . ARG B 1 194 ? 1.132 -26.734 -2.771 1 94.06 194 ARG B N 1
ATOM 4021 C CA . ARG B 1 194 ? 2.576 -26.875 -2.93 1 94.06 194 ARG B CA 1
ATOM 4022 C C . ARG B 1 194 ? 2.936 -28.141 -3.682 1 94.06 194 ARG B C 1
ATOM 4024 O O . ARG B 1 194 ? 2.252 -29.156 -3.553 1 94.06 194 ARG B O 1
ATOM 4031 N N . ILE B 1 195 ? 3.977 -27.953 -4.426 1 95 195 ILE B N 1
ATOM 4032 C CA . ILE B 1 195 ? 4.578 -29.156 -4.98 1 95 195 ILE B CA 1
ATOM 4033 C C . ILE B 1 195 ? 5.527 -29.781 -3.957 1 95 195 ILE B C 1
ATOM 4035 O O . ILE B 1 195 ? 6.531 -29.156 -3.584 1 95 195 ILE B O 1
ATOM 4039 N N . THR B 1 196 ? 5.23 -30.984 -3.549 1 92.81 196 THR B N 1
ATOM 4040 C CA . THR B 1 196 ? 6.051 -31.594 -2.512 1 92.81 196 THR B CA 1
ATOM 4041 C C . THR B 1 196 ? 6.996 -32.625 -3.113 1 92.81 196 THR B C 1
ATOM 4043 O O . THR B 1 196 ? 7.98 -33.031 -2.479 1 92.81 196 THR B O 1
ATOM 4046 N N . ARG B 1 197 ? 6.672 -33.062 -4.293 1 93.06 197 ARG B N 1
ATOM 4047 C CA . ARG B 1 197 ? 7.52 -34 -5.051 1 93.06 197 ARG B CA 1
ATOM 4048 C C . ARG B 1 197 ? 7.371 -33.75 -6.551 1 93.06 197 ARG B C 1
ATOM 4050 O O . ARG B 1 197 ? 6.262 -33.562 -7.047 1 93.06 197 ARG B O 1
ATOM 4057 N N . PHE B 1 198 ? 8.5 -33.781 -7.184 1 94.56 198 PHE B N 1
ATOM 4058 C CA . PHE B 1 198 ? 8.516 -33.656 -8.633 1 94.56 198 PHE B CA 1
ATOM 4059 C C . PHE B 1 198 ? 9.695 -34.406 -9.242 1 94.56 198 PHE B C 1
ATOM 4061 O O . PHE B 1 198 ? 10.844 -33.969 -9.133 1 94.56 198 PHE B O 1
ATOM 4068 N N . VAL B 1 199 ? 9.422 -35.469 -9.797 1 92.88 199 VAL B N 1
ATOM 4069 C CA . VAL B 1 199 ? 10.391 -36.281 -10.531 1 92.88 199 VAL B CA 1
ATOM 4070 C C . VAL B 1 199 ? 10.062 -36.25 -12.023 1 92.88 199 VAL B C 1
ATOM 4072 O O . VAL B 1 199 ? 8.945 -36.594 -12.422 1 92.88 199 VAL B O 1
ATOM 4075 N N . SER B 1 200 ? 10.938 -35.812 -12.781 1 91.38 200 SER B N 1
ATOM 4076 C CA . SER B 1 200 ? 10.797 -35.812 -14.227 1 91.38 200 SER B CA 1
ATOM 4077 C C . SER B 1 200 ? 11.797 -36.781 -14.875 1 91.38 200 SER B C 1
ATOM 4079 O O . SER B 1 200 ? 13.008 -36.531 -14.836 1 91.38 200 SER B O 1
ATOM 4081 N N . ASN B 1 201 ? 11.266 -37.75 -15.438 1 88.69 201 ASN B N 1
ATOM 4082 C CA . ASN B 1 201 ? 12.094 -38.781 -16.094 1 88.69 201 ASN B CA 1
ATOM 4083 C C . ASN B 1 201 ? 13.219 -39.25 -15.172 1 88.69 201 ASN B C 1
ATOM 4085 O O . ASN B 1 201 ? 14.383 -39.281 -15.57 1 88.69 201 ASN B O 1
ATOM 4089 N N . GLY B 1 202 ? 12.828 -39.438 -14.016 1 88.38 202 GLY B N 1
ATOM 4090 C CA . GLY B 1 202 ? 13.75 -40.062 -13.055 1 88.38 202 GLY B CA 1
ATOM 4091 C C . GLY B 1 202 ? 14.586 -39.031 -12.32 1 88.38 202 GLY B C 1
ATOM 4092 O O . GLY B 1 202 ? 15.344 -39.375 -11.406 1 88.38 202 GLY B O 1
ATOM 4093 N N . THR B 1 203 ? 14.5 -37.781 -12.672 1 91.06 203 THR B N 1
ATOM 4094 C CA . THR B 1 203 ? 15.297 -36.75 -12.062 1 91.06 203 THR B CA 1
ATOM 4095 C C . THR B 1 203 ? 14.469 -35.938 -11.07 1 91.06 203 THR B C 1
ATOM 4097 O O . THR B 1 203 ? 13.344 -35.531 -11.367 1 91.06 203 THR B O 1
ATOM 4100 N N . ASP B 1 204 ? 15.031 -35.781 -9.914 1 92.06 204 ASP B N 1
ATOM 4101 C CA . ASP B 1 204 ? 14.406 -34.906 -8.938 1 92.06 204 ASP B CA 1
ATOM 4102 C C . ASP B 1 204 ? 14.523 -33.438 -9.367 1 92.06 204 ASP B C 1
ATOM 4104 O O . ASP B 1 204 ? 15.594 -32.844 -9.266 1 92.06 204 ASP B O 1
ATOM 4108 N N . VAL B 1 205 ? 13.469 -32.938 -9.734 1 89.38 205 VAL B N 1
ATOM 4109 C CA . VAL B 1 205 ? 13.453 -31.609 -10.336 1 89.38 205 VAL B CA 1
ATOM 4110 C C . VAL B 1 205 ? 13.766 -30.547 -9.273 1 89.38 205 VAL B C 1
ATOM 4112 O O . VAL B 1 205 ? 14.516 -29.609 -9.523 1 89.38 205 VAL B O 1
ATOM 4115 N N . LEU B 1 206 ? 13.18 -30.641 -8.125 1 86.94 206 LEU B N 1
ATOM 4116 C CA . LEU B 1 206 ? 13.406 -29.656 -7.066 1 86.94 206 LEU B CA 1
ATOM 4117 C C . LEU B 1 206 ? 14.883 -29.641 -6.664 1 86.94 206 LEU B C 1
ATOM 4119 O O . LEU B 1 206 ? 15.453 -28.562 -6.477 1 86.94 206 LEU B O 1
ATOM 4123 N N . ALA B 1 207 ? 15.477 -30.75 -6.535 1 86.81 207 ALA B N 1
ATOM 4124 C CA . ALA B 1 207 ? 16.891 -30.828 -6.227 1 86.81 207 ALA B CA 1
ATOM 4125 C C . ALA B 1 207 ? 17.734 -30.188 -7.328 1 86.81 207 ALA B C 1
ATOM 4127 O O . ALA B 1 207 ? 18.703 -29.484 -7.047 1 86.81 207 ALA B O 1
ATOM 4128 N N . GLY B 1 208 ? 17.359 -30.484 -8.477 1 85.19 208 GLY B N 1
ATOM 4129 C CA . GLY B 1 208 ? 18.047 -29.875 -9.602 1 85.19 208 GLY B CA 1
ATOM 4130 C C . GLY B 1 208 ? 17.953 -28.359 -9.602 1 85.19 208 GLY B C 1
ATOM 4131 O O . GLY B 1 208 ? 18.953 -27.656 -9.805 1 85.19 208 GLY B O 1
ATOM 4132 N N . LEU B 1 209 ? 16.75 -27.859 -9.352 1 82.12 209 LEU B N 1
ATOM 4133 C CA . LEU B 1 209 ? 16.531 -26.422 -9.312 1 82.12 209 LEU B CA 1
ATOM 4134 C C . LEU B 1 209 ? 17.375 -25.781 -8.219 1 82.12 209 LEU B C 1
ATOM 4136 O O . LEU B 1 209 ? 17.938 -24.703 -8.422 1 82.12 209 LEU B O 1
ATOM 4140 N N . ARG B 1 210 ? 17.422 -26.375 -7.113 1 82.19 210 ARG B N 1
ATOM 4141 C CA . ARG B 1 210 ? 18.219 -25.859 -6.016 1 82.19 210 ARG B CA 1
ATOM 4142 C C . ARG B 1 210 ? 19.688 -25.734 -6.418 1 82.19 210 ARG B C 1
ATOM 4144 O O . ARG B 1 210 ? 20.344 -24.734 -6.129 1 82.19 210 ARG B O 1
ATOM 4151 N N . ARG B 1 211 ? 20.188 -26.688 -7.082 1 79.06 211 ARG B N 1
ATOM 4152 C CA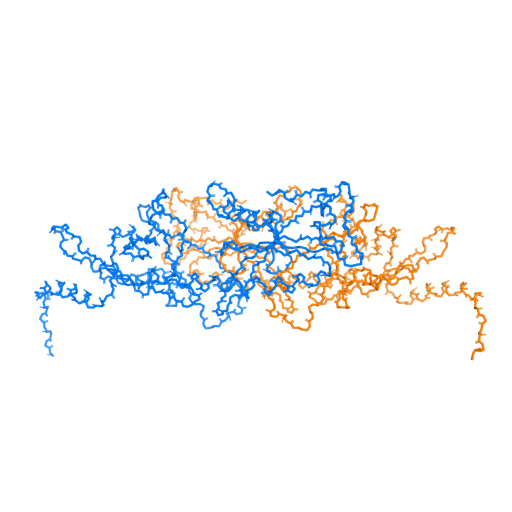 . ARG B 1 211 ? 21.578 -26.719 -7.5 1 79.06 211 ARG B CA 1
ATOM 4153 C C . ARG B 1 211 ? 21.859 -25.641 -8.555 1 79.06 211 ARG B C 1
ATOM 4155 O O . ARG B 1 211 ? 22.844 -24.922 -8.461 1 79.06 211 ARG B O 1
ATOM 4162 N N . VAL B 1 212 ? 20.938 -25.531 -9.414 1 74 212 VAL B N 1
ATOM 4163 C CA . VAL B 1 212 ? 21.172 -24.672 -10.57 1 74 212 VAL B CA 1
ATOM 4164 C C . VAL B 1 212 ? 20.906 -23.219 -10.195 1 74 212 VAL B C 1
ATOM 4166 O O . VAL B 1 212 ? 21.625 -22.328 -10.641 1 74 212 VAL B O 1
ATOM 4169 N N . LEU B 1 213 ? 19.922 -23.016 -9.375 1 72.75 213 LEU B N 1
ATOM 4170 C CA . LEU B 1 213 ? 19.516 -21.656 -9.078 1 72.75 213 LEU B CA 1
ATOM 4171 C C . LEU B 1 213 ? 20.047 -21.203 -7.723 1 72.75 213 LEU B C 1
ATOM 4173 O O . LEU B 1 213 ? 19.875 -20.047 -7.336 1 72.75 213 LEU B O 1
ATOM 4177 N N . GLY B 1 214 ? 20.656 -22.141 -7.082 1 72.88 214 GLY B N 1
ATOM 4178 C CA . GLY B 1 214 ? 21.172 -21.781 -5.773 1 72.88 214 GLY B CA 1
ATOM 4179 C C . GLY B 1 214 ? 20.094 -21.484 -4.758 1 72.88 214 GLY B C 1
ATOM 4180 O O . GLY B 1 214 ? 20.234 -20.578 -3.936 1 72.88 214 GLY B O 1
ATOM 4181 N N . LEU B 1 215 ? 19.062 -22.219 -4.867 1 75.31 215 LEU B N 1
ATOM 4182 C CA . LEU B 1 215 ? 17.953 -22.016 -3.932 1 75.31 215 LEU B CA 1
ATOM 4183 C C . LEU B 1 215 ? 18.281 -22.609 -2.566 1 75.31 215 LEU B C 1
ATOM 4185 O O . LEU B 1 215 ? 18.984 -23.625 -2.479 1 75.31 215 LEU B O 1
ATOM 4189 N N . ARG B 1 216 ? 17.797 -22.062 -1.597 1 75.62 216 ARG B N 1
ATOM 4190 C CA . ARG B 1 216 ? 17.969 -22.547 -0.231 1 75.62 216 ARG B CA 1
ATOM 4191 C C . ARG B 1 216 ? 17.172 -23.828 0.013 1 75.62 216 ARG B C 1
ATOM 4193 O O . ARG B 1 216 ? 16.188 -24.078 -0.668 1 75.62 216 ARG B O 1
ATOM 4200 N N . ALA B 1 217 ? 17.625 -24.5 1.013 1 76.06 217 ALA B N 1
ATOM 4201 C CA . ALA B 1 217 ? 16.938 -25.734 1.378 1 76.06 217 ALA B CA 1
ATOM 4202 C C . ALA B 1 217 ? 15.516 -25.453 1.855 1 76.06 217 ALA B C 1
ATOM 4204 O O . ALA B 1 217 ? 14.625 -26.281 1.693 1 76.06 217 ALA B O 1
ATOM 4205 N N . SER B 1 218 ? 15.266 -24.25 2.359 1 78 218 SER B N 1
ATOM 4206 C CA . SER B 1 218 ? 13.969 -23.875 2.895 1 78 218 SER B CA 1
ATOM 4207 C C . SER B 1 218 ? 13.023 -23.422 1.783 1 78 218 SER B C 1
ATOM 4209 O O . SER B 1 218 ? 11.852 -23.141 2.037 1 78 218 SER B O 1
ATOM 4211 N N . THR B 1 219 ? 13.477 -23.547 0.603 1 82.38 219 THR B N 1
ATOM 4212 C CA . THR B 1 219 ? 12.656 -23.094 -0.513 1 82.38 219 THR B CA 1
ATOM 4213 C C . THR B 1 219 ? 11.68 -24.172 -0.941 1 82.38 219 THR B C 1
ATOM 4215 O O . THR B 1 219 ? 12.039 -25.359 -1.009 1 82.38 219 THR B O 1
ATOM 4218 N N . HIS B 1 220 ? 10.492 -23.812 -1.055 1 85.81 220 HIS B N 1
ATOM 4219 C CA . HIS B 1 220 ? 9.5 -24.719 -1.609 1 85.81 220 HIS B CA 1
ATOM 4220 C C . HIS B 1 220 ? 8.852 -24.141 -2.859 1 85.81 220 HIS B C 1
ATOM 4222 O O . HIS B 1 220 ? 9.023 -22.953 -3.158 1 85.81 220 HIS B O 1
ATOM 4228 N N . LEU B 1 221 ? 8.156 -25.031 -3.635 1 90 221 LEU B N 1
ATOM 4229 C CA . LEU B 1 221 ? 7.434 -24.594 -4.82 1 90 221 LEU B CA 1
ATOM 4230 C C . LEU B 1 221 ? 5.961 -24.375 -4.504 1 90 221 LEU B C 1
ATOM 4232 O O . LEU B 1 221 ? 5.238 -25.328 -4.203 1 90 221 LEU B O 1
ATOM 4236 N N . GLN B 1 222 ? 5.629 -23.141 -4.637 1 91 222 GLN B N 1
ATOM 4237 C CA . GLN B 1 222 ? 4.254 -22.734 -4.383 1 91 222 GLN B CA 1
ATOM 4238 C C . GLN B 1 222 ? 3.479 -22.578 -5.688 1 91 222 GLN B C 1
ATOM 4240 O O . GLN B 1 222 ? 3.979 -21.984 -6.645 1 91 222 GLN B O 1
ATOM 4245 N N . LEU B 1 223 ? 2.287 -23.203 -5.66 1 94.12 223 LEU B N 1
ATOM 4246 C CA . LEU B 1 223 ? 1.436 -23.016 -6.828 1 94.12 223 LEU B CA 1
ATOM 4247 C C . LEU B 1 223 ? 0.552 -21.781 -6.668 1 94.12 223 LEU B C 1
ATOM 4249 O O . LEU B 1 223 ? -0.082 -21.594 -5.625 1 94.12 223 LEU B O 1
ATOM 4253 N N . THR B 1 224 ? 0.562 -21 -7.684 1 89.88 224 THR B N 1
ATOM 4254 C CA . THR B 1 224 ? -0.254 -19.781 -7.727 1 89.88 224 THR B CA 1
ATOM 4255 C C . THR B 1 224 ? -1.156 -19.781 -8.961 1 89.88 224 THR B C 1
ATOM 4257 O O . THR B 1 224 ? -0.688 -20 -10.078 1 89.88 224 THR B O 1
ATOM 4260 N N . PRO B 1 225 ? -2.416 -19.531 -8.766 1 88.88 225 PRO B N 1
ATOM 4261 C CA . PRO B 1 225 ? -3.305 -19.5 -9.93 1 88.88 225 PRO B CA 1
ATOM 4262 C C . PRO B 1 225 ? -3.113 -18.234 -10.773 1 88.88 225 PRO B C 1
ATOM 4264 O O . PRO B 1 225 ? -2.873 -17.156 -10.227 1 88.88 225 PRO B O 1
ATOM 4267 N N . THR B 1 226 ? -3.17 -18.328 -12.047 1 84.56 226 THR B N 1
ATOM 4268 C CA . THR B 1 226 ? -3.096 -17.188 -12.945 1 84.56 226 THR B CA 1
ATOM 4269 C C . THR B 1 226 ? -4.492 -16.641 -13.242 1 84.5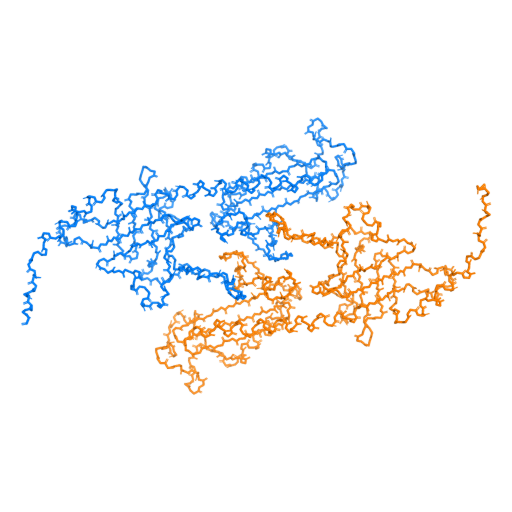6 226 THR B C 1
ATOM 4271 O O . THR B 1 226 ? -4.633 -15.539 -13.773 1 84.56 226 THR B O 1
ATOM 4274 N N . LEU B 1 227 ? -5.508 -17.406 -12.945 1 79.56 227 LEU B N 1
ATOM 4275 C CA . LEU B 1 227 ? -6.91 -17.125 -13.234 1 79.56 227 LEU B CA 1
ATOM 4276 C C . LEU B 1 227 ? -7.176 -17.172 -14.734 1 79.56 227 LEU B C 1
ATOM 4278 O O . LEU B 1 227 ? -8.172 -16.641 -15.211 1 79.56 227 LEU B O 1
ATOM 4282 N N . LEU B 1 228 ? -6.223 -17.828 -15.422 1 84.94 228 LEU B N 1
ATOM 4283 C CA . LEU B 1 228 ? -6.371 -18.047 -16.859 1 84.94 228 LEU B CA 1
ATOM 4284 C C . LEU B 1 228 ? -6.656 -19.516 -17.156 1 84.94 228 LEU B C 1
ATOM 4286 O O . LEU B 1 228 ? -6.418 -20.375 -16.312 1 84.94 228 LEU B O 1
ATOM 4290 N N . TYR B 1 229 ? -7.215 -19.625 -18.344 1 90.81 229 TYR B N 1
ATOM 4291 C CA . TYR B 1 229 ? -7.523 -20.969 -18.844 1 90.81 229 TYR B CA 1
ATOM 4292 C C . TYR B 1 229 ? -6.832 -21.234 -20.172 1 90.81 229 TYR B C 1
ATOM 4294 O O . TYR B 1 229 ? -6.633 -20.312 -20.969 1 90.81 229 TYR B O 1
ATOM 4302 N N . LYS B 1 230 ? -6.453 -22.453 -20.312 1 91.06 230 LYS B N 1
ATOM 4303 C CA . LYS B 1 230 ? -5.898 -22.828 -21.609 1 91.06 230 LYS B CA 1
ATOM 4304 C C . LYS B 1 230 ? -6.953 -22.719 -22.703 1 91.06 230 LYS B C 1
ATOM 4306 O O . LYS B 1 230 ? -6.656 -22.266 -23.812 1 91.06 230 LYS B O 1
ATOM 4311 N N . ASN B 1 231 ? -8.125 -23.141 -22.422 1 90.94 231 ASN B N 1
ATOM 4312 C CA . ASN B 1 231 ? -9.297 -22.906 -23.266 1 90.94 231 ASN B CA 1
ATOM 4313 C C . ASN B 1 231 ? -10.219 -21.859 -22.641 1 90.94 231 ASN B C 1
ATOM 4315 O O . ASN B 1 231 ? -11.062 -22.188 -21.797 1 90.94 231 ASN B O 1
ATOM 4319 N N . PHE B 1 232 ? -10.125 -20.719 -23.125 1 85.12 232 PHE B N 1
ATOM 4320 C CA . PHE B 1 232 ? -10.812 -19.594 -22.516 1 85.12 232 PHE B CA 1
ATOM 4321 C C . PHE B 1 232 ? -12.32 -19.703 -22.703 1 85.12 232 PHE B C 1
ATOM 4323 O O . PHE B 1 232 ? -13.086 -19.453 -21.766 1 85.12 232 PHE B O 1
ATOM 4330 N N . GLU B 1 233 ? -12.758 -20.062 -23.891 1 85.81 233 GLU B N 1
ATOM 4331 C CA . GLU B 1 233 ? -14.188 -20.125 -24.188 1 85.81 233 GLU B CA 1
ATOM 4332 C C . GLU B 1 233 ? -14.891 -21.141 -23.297 1 85.81 233 GLU B C 1
ATOM 4334 O O . GLU B 1 233 ? -15.977 -20.875 -22.781 1 85.81 233 GLU B O 1
ATOM 4339 N N . ARG B 1 234 ? -14.211 -22.219 -23.094 1 88.12 234 ARG B N 1
ATOM 4340 C CA . ARG B 1 234 ? -14.828 -23.281 -22.328 1 88.12 234 ARG B CA 1
ATOM 4341 C C . ARG B 1 234 ? -14.438 -23.203 -20.844 1 88.12 234 ARG B C 1
ATOM 4343 O O . ARG B 1 234 ? -14.906 -23.984 -20.031 1 88.12 234 ARG B O 1
ATOM 4350 N N . GLN B 1 235 ? -13.539 -22.266 -20.5 1 86.19 235 GLN B N 1
ATOM 4351 C CA . GLN B 1 235 ? -12.992 -22.141 -19.156 1 86.19 235 GLN B CA 1
ATOM 4352 C C . GLN B 1 235 ? -12.461 -23.484 -18.656 1 86.19 235 GLN B C 1
ATOM 4354 O O . GLN B 1 235 ? -12.812 -23.922 -17.547 1 86.19 235 GLN B O 1
ATOM 4359 N N . ALA B 1 236 ? -11.703 -24.094 -19.578 1 91.5 236 ALA B N 1
ATOM 4360 C CA . ALA B 1 236 ? -11.109 -25.391 -19.281 1 91.5 236 ALA B CA 1
ATOM 4361 C C . ALA B 1 236 ? -9.586 -25.328 -19.281 1 91.5 236 ALA B C 1
ATOM 4363 O O . ALA B 1 236 ? -8.992 -24.594 -20.094 1 91.5 236 ALA B O 1
ATOM 4364 N N . GLY B 1 237 ? -9.039 -26.125 -18.375 1 94.75 237 GLY B N 1
ATOM 4365 C CA . GLY B 1 237 ? -7.594 -26.078 -18.234 1 94.75 237 GLY B CA 1
ATOM 4366 C C . GLY B 1 237 ? -7.117 -24.875 -17.438 1 94.75 237 GLY B C 1
ATOM 4367 O O . GLY B 1 237 ? -6.652 -23.891 -18.016 1 94.75 237 GLY B O 1
ATOM 4368 N N . GLU B 1 238 ? -7.164 -24.953 -16.156 1 94.12 238 GLU B N 1
ATOM 4369 C CA . GLU B 1 238 ? -6.746 -23.859 -15.289 1 94.12 238 GLU B CA 1
ATOM 4370 C C . GLU B 1 238 ? -5.227 -23.719 -15.25 1 94.12 238 GLU B C 1
ATOM 4372 O O . GLU B 1 238 ? -4.527 -24.672 -14.898 1 94.12 238 GLU B O 1
ATOM 4377 N N . ALA B 1 239 ? -4.801 -22.578 -15.586 1 93.19 239 ALA B N 1
ATOM 4378 C CA . ALA B 1 239 ? -3.363 -22.344 -15.641 1 93.19 239 ALA B CA 1
ATOM 4379 C C . ALA B 1 239 ? -2.832 -21.859 -14.297 1 93.19 239 ALA B C 1
ATOM 4381 O O . ALA B 1 239 ? -3.379 -20.938 -13.695 1 93.19 239 ALA B O 1
ATOM 4382 N N . TRP B 1 240 ? -1.837 -22.484 -13.844 1 94.06 240 TRP B N 1
ATOM 4383 C CA . TRP B 1 240 ? -1.147 -22.141 -12.602 1 94.06 240 TRP B CA 1
ATOM 4384 C C . TRP B 1 240 ? 0.348 -21.969 -12.836 1 94.06 240 TRP B C 1
ATOM 4386 O O . TRP B 1 240 ? 0.865 -22.344 -13.891 1 94.06 240 TRP B O 1
ATOM 4396 N N . ARG B 1 241 ? 1.004 -21.328 -11.891 1 92.62 241 ARG B N 1
ATOM 4397 C CA . ARG B 1 241 ? 2.455 -21.188 -11.914 1 92.62 241 ARG B CA 1
ATOM 4398 C C . ARG B 1 241 ? 3.078 -21.703 -10.617 1 92.62 241 ARG B C 1
ATOM 4400 O O . ARG B 1 241 ? 2.543 -21.484 -9.531 1 92.62 241 ARG B O 1
ATOM 4407 N N . ALA B 1 242 ? 4.168 -22.406 -10.797 1 92.19 242 ALA B N 1
ATOM 4408 C CA . ALA B 1 242 ? 4.98 -22.781 -9.648 1 92.19 242 ALA B CA 1
ATOM 4409 C C . ALA B 1 242 ? 6.039 -21.719 -9.352 1 92.19 242 ALA B C 1
ATOM 4411 O O . ALA B 1 242 ? 6.855 -21.391 -10.219 1 92.19 242 ALA B O 1
ATOM 4412 N N . VAL B 1 243 ? 5.973 -21.25 -8.164 1 87.44 243 VAL B N 1
ATOM 4413 C CA . VAL B 1 243 ? 6.918 -20.203 -7.766 1 87.44 243 VAL B CA 1
ATOM 4414 C C . VAL B 1 243 ? 7.75 -20.688 -6.578 1 87.44 243 VAL B C 1
ATOM 4416 O O . VAL B 1 243 ? 7.219 -21.297 -5.648 1 87.44 243 VAL B O 1
ATOM 4419 N N . ALA B 1 244 ? 9.078 -20.438 -6.707 1 83.69 244 ALA B N 1
ATOM 4420 C CA . ALA B 1 244 ? 9.953 -20.75 -5.582 1 83.69 244 ALA B CA 1
ATOM 4421 C C . ALA B 1 244 ? 9.789 -19.75 -4.453 1 83.69 244 ALA B C 1
ATOM 4423 O O . ALA B 1 244 ? 9.984 -18.547 -4.656 1 83.69 244 ALA B O 1
ATOM 4424 N N . VAL B 1 245 ? 9.406 -20.234 -3.334 1 81.12 245 VAL B N 1
ATOM 4425 C CA . VAL B 1 245 ? 9.18 -19.375 -2.176 1 81.12 245 VAL B CA 1
ATOM 4426 C C . VAL B 1 245 ? 10.016 -19.859 -0.996 1 81.12 245 VAL B C 1
ATOM 4428 O O . VAL B 1 245 ? 10.094 -21.078 -0.748 1 81.12 245 VAL B O 1
ATOM 4431 N N . GLU B 1 246 ? 10.656 -18.938 -0.397 1 74.81 246 GLU B N 1
ATOM 4432 C CA . GLU B 1 246 ? 11.43 -19.281 0.788 1 74.81 246 GLU B CA 1
ATOM 4433 C C . GLU B 1 246 ? 10.562 -19.266 2.043 1 74.81 246 GLU B C 1
ATOM 4435 O O . GLU B 1 246 ? 9.773 -18.328 2.246 1 74.81 246 GLU B O 1
ATOM 4440 N N . ASP B 1 247 ? 10.609 -20.375 2.713 1 68.81 247 ASP B N 1
ATOM 4441 C CA . ASP B 1 247 ? 9.938 -20.391 4.008 1 68.81 247 ASP B CA 1
ATOM 4442 C C . ASP B 1 247 ? 10.625 -19.469 5 1 68.81 247 ASP B C 1
ATOM 4444 O O . ASP B 1 247 ? 11.859 -19.391 5.043 1 68.81 247 ASP B O 1
ATOM 4448 N N . PRO B 1 248 ? 9.789 -18.547 5.547 1 59.62 248 PRO B N 1
ATOM 4449 C CA . PRO B 1 248 ? 10.461 -17.641 6.484 1 59.62 248 PRO B CA 1
ATOM 4450 C C . PRO B 1 248 ? 11.297 -18.391 7.52 1 59.62 248 PRO B C 1
ATOM 4452 O O . PRO B 1 248 ? 10.938 -19.484 7.93 1 59.62 248 PRO B O 1
ATOM 4455 N N . SER B 1 249 ? 12.617 -18.438 7.348 1 54.91 249 SER B N 1
ATOM 4456 C CA . SER B 1 249 ? 13.391 -19.016 8.438 1 54.91 249 SER B CA 1
ATOM 4457 C C . SER B 1 249 ? 12.742 -18.734 9.789 1 54.91 249 SER B C 1
ATOM 4459 O O . SER B 1 249 ? 11.82 -17.906 9.875 1 54.91 249 SER B O 1
ATOM 4461 N N . ASP B 1 250 ? 13.391 -19.312 10.812 1 50.09 250 ASP B N 1
ATOM 4462 C CA . ASP B 1 250 ? 13.102 -19.156 12.234 1 50.09 250 ASP B CA 1
ATOM 4463 C C . ASP B 1 250 ? 12.984 -17.688 12.617 1 50.09 250 ASP B C 1
ATOM 4465 O O . ASP B 1 250 ? 13.984 -16.984 12.703 1 50.09 250 ASP B O 1
ATOM 4469 N N . GLY B 1 251 ? 11.773 -17.156 12.68 1 51.94 251 GLY B N 1
ATOM 4470 C CA . GLY B 1 251 ? 11.297 -15.969 13.359 1 51.94 251 GLY B CA 1
ATOM 4471 C C . GLY B 1 251 ? 11.406 -14.711 12.508 1 51.94 251 GLY B C 1
ATOM 4472 O O . GLY B 1 251 ? 12.008 -14.734 11.438 1 51.94 251 GLY B O 1
ATOM 4473 N N . PRO B 1 252 ? 10.5 -13.891 12.625 1 53.88 252 PRO B N 1
ATOM 4474 C CA . PRO B 1 252 ? 10.523 -12.57 12 1 53.88 252 PRO B CA 1
ATOM 4475 C C . PRO B 1 252 ? 11.898 -11.914 12.039 1 53.88 252 PRO B C 1
ATOM 4477 O O . PRO B 1 252 ? 12.539 -11.875 13.102 1 53.88 252 PRO B O 1
ATOM 4480 N N . SER B 1 253 ? 12.617 -12.031 10.898 1 63.59 253 SER B N 1
ATOM 4481 C CA . SER B 1 253 ? 13.836 -11.234 10.93 1 63.59 253 SER B CA 1
ATOM 4482 C C . SER B 1 253 ? 13.539 -9.766 11.219 1 63.59 253 SER B C 1
ATOM 4484 O O . SER B 1 253 ? 12.477 -9.258 10.836 1 63.59 253 SER B O 1
ATOM 4486 N N . GLY B 1 254 ? 13.992 -9.156 12.18 1 76.69 254 GLY B N 1
ATOM 4487 C CA . GLY B 1 254 ? 13.891 -7.738 12.508 1 76.69 254 GLY B CA 1
ATOM 4488 C C . GLY B 1 254 ? 14.445 -6.836 11.422 1 76.69 254 GLY B C 1
ATOM 4489 O O . GLY B 1 254 ? 14.352 -5.609 11.523 1 76.69 254 GLY B O 1
ATOM 4490 N N . ALA B 1 255 ? 14.867 -7.5 10.242 1 87.19 255 ALA B N 1
ATOM 4491 C CA . ALA B 1 255 ? 15.461 -6.652 9.211 1 87.19 255 ALA B CA 1
ATOM 4492 C C . ALA B 1 255 ? 14.391 -5.934 8.398 1 87.19 255 ALA B C 1
ATOM 4494 O O . ALA B 1 255 ? 13.359 -6.523 8.055 1 87.19 255 ALA B O 1
ATOM 4495 N N . VAL B 1 256 ? 14.641 -4.691 8.141 1 93.19 256 VAL B N 1
ATOM 4496 C CA . VAL B 1 256 ? 13.688 -3.824 7.453 1 93.19 256 VAL B CA 1
ATOM 4497 C C . VAL B 1 256 ? 13.398 -4.375 6.059 1 93.19 256 VAL B C 1
ATOM 4499 O O . VAL B 1 256 ? 12.242 -4.477 5.652 1 93.19 256 VAL B O 1
ATOM 4502 N N . TRP B 1 257 ? 14.359 -4.824 5.336 1 91.69 257 TRP B N 1
ATOM 4503 C CA . TRP B 1 257 ? 14.219 -5.16 3.92 1 91.69 257 TRP B CA 1
ATOM 4504 C C . TRP B 1 257 ? 13.648 -6.562 3.746 1 91.69 257 TRP B C 1
ATOM 4506 O O . TRP B 1 257 ? 13.297 -6.961 2.635 1 91.69 257 TRP B O 1
ATOM 4516 N N . ASP B 1 258 ? 13.477 -7.281 4.836 1 85.62 258 ASP B N 1
ATOM 4517 C CA . ASP B 1 258 ? 12.75 -8.547 4.793 1 85.62 258 ASP B CA 1
ATOM 4518 C C . ASP B 1 258 ? 11.273 -8.32 4.469 1 85.62 258 ASP B C 1
ATOM 4520 O O . ASP B 1 258 ? 10.57 -9.258 4.086 1 85.62 258 ASP B O 1
ATOM 4524 N N . ASP B 1 259 ? 10.883 -7.098 4.602 1 87.12 259 ASP B N 1
ATOM 4525 C CA . ASP B 1 259 ? 9.484 -6.766 4.344 1 87.12 259 ASP B CA 1
ATOM 4526 C C . ASP B 1 259 ? 9.227 -6.594 2.848 1 87.12 259 ASP B C 1
ATOM 4528 O O . ASP B 1 259 ? 8.07 -6.57 2.406 1 87.12 259 ASP B O 1
ATOM 4532 N N . LEU B 1 260 ? 10.266 -6.43 2.119 1 85.19 260 LEU B N 1
ATOM 4533 C CA . LEU B 1 260 ? 10.078 -6.285 0.68 1 85.19 260 LEU B CA 1
ATOM 4534 C C . LEU B 1 260 ? 9.867 -7.645 0.021 1 85.19 260 LEU B C 1
ATOM 4536 O O . LEU B 1 260 ? 10.766 -8.492 0.028 1 85.19 260 LEU B O 1
ATOM 4540 N N . CYS B 1 261 ? 8.727 -7.809 -0.492 1 77.75 261 CYS B N 1
ATOM 4541 C CA . CYS B 1 261 ? 8.359 -9.055 -1.162 1 77.75 261 CYS B CA 1
ATOM 4542 C C . CYS B 1 261 ? 7.875 -8.781 -2.582 1 77.75 261 CYS B C 1
ATOM 4544 O O . CYS B 1 261 ? 6.711 -8.453 -2.791 1 77.75 261 CYS B O 1
ATOM 4546 N N . ILE B 1 262 ? 8.781 -8.93 -3.486 1 75.69 262 ILE B N 1
ATOM 4547 C CA . ILE B 1 262 ? 8.453 -8.719 -4.891 1 75.69 262 ILE B CA 1
ATOM 4548 C C . ILE B 1 262 ? 8.375 -10.062 -5.613 1 75.69 262 ILE B C 1
ATOM 4550 O O . ILE B 1 262 ? 9.242 -10.922 -5.438 1 75.69 262 ILE B O 1
ATOM 4554 N N . THR B 1 263 ? 7.254 -10.281 -6.09 1 67.31 263 THR B N 1
ATOM 4555 C CA . THR B 1 263 ? 7.051 -11.578 -6.723 1 67.31 263 THR B CA 1
ATOM 4556 C C . THR B 1 263 ? 7.352 -11.5 -8.219 1 67.31 263 THR B C 1
ATOM 4558 O O . THR B 1 263 ? 6.973 -10.539 -8.883 1 67.31 263 THR B O 1
ATOM 4561 N N . ASN B 1 264 ? 8.312 -12.344 -8.578 1 65.25 264 ASN B N 1
ATOM 4562 C CA . ASN B 1 264 ? 8.492 -12.617 -10 1 65.25 264 ASN B CA 1
ATOM 4563 C C . ASN B 1 264 ? 7.941 -13.992 -10.375 1 65.25 264 ASN B C 1
ATOM 4565 O O . ASN B 1 264 ? 8.484 -15.016 -9.961 1 65.25 264 ASN B O 1
ATOM 4569 N N . VAL B 1 265 ? 6.844 -13.938 -11.055 1 64 265 VAL B N 1
ATOM 4570 C CA . VAL B 1 265 ? 6.18 -15.195 -11.383 1 64 265 VAL B CA 1
ATOM 4571 C C . VAL B 1 265 ? 6.727 -15.734 -12.695 1 64 265 VAL B C 1
ATOM 4573 O O . VAL B 1 265 ? 6.602 -16.922 -12.984 1 64 265 VAL B O 1
ATOM 4576 N N . GLU B 1 266 ? 7.301 -14.859 -13.406 1 61.81 266 GLU B N 1
ATOM 4577 C CA . GLU B 1 266 ? 7.734 -15.32 -14.719 1 61.81 266 GLU B CA 1
ATOM 4578 C C . GLU B 1 266 ? 9.211 -15.727 -14.703 1 61.81 266 GLU B C 1
ATOM 4580 O O . GLU B 1 266 ? 10.062 -14.938 -14.297 1 61.81 266 GLU B O 1
ATOM 4585 N N . TYR B 1 267 ? 9.414 -16.953 -14.805 1 62.88 267 TYR B N 1
ATOM 4586 C CA . TYR B 1 267 ? 10.766 -17.484 -14.922 1 62.88 267 TYR B CA 1
ATOM 4587 C C . TYR B 1 267 ? 11.156 -17.672 -16.375 1 62.88 267 TYR B C 1
ATOM 4589 O O . TYR B 1 267 ? 10.453 -17.203 -17.281 1 62.88 267 TYR B O 1
ATOM 4597 N N . GLN B 1 268 ? 12.234 -18.312 -16.578 1 61.91 268 GLN B N 1
ATOM 4598 C CA . GLN B 1 268 ? 12.836 -18.578 -17.891 1 61.91 268 GLN B CA 1
ATOM 4599 C C . GLN B 1 268 ? 11.922 -19.438 -18.75 1 61.91 268 GLN B C 1
ATOM 4601 O O . GLN B 1 268 ? 11.148 -20.25 -18.234 1 61.91 268 GLN B O 1
ATOM 4606 N N . ASP B 1 269 ? 11.734 -18.906 -19.953 1 61.59 269 ASP B N 1
ATOM 4607 C CA . ASP B 1 269 ? 10.977 -19.672 -20.938 1 61.59 269 ASP B CA 1
ATOM 4608 C C . ASP B 1 269 ? 11.891 -20.594 -21.75 1 61.59 269 ASP B C 1
ATOM 4610 O O . ASP B 1 269 ? 13.094 -20.328 -21.859 1 61.59 269 ASP B O 1
ATOM 4614 N N . TYR B 1 270 ? 11.414 -21.75 -21.922 1 58.84 270 TYR B N 1
ATOM 4615 C CA . TYR B 1 270 ? 12.008 -22.609 -22.938 1 58.84 270 TYR B CA 1
ATOM 4616 C C . TYR B 1 270 ? 11.094 -22.734 -24.156 1 58.84 270 TYR B C 1
ATOM 4618 O O . TYR B 1 270 ? 9.969 -23.234 -24.047 1 58.84 270 TYR B O 1
ATOM 4626 N N . ALA B 1 271 ? 11.609 -22.25 -25.281 1 63.59 271 ALA B N 1
ATOM 4627 C CA . ALA B 1 271 ? 10.852 -22.281 -26.531 1 63.59 271 ALA B CA 1
ATOM 4628 C C . ALA B 1 271 ? 9.508 -21.562 -26.375 1 63.59 271 ALA B C 1
ATOM 4630 O O . ALA B 1 271 ? 8.484 -22.062 -26.844 1 63.59 271 ALA B O 1
ATOM 4631 N N . GLY B 1 272 ? 9.438 -20.609 -25.594 1 70.31 272 GLY B N 1
ATOM 4632 C CA . GLY B 1 272 ? 8.273 -19.75 -25.469 1 70.31 272 GLY B CA 1
ATOM 4633 C C . GLY B 1 272 ? 7.285 -20.219 -24.422 1 70.31 272 GLY B C 1
ATOM 4634 O O . GLY B 1 272 ? 6.215 -19.625 -24.25 1 70.31 272 GLY B O 1
ATOM 4635 N N . VAL B 1 273 ? 7.586 -21.359 -23.844 1 78.25 273 VAL B N 1
ATOM 4636 C CA . VAL B 1 273 ? 6.684 -21.891 -22.828 1 78.25 273 VAL B CA 1
ATOM 4637 C C . VAL B 1 273 ? 7.34 -21.797 -21.453 1 78.25 273 VAL B C 1
ATOM 4639 O O . VAL B 1 273 ? 8.477 -22.25 -21.266 1 78.25 273 VAL B O 1
ATOM 4642 N N . PRO B 1 274 ? 6.605 -21.25 -20.625 1 81.31 274 PRO B N 1
ATOM 4643 C CA . PRO B 1 274 ? 7.188 -21.172 -19.281 1 81.31 274 PRO B CA 1
ATOM 4644 C C . PRO B 1 274 ? 7.359 -22.531 -18.625 1 81.31 274 PRO B C 1
ATOM 4646 O O . PRO B 1 274 ? 6.449 -23.359 -18.656 1 81.31 274 PRO B O 1
ATOM 4649 N N . PHE B 1 275 ? 8.477 -22.75 -17.969 1 84.44 275 PHE B N 1
ATOM 4650 C CA . PHE B 1 275 ? 8.805 -24.047 -17.375 1 84.44 275 PHE B CA 1
ATOM 4651 C C . PHE B 1 275 ? 8.016 -24.25 -16.078 1 84.44 275 PHE B C 1
ATOM 4653 O O . PHE B 1 275 ? 7.879 -25.375 -15.609 1 84.44 275 PHE B O 1
ATOM 4660 N N . ASN B 1 276 ? 7.43 -23.203 -15.562 1 90.12 276 ASN B N 1
ATOM 4661 C CA . ASN B 1 276 ? 6.781 -23.312 -14.266 1 90.12 276 ASN B CA 1
ATOM 4662 C C . ASN B 1 276 ? 5.258 -23.297 -14.398 1 90.12 276 ASN B C 1
ATOM 4664 O O . ASN B 1 276 ? 4.551 -23.094 -13.406 1 90.12 276 ASN B O 1
ATOM 4668 N N . GLU B 1 277 ? 4.824 -23.484 -15.602 1 93.25 277 GLU B N 1
ATOM 4669 C CA . GLU B 1 277 ? 3.383 -23.516 -15.82 1 93.25 277 GLU B CA 1
ATOM 4670 C C . GLU B 1 277 ? 2.811 -24.906 -15.578 1 93.25 277 GLU B C 1
ATOM 4672 O O . GLU B 1 277 ? 3.406 -25.906 -15.977 1 93.25 277 GLU B O 1
ATOM 4677 N N . LEU B 1 278 ? 1.731 -24.969 -14.938 1 95.5 278 LEU B N 1
ATOM 4678 C CA . LEU B 1 278 ? 0.912 -26.156 -14.734 1 95.5 278 LEU B CA 1
ATOM 4679 C C . LEU B 1 278 ? -0.533 -25.906 -15.148 1 95.5 278 LEU B C 1
ATOM 4681 O O . LEU B 1 278 ? -1.081 -24.828 -14.875 1 95.5 278 LEU B O 1
ATOM 4685 N N . VAL B 1 279 ? -1.062 -26.891 -15.797 1 96.31 279 VAL B N 1
ATOM 4686 C CA . VAL B 1 279 ? -2.457 -26.766 -16.203 1 96.31 279 VAL B CA 1
ATOM 4687 C C . VAL B 1 279 ? -3.273 -27.906 -15.609 1 96.31 279 VAL B C 1
ATOM 4689 O O . VAL B 1 279 ? -3.033 -29.078 -15.922 1 96.31 279 VAL B O 1
ATOM 4692 N N . PHE B 1 280 ? -4.238 -27.562 -14.812 1 96.88 280 PHE B N 1
ATOM 4693 C CA . PHE B 1 280 ? -5.133 -28.547 -14.211 1 96.88 280 PHE B CA 1
ATOM 4694 C C . PHE B 1 280 ? -6.387 -28.719 -15.062 1 96.88 280 PHE B C 1
ATOM 4696 O O . PHE B 1 280 ? -7.09 -27.75 -15.344 1 96.88 280 PHE B O 1
ATOM 4703 N N . TRP B 1 281 ? -6.645 -29.875 -15.43 1 95 281 TRP B N 1
ATOM 4704 C CA . TRP B 1 281 ? -7.848 -30.203 -16.188 1 95 281 TRP B CA 1
ATOM 4705 C C . TRP B 1 281 ? -8.875 -30.906 -15.305 1 95 281 TRP B C 1
ATOM 4707 O O . TRP B 1 281 ? -8.602 -31.984 -14.766 1 95 281 TRP B O 1
ATOM 4717 N N . MET B 1 282 ? -9.969 -30.219 -15.266 1 90.69 282 MET B N 1
ATOM 4718 C CA . MET B 1 282 ? -11.031 -30.719 -14.398 1 90.69 282 MET B CA 1
ATOM 4719 C C . MET B 1 282 ? -11.93 -31.688 -15.148 1 90.69 282 MET B C 1
ATOM 4721 O O . MET B 1 282 ? -12.18 -31.516 -16.344 1 90.69 282 MET B O 1
ATOM 4725 N N . GLY B 1 283 ? -12.289 -32.75 -14.5 1 81.62 283 GLY B N 1
ATOM 4726 C CA . GLY B 1 283 ? -13.328 -33.688 -14.906 1 81.62 283 GLY B CA 1
ATOM 4727 C C . GLY B 1 283 ? -14.258 -34.062 -13.773 1 81.62 283 GLY B C 1
ATOM 4728 O O . GLY B 1 283 ? -13.812 -34.594 -12.742 1 81.62 283 GLY B O 1
ATOM 4729 N N . LEU B 1 284 ? -15.586 -33.906 -14.023 1 78.75 284 LEU B N 1
ATOM 4730 C CA . LEU B 1 284 ? -16.625 -34.25 -13.062 1 78.75 284 LEU B CA 1
ATOM 4731 C C . LEU B 1 284 ? -16.359 -33.594 -11.703 1 78.75 284 LEU B C 1
ATOM 4733 O O . LEU B 1 284 ? -16.375 -34.281 -10.672 1 78.75 284 LEU B O 1
ATOM 4737 N N . GLY B 1 285 ? -15.844 -32.344 -11.602 1 78.88 285 GLY B N 1
ATOM 4738 C CA . GLY B 1 285 ? -15.703 -31.578 -10.375 1 78.88 285 GLY B CA 1
ATOM 4739 C C . GLY B 1 285 ? -14.352 -31.75 -9.711 1 78.88 285 GLY B C 1
ATOM 4740 O O . GLY B 1 285 ? -14.07 -31.109 -8.695 1 78.88 285 GLY B O 1
ATOM 4741 N N . GLU B 1 286 ? -13.477 -32.656 -10.188 1 85.25 286 GLU B N 1
ATOM 4742 C CA . GLU B 1 286 ? -12.141 -32.875 -9.633 1 85.25 286 GLU B CA 1
ATOM 4743 C C . GLU B 1 286 ? -11.078 -32.781 -10.727 1 85.25 286 GLU B C 1
ATOM 4745 O O . GLU B 1 286 ? -11.383 -32.969 -11.914 1 85.25 286 GLU B O 1
ATOM 4750 N N . VAL B 1 287 ? -9.93 -32.531 -10.266 1 93.56 287 VAL B N 1
ATOM 4751 C CA . VAL B 1 287 ? -8.828 -32.562 -11.219 1 93.56 287 VAL B CA 1
ATOM 4752 C C . VAL B 1 287 ? -8.484 -34 -11.578 1 93.56 287 VAL B C 1
ATOM 4754 O O . VAL B 1 287 ? -8.328 -34.844 -10.695 1 93.56 287 VAL B O 1
ATOM 4757 N N . ARG B 1 288 ? -8.32 -34.281 -12.883 1 90.88 288 ARG B N 1
ATOM 4758 C CA . ARG B 1 288 ? -8.008 -35.625 -13.344 1 90.88 288 ARG B CA 1
ATOM 4759 C C . ARG B 1 288 ? -6.664 -35.656 -14.055 1 90.88 288 ARG B C 1
ATOM 4761 O O . ARG B 1 288 ? -5.98 -36.688 -14.055 1 90.88 288 ARG B O 1
ATOM 4768 N N . GLU B 1 289 ? -6.457 -34.562 -14.609 1 93.94 289 GLU B N 1
ATOM 4769 C CA . GLU B 1 289 ? -5.234 -34.5 -15.406 1 93.94 289 GLU B CA 1
ATOM 4770 C C . GLU B 1 289 ? -4.449 -33.219 -15.102 1 93.94 289 GLU B C 1
ATOM 4772 O O . GLU B 1 289 ? -5.035 -32.188 -14.828 1 93.94 289 GLU B O 1
ATOM 4777 N N . LEU B 1 290 ? -3.176 -33.375 -15.117 1 96.19 290 LEU B N 1
ATOM 4778 C CA . LEU B 1 290 ? -2.244 -32.25 -14.953 1 96.19 290 LEU B CA 1
ATOM 4779 C C . LEU B 1 290 ? -1.284 -32.188 -16.141 1 96.19 290 LEU B C 1
ATOM 4781 O O . LEU B 1 290 ? -0.555 -33.125 -16.422 1 96.19 290 LEU B O 1
ATOM 4785 N N . GLU B 1 291 ? -1.328 -31.094 -16.797 1 95 291 GLU B N 1
ATOM 4786 C CA . GLU B 1 291 ? -0.435 -30.859 -17.922 1 95 291 GLU B CA 1
ATOM 4787 C C . GLU B 1 291 ? 0.745 -29.969 -17.516 1 95 291 GLU B C 1
ATOM 4789 O O . GLU B 1 291 ? 0.57 -28.969 -16.828 1 95 291 GLU B O 1
ATOM 4794 N N . LEU B 1 292 ? 1.882 -30.406 -17.938 1 93.81 292 LEU B N 1
ATOM 4795 C CA . LEU B 1 292 ? 3.104 -29.609 -17.812 1 93.81 292 LEU B CA 1
ATOM 4796 C C . LEU B 1 292 ? 3.625 -29.188 -19.172 1 93.81 292 LEU B C 1
ATOM 4798 O O . LEU B 1 292 ? 4.465 -29.875 -19.766 1 93.81 292 LEU B O 1
ATOM 4802 N N . PRO B 1 293 ? 3.246 -28.031 -19.578 1 90.81 293 PRO B N 1
ATOM 4803 C CA . PRO B 1 293 ? 3.572 -27.609 -20.938 1 90.81 293 PRO B CA 1
ATOM 4804 C C . PRO B 1 293 ? 5.074 -27.516 -21.188 1 90.81 293 PRO B C 1
ATOM 4806 O O . PRO B 1 293 ? 5.562 -27.906 -22.25 1 90.81 293 PRO B O 1
ATOM 4809 N N . GLY B 1 294 ? 5.738 -27 -20.312 1 87.75 294 GLY B N 1
ATOM 4810 C CA . GLY B 1 294 ? 7.18 -26.875 -20.469 1 87.75 294 GLY B CA 1
ATOM 4811 C C . GLY B 1 294 ? 7.879 -28.203 -20.641 1 87.75 294 GLY B C 1
ATOM 4812 O O . GLY B 1 294 ? 8.93 -28.281 -21.266 1 87.75 294 GLY B O 1
ATOM 4813 N N . TYR B 1 295 ? 7.285 -29.203 -20.109 1 87.19 295 TYR B N 1
ATOM 4814 C CA . TYR B 1 295 ? 7.84 -30.547 -20.172 1 87.19 295 TYR B CA 1
ATOM 4815 C C . TYR B 1 295 ? 7.148 -31.375 -21.266 1 87.19 295 TYR B C 1
ATOM 4817 O O . TYR B 1 295 ? 7.492 -32.531 -21.469 1 87.19 295 TYR B O 1
ATOM 4825 N N . ARG B 1 296 ? 6.141 -30.781 -21.828 1 87.62 296 ARG B N 1
ATOM 4826 C CA . ARG B 1 296 ? 5.379 -31.406 -22.906 1 87.62 296 ARG B CA 1
ATOM 4827 C C . ARG B 1 296 ? 4.836 -32.781 -22.469 1 87.62 296 ARG B C 1
ATOM 4829 O O . ARG B 1 296 ? 4.98 -33.75 -23.188 1 87.62 296 ARG B O 1
ATOM 4836 N N . ILE B 1 297 ? 4.246 -32.781 -21.312 1 90.5 297 ILE B N 1
ATOM 4837 C CA . ILE B 1 297 ? 3.734 -34.062 -20.781 1 90.5 297 ILE B CA 1
ATOM 4838 C C . ILE B 1 297 ? 2.404 -33.812 -20.078 1 90.5 297 ILE B C 1
ATOM 4840 O O . ILE B 1 297 ? 2.148 -32.719 -19.562 1 90.5 297 ILE B O 1
ATOM 4844 N N . LYS B 1 298 ? 1.608 -34.812 -20.062 1 92.44 298 LYS B N 1
ATOM 4845 C CA . LYS B 1 298 ? 0.368 -34.844 -19.297 1 92.44 298 LYS B CA 1
ATOM 4846 C C . LYS B 1 298 ? 0.402 -35.969 -18.266 1 92.44 298 LYS B C 1
ATOM 4848 O O . LYS B 1 298 ? 0.82 -37.094 -18.562 1 92.44 298 LYS B O 1
ATOM 4853 N N . LEU B 1 299 ? 0.045 -35.594 -17.156 1 94.12 299 LEU B N 1
ATOM 4854 C CA . LEU B 1 299 ? -0.006 -36.562 -16.047 1 94.12 299 LEU B CA 1
ATOM 4855 C C . LEU B 1 299 ? -1.447 -36.844 -15.641 1 94.12 299 LEU B C 1
ATOM 4857 O O . LEU B 1 299 ? -2.338 -36.031 -15.891 1 94.12 299 LEU B O 1
ATOM 4861 N N . ARG B 1 300 ? -1.67 -38 -15.078 1 92.88 300 ARG B N 1
ATOM 4862 C CA . ARG B 1 300 ? -2.986 -38.375 -14.57 1 92.88 300 ARG B CA 1
ATOM 4863 C C . ARG B 1 300 ? -2.961 -38.531 -13.055 1 92.88 300 ARG B C 1
ATOM 4865 O O . ARG B 1 300 ? -1.995 -39.062 -12.492 1 92.88 300 ARG B O 1
ATOM 4872 N N . LYS B 1 301 ? -3.988 -38.094 -12.438 1 92.56 301 LYS B N 1
ATOM 4873 C CA . LYS B 1 301 ? -4.121 -38.219 -10.984 1 92.56 301 LYS B CA 1
ATOM 4874 C C . LYS B 1 301 ? -4.312 -39.688 -10.578 1 92.56 301 LYS B C 1
ATOM 4876 O O . LYS B 1 301 ? -5.133 -40.406 -11.156 1 92.56 301 LYS B O 1
ATOM 4881 N N . VAL B 1 302 ? -3.545 -40.125 -9.555 1 87 302 VAL B N 1
ATOM 4882 C CA . VAL B 1 302 ? -3.658 -41.531 -9.141 1 87 302 VAL B CA 1
ATOM 4883 C C . VAL B 1 302 ? -4.332 -41.594 -7.77 1 87 302 VAL B C 1
ATOM 4885 O O . VAL B 1 302 ? -4.082 -40.75 -6.902 1 87 302 VAL B O 1
ATOM 4888 N N . GLU B 1 303 ? -5.52 -42.094 -7.496 1 70.69 303 GLU B N 1
ATOM 4889 C CA . GLU B 1 303 ? -6.266 -42.219 -6.246 1 70.69 303 GLU B CA 1
ATOM 4890 C C . GLU B 1 303 ? -5.566 -43.156 -5.27 1 70.69 303 GLU B C 1
ATOM 4892 O O . GLU B 1 303 ? -5.566 -42.938 -4.059 1 70.69 303 GLU B O 1
ATOM 4897 N N . HIS B 1 304 ? -5.223 -44.531 -5.418 1 59 304 HIS B N 1
ATOM 4898 C CA . HIS B 1 304 ? -4.699 -45.562 -4.527 1 59 304 HIS B CA 1
ATOM 4899 C C . HIS B 1 304 ? -3.277 -45.938 -4.918 1 59 304 HIS B C 1
ATOM 4901 O O . HIS B 1 304 ? -2.957 -46.031 -6.109 1 59 304 HIS B O 1
ATOM 4907 N N . TRP B 1 305 ? -2.328 -45.719 -3.906 1 48.84 305 TRP B N 1
ATOM 4908 C CA . TRP B 1 305 ? -0.941 -46.156 -4.055 1 48.84 305 TRP B CA 1
ATOM 4909 C C . TRP B 1 305 ? -0.857 -47.469 -4.797 1 48.84 305 TRP B C 1
ATOM 4911 O O . TRP B 1 305 ? 0.156 -47.781 -5.434 1 48.84 305 TRP B O 1
ATOM 4921 N N . ASP B 1 306 ? -1.696 -48.312 -4.496 1 48.34 306 ASP B N 1
ATOM 4922 C CA . ASP B 1 306 ? -1.64 -49.625 -5.109 1 48.34 306 ASP B CA 1
ATOM 4923 C C . ASP B 1 306 ? -1.625 -49.531 -6.633 1 48.34 306 ASP B C 1
ATOM 4925 O O . ASP B 1 306 ? -1.073 -50.406 -7.312 1 48.34 306 ASP B O 1
ATOM 4929 N N . GLU B 1 307 ? -2.072 -48.562 -7.098 1 46.22 307 GLU B N 1
ATOM 4930 C CA . GLU B 1 307 ? -2.002 -48.406 -8.547 1 46.22 307 GLU B CA 1
ATOM 4931 C C . GLU B 1 307 ? -0.614 -47.938 -8.984 1 46.22 307 GLU B C 1
ATOM 4933 O O . GLU B 1 307 ? -0.165 -48.281 -10.086 1 46.22 307 GLU B O 1
ATOM 4938 N N . LEU B 1 308 ? 0.037 -47.312 -8.102 1 48.22 308 LEU B N 1
ATOM 4939 C CA . LEU B 1 308 ? 1.427 -46.938 -8.328 1 48.22 308 LEU B CA 1
ATOM 4940 C C . LEU B 1 308 ? 2.324 -48.156 -8.398 1 48.22 308 LEU B C 1
ATOM 4942 O O . LEU B 1 308 ? 3.271 -48.219 -9.188 1 48.22 308 LEU B O 1
ATOM 4946 N N . ARG B 1 309 ? 2.129 -49.188 -7.48 1 46.09 309 ARG B N 1
ATOM 4947 C CA . ARG B 1 309 ? 2.859 -50.438 -7.488 1 46.09 309 ARG B CA 1
ATOM 4948 C C . ARG B 1 309 ? 2.648 -51.188 -8.797 1 46.09 309 ARG B C 1
ATOM 4950 O O . ARG B 1 309 ? 3.572 -51.812 -9.32 1 46.09 309 ARG B O 1
ATOM 4957 N N . GLU B 1 310 ? 1.519 -51.219 -9.227 1 45.09 310 GLU B N 1
ATOM 4958 C CA . GLU B 1 310 ? 1.305 -51.938 -10.484 1 45.09 310 GLU B CA 1
ATOM 4959 C C . GLU B 1 310 ? 2.01 -51.219 -11.641 1 45.09 310 GLU B C 1
ATOM 4961 O O . GLU B 1 310 ? 2.562 -51.875 -12.531 1 45.09 310 GLU B O 1
ATOM 4966 N N . HIS B 1 311 ? 2.119 -50 -11.477 1 45.59 311 HIS B N 1
ATOM 4967 C CA . HIS B 1 311 ? 2.809 -49.25 -12.523 1 45.59 311 HIS B CA 1
ATOM 4968 C C . HIS B 1 311 ? 4.32 -49.281 -12.32 1 45.59 311 HIS B C 1
ATOM 4970 O O . HIS B 1 311 ? 5.082 -49.281 -13.289 1 45.59 311 HIS B O 1
ATOM 4976 N N . ALA B 1 312 ? 4.816 -49.344 -11.133 1 44.12 312 ALA B N 1
ATOM 4977 C CA . ALA B 1 312 ? 6.227 -49.562 -10.828 1 44.12 312 ALA B CA 1
ATOM 4978 C C . ALA B 1 312 ? 6.629 -51 -11.148 1 44.12 312 ALA B C 1
ATOM 4980 O O . ALA B 1 312 ? 7.746 -51.25 -11.609 1 44.12 312 ALA B O 1
ATOM 4981 N N . ASN B 1 313 ? 5.902 -52 -10.828 1 43.31 313 ASN B N 1
ATOM 4982 C CA . ASN B 1 313 ? 6.18 -53.406 -11.195 1 43.31 313 ASN B CA 1
ATOM 4983 C C . ASN B 1 313 ? 6.246 -53.562 -12.703 1 43.31 313 ASN B C 1
ATOM 4985 O O . ASN B 1 313 ? 7.016 -54.406 -13.203 1 43.31 313 ASN B O 1
ATOM 4989 N N . LEU B 1 314 ? 5.527 -52.844 -13.445 1 38.44 314 LEU B N 1
ATOM 4990 C CA . LEU B 1 314 ? 5.648 -52.969 -14.891 1 38.44 314 LEU B CA 1
ATOM 4991 C C . LEU B 1 314 ? 6.953 -52.344 -15.383 1 38.44 314 LEU B C 1
ATOM 4993 O O . LEU B 1 314 ? 7.512 -52.781 -16.391 1 38.44 314 LEU B O 1
ATOM 4997 N N . ALA B 1 315 ? 7.57 -51.438 -14.664 1 37.78 315 ALA B N 1
ATOM 4998 C CA . ALA B 1 315 ? 8.898 -50.906 -15.008 1 37.78 315 ALA B CA 1
ATOM 4999 C C . ALA B 1 315 ? 9.984 -51.875 -14.508 1 37.78 315 ALA B C 1
ATOM 5001 O O . ALA B 1 315 ? 11.039 -52 -15.141 1 37.78 315 ALA B O 1
ATOM 5002 N N . SER B 1 316 ? 9.844 -52.469 -13.32 1 36.62 316 SER B N 1
ATOM 5003 C CA . SER B 1 316 ? 10.859 -53.375 -12.812 1 36.62 316 SER B CA 1
ATOM 5004 C C . SER B 1 316 ? 10.93 -54.656 -13.664 1 36.62 316 SER B C 1
ATOM 5006 O O . SER B 1 316 ? 12 -55.25 -13.812 1 36.62 316 SER B O 1
ATOM 5008 N N . ASP B 1 317 ? 9.922 -55.188 -14.172 1 35.38 317 ASP B N 1
ATOM 5009 C CA . ASP B 1 317 ? 10.086 -56.406 -14.93 1 35.38 317 ASP B CA 1
ATOM 5010 C C . ASP B 1 317 ? 10.969 -56.188 -16.156 1 35.38 317 ASP B C 1
ATOM 5012 O O . ASP B 1 317 ? 11.523 -57.125 -16.703 1 35.38 317 ASP B O 1
ATOM 5016 N N . GLY B 1 318 ? 11.188 -55 -16.656 1 31.12 318 GLY B N 1
ATOM 5017 C CA . GLY B 1 318 ? 12.102 -54.875 -17.781 1 31.12 318 GLY B CA 1
ATOM 5018 C C . GLY B 1 318 ? 13.555 -54.719 -17.359 1 31.12 318 GLY B C 1
ATOM 5019 O O . GLY B 1 318 ? 14.453 -54.719 -18.188 1 31.12 318 GLY B O 1
ATOM 5020 N N . GLN B 1 319 ? 13.938 -54.156 -16.172 1 31.05 319 GLN B N 1
ATOM 5021 C CA . GLN B 1 319 ? 15.367 -54.031 -15.891 1 31.05 319 GLN B CA 1
ATOM 5022 C C . GLN B 1 319 ? 15.906 -55.344 -15.297 1 31.05 319 GLN B C 1
ATOM 5024 O O . GLN B 1 319 ? 16.984 -55.344 -14.703 1 31.05 319 GLN B O 1
ATOM 5029 N N . GLN B 1 320 ? 15.367 -56.5 -15.336 1 27.86 320 GLN B N 1
ATOM 5030 C CA . GLN B 1 320 ? 16.172 -57.625 -14.867 1 27.86 320 GLN B CA 1
ATOM 5031 C C . GLN B 1 320 ? 17.516 -57.656 -15.594 1 27.86 320 GLN B C 1
ATOM 5033 O O . GLN B 1 320 ? 18.406 -58.406 -15.195 1 27.86 320 GLN B O 1
ATOM 5038 N N . ALA B 1 321 ? 17.672 -57.25 -16.875 1 28.23 321 ALA B N 1
ATOM 5039 C CA . ALA B 1 321 ? 18.859 -57.781 -17.547 1 28.23 321 ALA B CA 1
ATOM 5040 C C . ALA B 1 321 ? 20.125 -57.125 -17.031 1 28.23 321 ALA B C 1
ATOM 5042 O O . ALA B 1 321 ? 21.203 -57.75 -17.016 1 28.23 321 ALA B O 1
ATOM 5043 N N . LEU B 1 322 ? 20.281 -55.75 -16.906 1 24.8 322 LEU B N 1
ATOM 5044 C CA . LEU B 1 322 ? 21.656 -55.281 -16.938 1 24.8 322 LEU B CA 1
ATOM 5045 C C . LEU B 1 322 ? 22.266 -55.281 -15.539 1 24.8 322 LEU B C 1
ATOM 5047 O O . LEU B 1 322 ? 22.156 -54.312 -14.797 1 24.8 322 LEU B O 1
ATOM 5051 N N . VAL B 1 323 ? 22 -56.281 -14.688 1 23.72 323 VAL B N 1
ATOM 5052 C CA . VAL B 1 323 ? 22.703 -56.438 -13.414 1 23.72 323 VAL B CA 1
ATOM 5053 C C . VAL B 1 323 ? 24.203 -56.562 -13.656 1 23.72 323 VAL B C 1
ATOM 5055 O O . VAL B 1 323 ? 24.656 -57.5 -14.312 1 23.72 323 VAL B O 1
ATOM 5058 N N . ALA B 1 324 ? 24.969 -55.344 -13.68 1 24.41 324 ALA B N 1
ATOM 5059 C CA . ALA B 1 324 ? 26.422 -55.469 -13.75 1 24.41 324 ALA B CA 1
ATOM 5060 C C . ALA B 1 324 ? 26.969 -56.344 -12.617 1 24.41 324 ALA B C 1
ATOM 5062 O O . ALA B 1 324 ? 26.406 -56.375 -11.523 1 24.41 324 ALA B O 1
ATOM 5063 N N . PRO B 1 325 ? 27.922 -57.188 -12.812 1 25.41 325 PRO B N 1
ATOM 5064 C CA . PRO B 1 325 ? 28.656 -58.094 -11.93 1 25.41 325 PRO B CA 1
ATOM 5065 C C . PRO B 1 325 ? 29.281 -57.375 -10.734 1 25.41 325 PRO B C 1
ATOM 5067 O O . PRO B 1 325 ? 29.5 -56.156 -10.797 1 25.41 325 PRO B O 1
ATOM 5070 N N . GLY B 1 326 ? 29.203 -57.844 -9.43 1 22.05 326 GLY B N 1
ATOM 5071 C CA . GLY B 1 326 ? 29.844 -57.625 -8.148 1 22.05 326 GLY B CA 1
ATOM 5072 C C . GLY B 1 326 ? 31.359 -57.5 -8.258 1 22.05 326 GLY B C 1
ATOM 5073 O O . GLY B 1 326 ? 32.031 -58.375 -8.773 1 22.05 326 GLY B O 1
ATOM 5074 N N . ALA B 1 327 ? 32 -56.312 -8.453 1 22.95 327 ALA B N 1
ATOM 5075 C CA . ALA B 1 327 ? 33.406 -56.125 -8.047 1 22.95 327 ALA B CA 1
ATOM 5076 C C . ALA B 1 327 ? 33.625 -56.625 -6.625 1 22.95 327 ALA B C 1
ATOM 5078 O O . ALA B 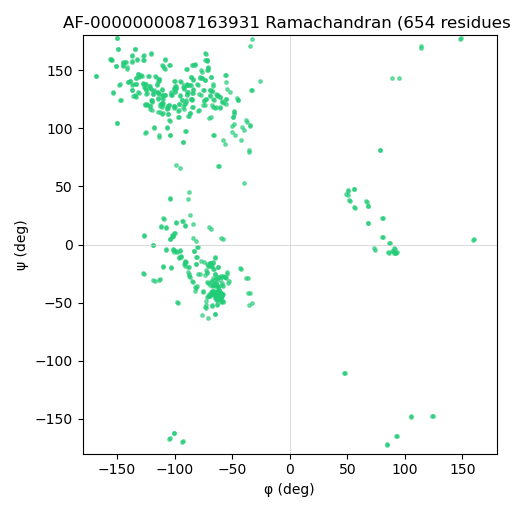1 327 ? 32.812 -56.375 -5.73 1 22.95 327 ALA B O 1
ATOM 5079 N N . GLU B 1 328 ? 34.312 -57.625 -6.289 1 22.94 328 GLU B N 1
ATOM 5080 C CA . GLU B 1 328 ? 35.125 -58.156 -5.18 1 22.94 328 GLU B CA 1
ATOM 5081 C C . GLU B 1 328 ? 35.969 -57.062 -4.531 1 22.94 328 GLU B C 1
ATOM 5083 O O . GLU B 1 328 ? 36.812 -56.469 -5.18 1 22.94 328 GLU B O 1
ATOM 5088 N N . VAL B 1 329 ? 35.406 -55.906 -4.09 1 21.5 329 VAL B N 1
ATOM 5089 C CA . VAL B 1 329 ? 36.188 -55.469 -2.941 1 21.5 329 VAL B CA 1
ATOM 5090 C C . VAL B 1 329 ? 35.719 -56.188 -1.683 1 21.5 329 VAL B C 1
ATOM 5092 O O . VAL B 1 329 ? 34.531 -56.469 -1.532 1 21.5 329 VAL B O 1
#

Solvent-accessible surface area (backbone atoms only — not comparable to full-atom values): 37090 Å² total; per-residue (Å²): 98,88,70,50,36,72,62,72,69,60,69,90,77,50,81,77,45,80,74,76,58,51,81,71,62,80,56,66,95,48,26,86,77,66,37,65,42,68,48,68,68,38,51,48,52,51,45,51,48,48,53,72,56,28,60,38,71,53,89,77,31,68,54,59,79,35,40,53,33,78,39,42,57,55,24,15,27,28,29,78,84,31,43,30,31,34,38,38,68,66,45,80,91,36,67,60,47,48,56,37,46,24,47,73,48,66,51,64,35,32,29,35,38,40,39,27,29,70,92,74,72,41,69,47,77,46,80,44,61,29,73,57,70,54,54,60,55,49,49,48,68,49,51,47,57,51,50,47,51,51,49,52,53,53,59,57,58,46,55,42,66,41,42,41,28,30,44,60,61,65,79,61,77,82,76,66,71,55,56,48,28,38,39,29,34,39,72,42,90,81,76,41,43,27,53,80,42,44,28,54,66,72,36,54,45,64,62,49,46,28,67,74,68,63,49,57,88,59,43,41,36,36,54,41,78,69,88,41,40,77,36,63,93,74,67,37,30,42,32,29,34,50,33,84,38,70,52,80,60,97,59,85,70,89,52,61,68,74,48,51,35,78,76,72,77,76,69,69,60,56,97,85,29,45,63,41,38,36,29,41,29,70,52,96,91,28,50,44,33,40,33,31,66,47,73,71,45,59,24,36,55,55,92,54,70,68,56,50,50,57,54,47,51,62,55,50,69,68,64,65,71,83,67,75,80,80,84,75,135,99,88,68,50,37,72,61,71,67,61,70,88,79,50,81,78,44,81,73,76,57,53,81,72,62,81,56,67,94,48,28,87,76,67,38,66,42,69,49,69,68,38,51,47,52,52,44,52,49,47,53,72,57,28,61,37,70,55,86,77,32,68,52,59,79,35,39,52,33,78,41,41,57,56,24,15,26,27,30,77,85,31,44,31,31,36,38,39,68,67,45,78,92,37,68,60,48,47,56,37,46,23,46,74,48,66,50,65,33,33,28,36,36,40,38,28,30,70,93,74,71,43,69,48,76,48,81,43,62,28,73,57,68,53,55,60,54,49,49,49,68,48,50,46,57,48,52,46,52,50,49,51,52,54,57,57,58,45,54,44,65,41,42,42,27,31,45,60,62,63,81,63,76,82,74,65,72,52,56,49,28,39,40,29,33,40,71,42,90,81,74,41,41,28,52,79,42,43,28,54,66,73,36,53,46,65,60,50,47,27,68,74,68,64,49,58,88,60,43,41,38,35,55,42,78,69,88,41,42,76,35,62,91,75,68,37,30,43,32,27,34,51,32,84,40,70,51,79,60,96,60,84,68,88,52,61,68,74,49,52,35,78,76,74,80,76,66,68,59,56,96,85,30,43,61,42,36,35,29,42,29,70,51,98,89,28,51,44,34,40,34,29,66,48,72,71,47,58,22,36,56,55,92,55,69,68,58,51,50,58,55,48,52,62,55,52,68,68,59,68,72,81,69,76,82,84,77,87,122

Radius of gyration: 32.45 Å; Cα contacts (8 Å, |Δi|>4): 1205; chains: 2; bounding box: 82×111×84 Å

Sequence (658 aa):
MNSTTLDPPPRSAGIIPPGPHWYGIDDDANRPTGGIYSCTRDMSAYLRYALTHYNGLTHGAVNWFHPQSFADGSHSTYGMPWEILRTDKVLRGTTRPVTFVTKSGGVPGYASRITMSAEHGLGVTILVAGGSEFLEVAQELVTVPLVRAADRVALEQLQRYEGTYVAVGGSNADHEEALNTTLTVRNVKHTGLRITRFVSNGTDVLAGLRRVLGLRASTHLQLTPTLLYKNFERQAGEAWRAVAVEDPSDGPSGAVWDDLCITNVEYQDYAGVPFNELVFWMGLGEVRELELPGYRIKLRKVEHWDELREHANLASDGQQALVAPGAEVMNSTTLDPPPRSAGIIPPGPHWYGIDDDANRPTGGIYSCTRDMSAYLRYALTHYNGLTHGAVNWFHPQSFADGSHSTYGMPWEILRTDKVLRGTTRPVTFVTKSGGVPGYASRITMSAEHGLGVTILVAGGSEFLEVAQELVTVPLVRAADRVALEQLQRYEGTYVAVGGSNADHEEALNTTLTVRNVKHTGLRITRFVSNGTDVLAGLRRVLGLRASTHLQLTPTLLYKNFERQAGEAWRAVAVEDPSDGPSGAVWDDLCITNVEYQDYAGVPFNELVFWMGLGEVRELELPGYRIKLRKVEHWDELREHANLASDGQQALVAPGAEV

InterPro domains:
  IPR012338 Beta-lactamase/transpeptidase-like [G3DSA:3.40.710.10] (1-149)
  IPR012338 Beta-lactamase/transpeptidase-like [SSF56601] (2-138)
  IPR058664 Beta-lactamase-like ARB_00930-like, C-terminal domain [PF26335] (156-302)

Foldseek 3Di:
DVAKDLAQDDPVVDDADPDDFCRRPCPDVCSVQARIDDDPVVVVVVLLCCLVPQQDCPPVHDNQQDFDACDPDDAWGQGVPWIKGWAQPLEPPDRHIWMKTKDWHDDVQWIKMWIDRSVLSDIDIDIDGGDCVVVVVCCCVPPSVVVNVSVVVVLVLLVLVFFKWAFDQPPPPPPRQRFRWMWGWDQDPPQGIWTPFTDTSNDGVVVVCCVVVVDDPQKTWGKDWPCDAPDRVVSFWTKIFTDIDGDPPDDPDPDPCVPDDDDDRADDDDPNHGQGIKTFGDDPSGTAKIDGVSSRGIIGGDDDCVVVVVVVVVNVVPPPPPPPDDDDD/DVAKDLAQDDPVVDDADPDDFCRRPCPDVCSVQARIDDDPVVVVVVLLCCLVPQQDCPPVHDNQQDFDAADPDDAWGQGVPWIKGWAQPLEPPDRDIWMKTKDWHDDVQWIWMWIDRSVLSDIDIDIDGGDCVVVVVCCCVPPSVVVNVSVVVVLVLLVLVFFKWAFDQPPPPPPRQGFRWMWGWDQDPPQGIWTPFTATSNDGVVVVCCVVVVDDPQKTWGKDWPCDAPDRVVSFWTKIFTDIDGDPPDDPDPDPCVPDDDDDRADDDDVNHGQGIKTFGDDPSGTAKIDGVRSRGIIGGDDDCVVVVVVVVVNVVPPPPPPPDDDPD

pLDDT: mean 81.25, std 18.34, range [20.39, 98.19]

Secondary structure (DSSP, 8-state):
-TT-BSSPPPGGGS---SSS--TT---GGGGGGT--B--HHHHHHHHHHHHHHSSSSGGG---TT---EE-SSSSEEE-SS-EEEEESSSSSS----EEEEEEEEEETTEEEEEEEEGGGTEEEEEEEES-THHHHHHHHHHHHHHHHHHHHHHHHHGGGG-EEEEE---S-SS-------EEEEEEETTTEEEEEEEEETTEEHHHHHHHHHT--TTEEEEEEEEEEEEETTTTEEEEEEEEEEE---SS----GGGG---------EETTEETTEEEEEEETTEEEEEEEGGGTEEEEEESSHHHHHHHHHHHHTTTTS--------/-TT-BSSPPPGGGS---SSS--TT---GGGGGGT--B--HHHHHHHHHHHHHHSSSSGGG---TT---EE-SSSSEEE-SS-EEEEESSSSSS----EEEEEEEEEETTEEEEEEEEGGGTEEEEEEEES-THHHHHHHHHHHHHHHHHHHHHHHHHGGGG-EEEEE---S-SS-------EEEEEEETTTEEEEEEEEETTEEHHHHHHHHHT--TTEEEEEEEEEEEEETTTTEEEEEEEEEEE---SS----GGGG---------EETTEETTEEEEEEETTEEEEEEEGGGTEEEEEESSHHHHHHHHHHHHTTTTS--------

Nearest PDB structures (foldseek):
  8fqs-assembly1_B  TM=5.467E-01  e=7.016E-02  Acinetobacter baumannii
  7x8a-assembly1_D  TM=3.406E-01  e=4.126E+00  Candidatus Scalindua brodae
  8fqs-assembly1_B  TM=5.467E-01  e=4.407E-02  Acinetobacter baumannii
  5xna-assembly1_B  TM=3.088E-01  e=4.201E+00  Ramazzottius varieornatus
  7x8a-assembly1_D  TM=3.407E-01  e=5.546E+00  Candidatus Scalindua brodae

Organism: NCBI:txid176857